Protein 6IRD (pdb70)

Solvent-accessible surface area: 25051 Å² total; per-re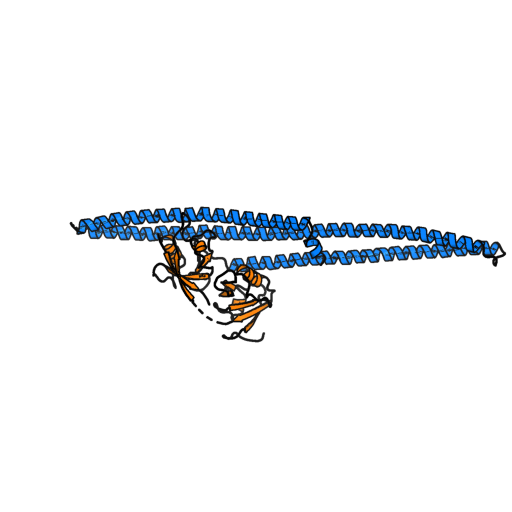sidue (Å²): 151,78,17,91,96,0,20,122,72,92,60,20,78,61,58,70,66,55,7,54,58,77,85,101,75,36,63,66,47,19,54,58,92,35,56,99,25,7,118,91,7,24,64,51,4,50,146,55,11,61,93,36,70,138,76,79,74,74,56,50,59,90,60,60,69,34,59,95,114,62,162,130,82,36,52,53,11,101,115,31,34,59,76,26,42,88,89,33,60,69,45,10,114,62,39,2,55,85,3,17,128,69,4,19,102,27,55,44,76,12,62,58,83,102,36,119,30,40,43,91,15,31,57,53,40,24,128,43,16,74,54,43,1,78,101,30,18,115,131,74,39,102,109,38,118,125,34,21,111,120,42,53,163,105,35,61,69,101,26,57,50,68,41,142,61,57,52,69,74,29,77,86,34,92,113,36,90,78,60,72,74,89,96,118,111,60,156,97,34,78,76,58,4,77,142,116,30,91,71,42,159,122,133,24,62,115,106,26,66,59,59,51,85,110,27,134,40,57,24,123,115,49,37,46,102,3,104,53,70,32,117,97,34,120,105,72,48,106,41,52,106,77,44,53,68,19,70,157,52,82,13,2,10,7,162,122,67,92,38,63,87,52,93,61,15,126,9,71,5,88,5,43,108,52,2,8,0,18,17,14,7,2,1,113,99,23,88,28,98,15,7,2,0,17,8,38,3,145,64,3,6,1,33,90,51,47,60,9,180,48,49,2,54,4,58,16,4,68,78,78,105,11,66,121,19,36,50,74,45,2,74,87,21,23,17,54,10,78,68,66,3,50,8,28,1,93,77,127,89,112,46,92,0,54,7,117,42,54,107,24,32,2,0,0,1,2,0,11,20,52,123,83,51,74,16,3,22,4,45,70,38,31,80,65,9,15,0,56,143,49,46,110,6,20,43,16,2,10,2,12,4,1,67,67,115,87,8,125,134,20,61,45,50,56,0,0,29,67,0,13,31,19,102,36,95,0,96,2,81,0,2,15,42,104

Structure (mmCIF, N/CA/C/O backbone):
data_6IRD
#
_entry.id   6IRD
#
_cell.length_a   69.089
_cell.length_b   69.089
_cell.length_c   200.375
_cell.angle_alpha   90.000
_cell.angle_beta   90.000
_cell.angle_gamma   120.000
#
_symmetry.space_group_name_H-M   'P 31 2 1'
#
loop_
_entity.id
_entity.type
_entity.pdbx_description
1 polymer '1-phosphatidylinositol 4,5-bisphosphate phosphodiesterase'
2 polymer 'InaD-like protein'
3 non-polymer 'GOLD ION'
#
loop_
_atom_site.group_PDB
_atom_site.id
_atom_site.type_symbol
_atom_site.label_atom_id
_atom_site.label_alt_id
_atom_site.label_comp_id
_atom_site.label_asym_id
_atom_site.label_entity_id
_atom_site.label_seq_id
_atom_site.pdbx_PDB_ins_code
_atom_site.Cartn_x
_atom_site.Cartn_y
_atom_site.Cartn_z
_atom_site.occupancy
_atom_site.B_iso_or_equiv
_atom_site.auth_seq_id
_atom_site.auth_comp_id
_atom_site.auth_asym_id
_atom_site.auth_atom_id
_atom_site.pdbx_PDB_model_num
ATOM 1 N N . VAL A 1 8 ? 2.485 -17.279 -36.701 1.00 49.53 6 VAL B N 1
ATOM 2 C CA . VAL A 1 8 ? 1.177 -16.753 -37.090 1.00 64.97 6 VAL B CA 1
ATOM 3 C C . VAL A 1 8 ? 0.329 -17.893 -37.628 1.00 55.90 6 VAL B C 1
ATOM 4 O O . VAL A 1 8 ? -0.899 -17.901 -37.507 1.00 55.16 6 VAL B O 1
ATOM 8 N N . ARG A 1 9 ? 1.017 -18.884 -38.192 1.00 50.63 7 ARG B N 1
ATOM 9 C CA . ARG A 1 9 ? 0.369 -20.147 -38.521 1.00 49.26 7 ARG B CA 1
ATOM 10 C C . ARG A 1 9 ? 0.058 -20.944 -37.264 1.00 48.31 7 ARG B C 1
ATOM 11 O O . ARG A 1 9 ? -1.050 -21.469 -37.111 1.00 51.93 7 ARG B O 1
ATOM 19 N N . ILE A 1 10 ? 1.027 -21.039 -36.351 1.00 42.43 8 ILE B N 1
ATOM 20 C CA . ILE A 1 10 ? 0.807 -21.733 -35.086 1.00 40.83 8 ILE B CA 1
ATOM 21 C C . ILE A 1 10 ? -0.350 -21.122 -34.309 1.00 50.68 8 ILE B C 1
ATOM 22 O O . ILE A 1 10 ? -1.130 -21.839 -33.671 1.00 49.40 8 ILE B O 1
ATOM 27 N N . GLU A 1 11 ? -0.509 -19.795 -34.380 1.00 59.16 9 GLU B N 1
ATOM 28 C CA . GLU A 1 11 ? -1.606 -19.147 -33.665 1.00 47.79 9 GLU B CA 1
ATOM 29 C C . GLU A 1 11 ? -2.966 -19.515 -34.255 1.00 50.45 9 GLU B C 1
ATOM 30 O O . GLU A 1 11 ? -3.945 -19.665 -33.514 1.00 50.82 9 GLU B O 1
ATOM 36 N N . ASP A 1 12 ? -3.057 -19.665 -35.581 1.00 60.38 10 ASP B N 1
ATOM 37 C CA . ASP A 1 12 ? -4.323 -20.102 -36.169 1.00 66.91 10 ASP B CA 1
ATOM 38 C C . ASP A 1 12 ? -4.609 -21.525 -35.709 1.00 55.91 10 ASP B C 1
ATOM 39 O O . ASP A 1 12 ? -5.755 -21.892 -35.419 1.00 47.84 10 ASP B O 1
ATOM 44 N N . LEU A 1 13 ? -3.544 -22.321 -35.619 1.00 56.12 11 LEU B N 1
ATOM 45 C CA . LEU A 1 13 ? -3.594 -23.693 -35.143 1.00 44.01 11 LEU B CA 1
ATOM 46 C C . LEU A 1 13 ? -3.994 -23.759 -33.678 1.00 40.96 11 LEU B C 1
ATOM 47 O O . LEU A 1 13 ? -4.742 -24.660 -33.280 1.00 32.17 11 LEU B O 1
ATOM 52 N N . LYS A 1 14 ? -3.572 -22.772 -32.886 1.00 45.03 12 LYS B N 1
ATOM 53 C CA . LYS A 1 14 ? -3.778 -22.741 -31.443 1.00 34.62 12 LYS B CA 1
ATOM 54 C C . LYS A 1 14 ? -5.124 -22.160 -31.048 1.00 28.49 12 LYS B C 1
ATOM 55 O O . LYS A 1 14 ? -5.371 -21.997 -29.851 1.00 33.58 12 LYS B O 1
ATOM 57 N N . GLN A 1 15 ? -5.977 -21.814 -32.021 1.00 39.43 13 GLN B N 1
ATOM 58 C CA . GLN A 1 15 ? -7.338 -21.337 -31.768 1.00 41.21 13 GLN B CA 1
ATOM 59 C C . GLN A 1 15 ? -8.367 -22.211 -32.472 1.00 28.96 13 GLN B C 1
ATOM 60 O O . GLN A 1 15 ? -9.473 -21.757 -32.767 1.00 18.51 13 GLN B O 1
ATOM 66 N N . MET A 1 16 ? -7.997 -23.447 -32.772 1.00 31.67 14 MET B N 1
ATOM 67 C CA . MET A 1 16 ? -8.871 -24.405 -33.415 1.00 41.21 14 MET B CA 1
ATOM 68 C C . MET A 1 16 ? -9.854 -24.994 -32.412 1.00 36.85 14 MET B C 1
ATOM 69 O O . MET A 1 16 ? -9.615 -24.997 -31.202 1.00 24.59 14 MET B O 1
ATOM 74 N N . ALA A 1 17 ? -10.951 -25.542 -32.936 1.00 62.34 15 ALA B N 1
ATOM 75 C CA . ALA A 1 17 ? -12.015 -26.052 -32.073 1.00 69.21 15 ALA B CA 1
ATOM 76 C C . ALA A 1 17 ? -11.540 -27.190 -31.187 1.00 42.82 15 ALA B C 1
ATOM 77 O O . ALA A 1 17 ? -11.867 -27.230 -29.997 1.00 24.17 15 ALA B O 1
ATOM 79 N N . ALA A 1 18 ? -10.787 -28.137 -31.739 1.00 38.63 16 ALA B N 1
ATOM 80 C CA . ALA A 1 18 ? -10.337 -29.261 -30.920 1.00 28.77 16 ALA B CA 1
ATOM 81 C C . ALA A 1 18 ? -9.306 -28.819 -29.891 1.00 33.35 16 ALA B C 1
ATOM 82 O O . ALA A 1 18 ? -9.287 -29.333 -28.769 1.00 31.06 16 ALA B O 1
ATOM 84 N N . TYR A 1 19 ? -8.419 -27.897 -30.259 1.00 26.95 17 TYR B N 1
ATOM 85 C CA . TYR A 1 19 ? -7.362 -27.504 -29.338 1.00 14.84 17 TYR B CA 1
ATOM 86 C C . TYR A 1 19 ? -7.931 -26.782 -28.134 1.00 25.57 17 TYR B C 1
ATOM 87 O O . TYR A 1 19 ? -7.556 -27.069 -26.993 1.00 41.50 17 TYR B O 1
ATOM 96 N N . LEU A 1 20 ? -8.869 -25.870 -28.361 1.00 24.18 18 LEU B N 1
ATOM 97 C CA . LEU A 1 20 ? -9.383 -25.085 -27.251 1.00 24.89 18 LEU B CA 1
ATOM 98 C C . LEU A 1 20 ? -10.097 -25.977 -26.254 1.00 23.77 18 LEU B C 1
ATOM 99 O O . LEU A 1 20 ? -10.086 -25.698 -25.050 1.00 28.75 18 LEU B O 1
ATOM 104 N N . ALA A 1 21 ? -10.718 -27.054 -26.728 1.00 20.18 19 ALA B N 1
ATOM 105 C CA . ALA A 1 21 ? -11.429 -27.935 -25.809 1.00 24.07 19 ALA B CA 1
ATOM 106 C C . ALA A 1 21 ? -10.451 -28.672 -24.913 1.00 26.49 19 ALA B C 1
ATOM 107 O O . ALA A 1 21 ? -10.678 -28.787 -23.701 1.00 27.97 19 ALA B O 1
ATOM 109 N N . HIS A 1 22 ? -9.314 -29.102 -25.475 1.00 25.77 20 HIS B N 1
ATOM 110 C CA . HIS A 1 22 ? -8.311 -29.784 -24.668 1.00 19.32 20 HIS B CA 1
ATOM 111 C C . HIS A 1 22 ? -7.743 -28.851 -23.622 1.00 19.46 20 HIS B C 1
ATOM 112 O O . HIS A 1 22 ? -7.484 -29.265 -22.487 1.00 22.62 20 HIS B O 1
ATOM 119 N N . LEU A 1 23 ? -7.558 -27.583 -23.975 1.00 13.36 21 LEU B N 1
ATOM 120 C CA . LEU A 1 23 ? -7.114 -26.617 -22.981 1.00 17.67 21 LEU B CA 1
ATOM 121 C C . LEU A 1 23 ? -8.132 -26.533 -21.850 1.00 21.04 21 LEU B C 1
ATOM 122 O O . LEU A 1 23 ? -7.786 -26.596 -20.666 1.00 17.42 21 LEU B O 1
ATOM 127 N N . ALA A 1 24 ? -9.408 -26.453 -22.211 1.00 23.52 22 ALA B N 1
ATOM 128 C CA . ALA A 1 24 ? -10.463 -26.369 -21.217 1.00 10.72 22 ALA B CA 1
ATOM 129 C C . ALA A 1 24 ? -10.549 -27.629 -20.370 1.00 22.43 22 ALA B C 1
ATOM 130 O O . ALA A 1 24 ? -10.821 -27.546 -19.166 1.00 27.95 22 ALA B O 1
ATOM 132 N N . ALA A 1 25 ? -10.335 -28.808 -20.973 1.00 19.20 23 ALA B N 1
ATOM 133 C CA . ALA A 1 25 ? -10.366 -30.038 -20.178 1.00 12.94 23 ALA B CA 1
ATOM 134 C C . ALA A 1 25 ? -9.152 -30.141 -19.277 1.00 14.56 23 ALA B C 1
ATOM 135 O O . ALA A 1 25 ? -9.234 -30.691 -18.178 1.00 11.55 23 ALA B O 1
ATOM 137 N N . GLN A 1 26 ? -8.032 -29.575 -19.706 1.00 19.25 24 GLN B N 1
ATOM 138 C CA . GLN A 1 26 ? -6.866 -29.533 -18.845 1.00 12.44 24 GLN B CA 1
ATOM 139 C C . GLN A 1 26 ? -7.093 -28.625 -17.644 1.00 10.46 24 GLN B C 1
ATOM 140 O O . GLN A 1 26 ? -6.670 -28.952 -16.531 1.00 13.51 24 GLN B O 1
ATOM 146 N N . GLN A 1 27 ? -7.754 -27.482 -17.838 1.00 10.49 25 GLN B N 1
ATOM 147 C CA . GLN A 1 27 ? -7.975 -26.594 -16.703 1.00 7.83 25 GLN B CA 1
ATOM 148 C C . GLN A 1 27 ? -8.947 -27.184 -15.693 1.00 13.06 25 GLN B C 1
ATOM 149 O O . GLN A 1 27 ? -8.812 -26.910 -14.500 1.00 14.50 25 GLN B O 1
ATOM 151 N N . ALA A 1 28 ? -9.901 -28.019 -16.126 1.00 16.41 26 ALA B N 1
ATOM 152 C CA . ALA A 1 28 ? -10.780 -28.687 -15.164 1.00 5.90 26 ALA B CA 1
ATOM 153 C C . ALA A 1 28 ? -10.020 -29.726 -14.363 1.00 10.68 26 ALA B C 1
ATOM 154 O O . ALA A 1 28 ? -10.242 -29.866 -13.154 1.00 20.40 26 ALA B O 1
ATOM 156 N N . GLU A 1 29 ? -9.148 -30.489 -15.029 1.00 11.33 27 GLU B N 1
ATOM 157 C CA . GLU A 1 29 ? -8.219 -31.371 -14.325 1.00 11.12 27 GLU B CA 1
ATOM 158 C C . GLU A 1 29 ? -7.468 -30.605 -13.255 1.00 10.56 27 GLU B C 1
ATOM 159 O O . GLU A 1 29 ? -7.411 -31.013 -12.089 1.00 10.52 27 GLU B O 1
ATOM 165 N N . LEU A 1 30 ? -6.970 -29.429 -13.618 1.00 10.13 28 LEU B N 1
ATOM 166 C CA . LEU A 1 30 ? -6.197 -28.642 -12.675 1.00 11.73 28 LEU B CA 1
ATOM 167 C C . LEU A 1 30 ? -7.035 -28.253 -11.454 1.00 12.47 28 LEU B C 1
ATOM 168 O O . LEU A 1 30 ? -6.540 -28.282 -10.321 1.00 16.21 28 LEU B O 1
ATOM 173 N N . ASN A 1 31 ? -8.325 -27.969 -11.650 1.00 10.64 29 ASN B N 1
ATOM 174 C CA . ASN A 1 31 ? -9.187 -27.637 -10.515 1.00 10.30 29 ASN B CA 1
ATOM 175 C C . ASN A 1 31 ? -9.464 -28.855 -9.648 1.00 11.32 29 ASN B C 1
ATOM 176 O O . ASN A 1 31 ? -9.486 -28.758 -8.411 1.00 6.90 29 ASN B O 1
ATOM 181 N N . SER A 1 32 ? -9.691 -30.007 -10.278 1.00 6.79 30 SER B N 1
ATOM 182 C CA . SER A 1 32 ? -9.929 -31.211 -9.503 1.00 7.23 30 SER B CA 1
ATOM 183 C C . SER A 1 32 ? -8.739 -31.514 -8.599 1.00 12.45 30 SER B C 1
ATOM 184 O O . SER A 1 32 ? -8.912 -31.913 -7.440 1.00 15.55 30 SER B O 1
ATOM 187 N N . LEU A 1 33 ? -7.521 -31.274 -9.091 1.00 8.83 31 LEU B N 1
ATOM 188 C CA . LEU A 1 33 ? -6.339 -31.535 -8.280 1.00 4.27 31 LEU B CA 1
ATOM 189 C C . LEU A 1 33 ? -6.262 -30.582 -7.101 1.00 5.15 31 LEU B C 1
ATOM 190 O O . LEU A 1 33 ? -6.017 -31.003 -5.968 1.00 8.31 31 LEU B O 1
ATOM 195 N N . LYS A 1 34 ? -6.478 -29.289 -7.343 1.00 8.53 32 LYS B N 1
ATOM 196 C CA . LYS A 1 34 ? -6.483 -28.332 -6.238 1.00 7.47 32 LYS B CA 1
ATOM 197 C C . LYS A 1 34 ? -7.535 -28.706 -5.203 1.00 7.12 32 LYS B C 1
ATOM 198 O O . LYS A 1 34 ? -7.292 -28.586 -4.001 1.00 6.05 32 LYS B O 1
ATOM 200 N N . ALA A 1 35 ? -8.699 -29.194 -5.650 1.00 6.80 33 ALA B N 1
ATOM 201 C CA . ALA A 1 35 ? -9.761 -29.558 -4.719 1.00 3.85 33 ALA B CA 1
ATOM 202 C C . ALA A 1 35 ? -9.410 -30.812 -3.939 1.00 6.51 33 ALA B C 1
ATOM 203 O O . ALA A 1 35 ? -9.681 -30.904 -2.735 1.00 5.62 33 ALA B O 1
ATOM 205 N N . ALA A 1 36 ? -8.792 -31.787 -4.602 1.00 9.56 34 ALA B N 1
ATOM 206 C CA . ALA A 1 36 ? -8.346 -32.978 -3.885 1.00 8.19 34 ALA B CA 1
ATOM 207 C C . ALA A 1 36 ? -7.225 -32.643 -2.907 1.00 6.22 34 ALA B C 1
ATOM 208 O O . ALA A 1 36 ? -7.244 -33.092 -1.760 1.00 4.09 34 ALA B O 1
ATOM 210 N N . HIS A 1 37 ? -6.259 -31.827 -3.334 1.00 5.34 35 HIS B N 1
ATOM 211 C CA . HIS A 1 37 ? -5.191 -31.403 -2.440 1.00 4.44 35 HIS B CA 1
ATOM 212 C C . HIS A 1 37 ? -5.732 -30.718 -1.206 1.00 10.13 35 HIS B C 1
ATOM 213 O O . HIS A 1 37 ? -5.255 -30.968 -0.091 1.00 12.67 35 HIS B O 1
ATOM 220 N N . ALA A 1 38 ? -6.707 -29.826 -1.386 1.00 13.09 36 ALA B N 1
ATOM 221 C CA . ALA A 1 38 ? -7.267 -29.102 -0.252 1.00 6.28 36 ALA B CA 1
ATOM 222 C C . ALA A 1 38 ? -7.990 -30.026 0.723 1.00 7.98 36 ALA B C 1
ATOM 223 O O . ALA A 1 38 ? -7.916 -29.817 1.939 1.00 9.23 36 ALA B O 1
ATOM 225 N N . ALA A 1 39 ? -8.681 -31.062 0.225 1.00 6.68 37 ALA B N 1
ATOM 226 C CA . ALA A 1 39 ? -9.353 -31.985 1.141 1.00 4.18 37 ALA B CA 1
ATOM 227 C C . ALA A 1 39 ? -8.350 -32.769 1.960 1.00 11.65 37 ALA B C 1
ATOM 228 O O . ALA A 1 39 ? -8.516 -32.924 3.176 1.00 20.46 37 ALA B O 1
ATOM 230 N N . GLU A 1 40 ? -7.271 -33.218 1.328 1.00 8.10 38 GLU B N 1
ATOM 231 C CA . GLU A 1 40 ? -6.246 -33.928 2.071 1.00 6.74 38 GLU B CA 1
ATOM 232 C C . GLU A 1 40 ? -5.514 -32.985 3.020 1.00 7.84 38 GLU B C 1
ATOM 233 O O . GLU A 1 40 ? -4.998 -33.428 4.045 1.00 5.67 38 GLU B O 1
ATOM 239 N N . HIS A 1 41 ? -5.486 -31.683 2.709 1.00 12.15 39 HIS B N 1
ATOM 240 C CA . HIS A 1 41 ? -4.982 -30.692 3.661 1.00 11.30 39 HIS B CA 1
ATOM 241 C C . HIS A 1 41 ? -5.849 -30.645 4.924 1.00 20.10 39 HIS B C 1
ATOM 242 O O . HIS A 1 41 ? -5.340 -30.756 6.046 1.00 19.79 39 HIS B O 1
ATOM 249 N N . SER A 1 42 ? -7.162 -30.447 4.772 1.00 11.75 40 SER B N 1
ATOM 250 C CA . SER A 1 42 ? -7.972 -30.277 5.972 1.00 9.93 40 SER B CA 1
ATOM 251 C C . SER A 1 42 ? -8.070 -31.571 6.777 1.00 14.62 40 SER B C 1
ATOM 252 O O . SER A 1 42 ? -8.094 -31.535 8.012 1.00 24.85 40 SER B O 1
ATOM 255 N N . THR A 1 43 ? -8.128 -32.727 6.115 1.00 15.40 41 THR B N 1
ATOM 256 C CA . THR A 1 43 ? -8.202 -33.987 6.860 1.00 19.49 41 THR B CA 1
ATOM 257 C C . THR A 1 43 ? -7.069 -34.149 7.865 1.00 24.74 41 THR B C 1
ATOM 258 O O . THR A 1 43 ? -7.277 -34.686 8.962 1.00 22.06 41 THR B O 1
ATOM 262 N N . MET A 1 44 ? -5.872 -33.665 7.520 1.00 22.02 42 MET B N 1
ATOM 263 C CA . MET A 1 44 ? -4.696 -33.831 8.364 1.00 13.49 42 MET B CA 1
ATOM 264 C C . MET A 1 44 ? -4.545 -32.760 9.434 1.00 19.34 42 MET B C 1
ATOM 265 O O . MET A 1 44 ? -4.058 -33.059 10.530 1.00 27.09 42 MET B O 1
ATOM 270 N N . GLN A 1 45 ? -4.967 -31.527 9.164 1.00 18.19 43 GLN B N 1
ATOM 271 C CA . GLN A 1 45 ? -4.891 -30.500 10.197 1.00 17.10 43 GLN B CA 1
ATOM 272 C C . GLN A 1 45 ? -5.798 -30.829 11.362 1.00 26.88 43 GLN B C 1
ATOM 273 O O . GLN A 1 45 ? -5.437 -30.603 12.522 1.00 34.84 43 GLN B O 1
ATOM 279 N N . LYS A 1 46 ? -6.991 -31.347 11.070 1.00 28.79 44 LYS B N 1
ATOM 280 C CA . LYS A 1 46 ? -7.916 -31.688 12.138 1.00 25.31 44 LYS B CA 1
ATOM 281 C C . LYS A 1 46 ? -7.293 -32.734 13.050 1.00 19.03 44 LYS B C 1
ATOM 282 O O . LYS A 1 46 ? -7.250 -32.563 14.269 1.00 27.59 44 LYS B O 1
ATOM 288 N N . LEU A 1 47 ? -6.719 -33.785 12.464 1.00 27.34 45 LEU B N 1
ATOM 289 C CA . LEU A 1 47 ? -6.080 -34.818 13.268 1.00 19.94 45 LEU B CA 1
ATOM 290 C C . LEU A 1 47 ? -4.802 -34.330 13.928 1.00 24.95 45 LEU B C 1
ATOM 291 O O . LEU A 1 47 ? -4.508 -34.729 15.061 1.00 28.56 45 LEU B O 1
ATOM 296 N N . HIS A 1 48 ? -4.046 -33.449 13.272 1.00 22.86 46 HIS B N 1
ATOM 297 C CA . HIS A 1 48 ? -2.867 -32.908 13.934 1.00 16.74 46 HIS B CA 1
ATOM 298 C C . HIS A 1 48 ? -3.257 -32.120 15.167 1.00 21.11 46 HIS B C 1
ATOM 299 O O . HIS A 1 48 ? -2.691 -32.323 16.247 1.00 28.20 46 HIS B O 1
ATOM 306 N N . CYS A 1 49 ? -4.255 -31.243 15.034 1.00 23.22 47 CYS B N 1
ATOM 307 C CA . CYS A 1 49 ? -4.756 -30.510 16.190 1.00 21.39 47 CYS B CA 1
ATOM 308 C C . CYS A 1 49 ? -5.470 -31.445 17.164 1.00 18.88 47 CYS B C 1
ATOM 309 O O . CYS A 1 49 ? -5.266 -31.348 18.380 1.00 18.80 47 CYS B O 1
ATOM 312 N N . THR A 1 50 ? -6.310 -32.356 16.660 1.00 15.10 48 THR B N 1
ATOM 313 C CA . THR A 1 50 ? -7.058 -33.229 17.563 1.00 14.69 48 THR B CA 1
ATOM 314 C C . THR A 1 50 ? -6.117 -33.926 18.524 1.00 17.34 48 THR B C 1
ATOM 315 O O . THR A 1 50 ? -6.363 -33.965 19.731 1.00 16.18 48 THR B O 1
ATOM 319 N N . GLN A 1 51 ? -4.974 -34.380 18.016 1.00 26.33 49 GLN B N 1
ATOM 320 C CA . GLN A 1 51 ? -4.017 -35.098 18.845 1.00 15.41 49 GLN B CA 1
ATOM 321 C C . GLN A 1 51 ? -3.416 -34.192 19.900 1.00 13.21 49 GLN B C 1
ATOM 322 O O . GLN A 1 51 ? -3.347 -34.564 21.075 1.00 16.79 49 GLN B O 1
ATOM 328 N N . VAL A 1 52 ? -2.972 -33.001 19.505 1.00 14.70 50 VAL B N 1
ATOM 329 C CA . VAL A 1 52 ? -2.261 -32.137 20.442 1.00 11.97 50 VAL B CA 1
ATOM 330 C C . VAL A 1 52 ? -3.208 -31.587 21.511 1.00 16.46 50 VAL B C 1
ATOM 331 O O . VAL A 1 52 ? -2.859 -31.525 22.697 1.00 15.27 50 VAL B O 1
ATOM 335 N N . ASP A 1 53 ? -4.428 -31.201 21.123 1.00 16.76 51 ASP B N 1
ATOM 336 C CA . ASP A 1 53 ? -5.389 -30.699 22.102 1.00 16.46 51 ASP B CA 1
ATOM 337 C C . ASP A 1 53 ? -5.874 -31.770 23.074 1.00 18.16 51 ASP B C 1
ATOM 338 O O . ASP A 1 53 ? -6.332 -31.429 24.166 1.00 16.72 51 ASP B O 1
ATOM 343 N N . LYS A 1 54 ? -5.767 -33.051 22.717 1.00 18.20 52 LYS B N 1
ATOM 344 C CA . LYS A 1 54 ? -5.935 -34.117 23.698 1.00 10.79 52 LYS B CA 1
ATOM 345 C C . LYS A 1 54 ? -4.801 -34.076 24.714 1.00 18.86 52 LYS B C 1
ATOM 346 O O . LYS A 1 54 ? -5.032 -33.939 25.922 1.00 21.88 52 LYS B O 1
ATOM 352 N N . ILE A 1 55 ? -3.560 -34.175 24.227 1.00 14.38 53 ILE B N 1
ATOM 353 C CA . ILE A 1 55 ? -2.395 -34.278 25.096 1.00 10.75 53 ILE B CA 1
ATOM 354 C C . ILE A 1 55 ? -2.277 -33.058 25.987 1.00 15.47 53 ILE B C 1
ATOM 355 O O . ILE A 1 55 ? -1.875 -33.169 27.151 1.00 23.21 53 ILE B O 1
ATOM 360 N N . VAL A 1 56 ? -2.662 -31.886 25.492 1.00 18.07 54 VAL B N 1
ATOM 361 C CA . VAL A 1 56 ? -2.578 -30.714 26.354 1.00 18.96 54 VAL B CA 1
ATOM 362 C C . VAL A 1 56 ? -3.695 -30.726 27.381 1.00 23.18 54 VAL B C 1
ATOM 363 O O . VAL A 1 56 ? -3.467 -30.419 28.557 1.00 31.01 54 VAL B O 1
ATOM 367 N N . ALA A 1 57 ? -4.909 -31.114 26.977 1.00 18.36 55 ALA B N 1
ATOM 368 C CA . ALA A 1 57 ? -6.014 -31.089 27.925 1.00 16.58 55 ALA B CA 1
ATOM 369 C C . ALA A 1 57 ? -5.719 -32.004 29.099 1.00 26.58 55 ALA B C 1
ATOM 370 O O . ALA A 1 57 ? -5.995 -31.653 30.252 1.00 30.09 55 ALA B O 1
ATOM 372 N N . GLN A 1 58 ? -5.138 -33.178 28.817 1.00 27.14 56 GLN B N 1
ATOM 373 C CA . GLN A 1 58 ? -4.802 -34.151 29.855 1.00 24.27 56 GLN B CA 1
ATOM 374 C C . GLN A 1 58 ? -3.697 -33.655 30.776 1.00 24.58 56 GLN B C 1
ATOM 375 O O . GLN A 1 58 ? -3.774 -33.849 31.993 1.00 20.30 56 GLN B O 1
ATOM 381 N N . TYR A 1 59 ? -2.649 -33.040 30.212 1.00 27.47 57 TYR B N 1
ATOM 382 C CA . TYR A 1 59 ? -1.548 -32.517 31.026 1.00 26.15 57 TYR B CA 1
ATOM 383 C C . TYR A 1 59 ? -2.034 -31.406 31.946 1.00 27.86 57 TYR B C 1
ATOM 384 O O . TYR A 1 59 ? -1.582 -31.291 33.091 1.00 30.72 57 TYR B O 1
ATOM 393 N N . ASP A 1 60 ? -2.932 -30.558 31.445 1.00 23.17 58 ASP B N 1
ATOM 394 C CA . ASP A 1 60 ? -3.488 -29.476 32.250 1.00 22.89 58 ASP B CA 1
ATOM 395 C C . ASP A 1 60 ? -4.276 -30.045 33.420 1.00 29.47 58 ASP B C 1
ATOM 396 O O . ASP A 1 60 ? -4.216 -29.524 34.543 1.00 30.42 58 ASP B O 1
ATOM 401 N N . LYS A 1 61 ? -5.010 -31.130 33.162 1.00 30.32 59 LYS B N 1
ATOM 402 C CA . LYS A 1 61 ? -5.815 -31.810 34.175 1.00 40.20 59 LYS B CA 1
ATOM 403 C C . LYS A 1 61 ? -4.936 -32.356 35.298 1.00 32.85 59 LYS B C 1
ATOM 404 O O . LYS A 1 61 ? -5.233 -32.177 36.485 1.00 26.61 59 LYS B O 1
ATOM 410 N N . GLU A 1 62 ? -3.831 -33.003 34.937 1.00 28.23 60 GLU B N 1
ATOM 411 C CA . GLU A 1 62 ? -2.927 -33.557 35.937 1.00 30.43 60 GLU B CA 1
ATOM 412 C C . GLU A 1 62 ? -2.258 -32.457 36.758 1.00 32.91 60 GLU B C 1
ATOM 413 O O . GLU A 1 62 ? -2.110 -32.598 37.982 1.00 33.80 60 GLU B O 1
ATOM 419 N N . LYS A 1 63 ? -1.844 -31.357 36.112 1.00 33.75 61 LYS B N 1
ATOM 420 C CA . LYS A 1 63 ? -1.229 -30.257 36.861 1.00 31.93 61 LYS B CA 1
ATOM 421 C C . LYS A 1 63 ? -2.230 -29.618 37.812 1.00 30.47 61 LYS B C 1
ATOM 422 O O . LYS A 1 63 ? -1.907 -29.351 38.974 1.00 31.88 61 LYS B O 1
ATOM 428 N N . SER A 1 64 ? -3.457 -29.391 37.354 1.00 27.74 62 SER B N 1
ATOM 429 C CA . SER A 1 64 ? -4.433 -28.774 38.236 1.00 31.39 62 SER B CA 1
ATOM 430 C C . SER A 1 64 ? -4.692 -29.681 39.433 1.00 32.19 62 SER B C 1
ATOM 431 O O . SER A 1 64 ? -4.763 -29.212 40.577 1.00 30.40 62 SER B O 1
ATOM 434 N N . THR A 1 65 ? -4.785 -30.992 39.195 1.00 21.53 63 THR B N 1
ATOM 435 C CA . THR A 1 65 ? -5.032 -31.902 40.300 1.00 22.30 63 THR B CA 1
ATOM 436 C C . THR A 1 65 ? -3.889 -31.837 41.306 1.00 31.67 63 THR B C 1
ATOM 437 O O . THR A 1 65 ? -4.127 -31.739 42.516 1.00 33.18 63 THR B O 1
ATOM 441 N N . HIS A 1 66 ? -2.644 -31.799 40.831 1.00 26.77 64 HIS B N 1
ATOM 442 C CA . HIS A 1 66 ? -1.540 -31.705 41.779 1.00 26.18 64 HIS B CA 1
ATOM 443 C C . HIS A 1 66 ? -1.487 -30.322 42.415 1.00 30.66 64 HIS B C 1
ATOM 444 O O . HIS A 1 66 ? -1.218 -30.200 43.615 1.00 29.83 64 HIS B O 1
ATOM 451 N N . GLU A 1 67 ? -1.776 -29.272 41.638 1.00 32.15 65 GLU B N 1
ATOM 452 C CA . GLU A 1 67 ? -1.721 -27.915 42.179 1.00 29.99 65 GLU B CA 1
ATOM 453 C C . GLU A 1 67 ? -2.725 -27.745 43.309 1.00 36.12 65 GLU B C 1
ATOM 454 O O . GLU A 1 67 ? -2.400 -27.178 44.361 1.00 31.36 65 GLU B O 1
ATOM 456 N N . LYS A 1 68 ? -3.940 -28.263 43.122 1.00 34.59 66 LYS B N 1
ATOM 457 C CA . LYS A 1 68 ? -4.953 -28.189 44.168 1.00 31.64 66 LYS B CA 1
ATOM 458 C C . LYS A 1 68 ? -4.513 -28.961 45.410 1.00 40.89 66 LYS B C 1
ATOM 459 O O . LYS A 1 68 ? -4.802 -28.550 46.540 1.00 36.52 66 LYS B O 1
ATOM 461 N N . ILE A 1 69 ? -3.830 -30.096 45.215 1.00 46.80 67 ILE B N 1
ATOM 462 C CA . ILE A 1 69 ? -3.435 -30.962 46.329 1.00 31.40 67 ILE B CA 1
ATOM 463 C C . ILE A 1 69 ? -2.518 -30.241 47.311 1.00 40.06 67 ILE B C 1
ATOM 464 O O . ILE A 1 69 ? -2.751 -30.272 48.524 1.00 58.46 67 ILE B O 1
ATOM 469 N N . LEU A 1 70 ? -1.462 -29.583 46.822 1.00 40.78 68 LEU B N 1
ATOM 470 C CA . LEU A 1 70 ? -0.617 -28.850 47.768 1.00 42.45 68 LEU B CA 1
ATOM 471 C C . LEU A 1 70 ? -1.297 -27.581 48.261 1.00 48.41 68 LEU B C 1
ATOM 472 O O . LEU A 1 70 ? -1.090 -27.182 49.412 1.00 54.65 68 LEU B O 1
ATOM 477 N N . GLU A 1 71 ? -2.077 -26.914 47.404 1.00 52.73 69 GLU B N 1
ATOM 478 C CA . GLU A 1 71 ? -2.681 -25.645 47.798 1.00 55.04 69 GLU B CA 1
ATOM 479 C C . GLU A 1 71 ? -3.594 -25.829 49.007 1.00 59.55 69 GLU B C 1
ATOM 480 O O . GLU A 1 71 ? -3.565 -25.025 49.946 1.00 59.84 69 GLU B O 1
ATOM 482 N N . LYS A 1 72 ? -4.432 -26.871 48.990 1.00 60.24 70 LYS B N 1
ATOM 483 C CA . LYS A 1 72 ? -5.286 -27.142 50.145 1.00 57.34 70 LYS B CA 1
ATOM 484 C C . LYS A 1 72 ? -4.481 -27.588 51.367 1.00 61.06 70 LYS B C 1
ATOM 485 O O . LYS A 1 72 ? -4.729 -27.114 52.483 1.00 70.01 70 LYS B O 1
ATOM 487 N N . ALA A 1 73 ? -3.513 -28.494 51.181 1.00 57.73 71 ALA B N 1
ATOM 488 C CA . ALA A 1 73 ? -2.730 -28.990 52.316 1.00 64.75 71 ALA B CA 1
ATOM 489 C C . ALA A 1 73 ? -1.916 -27.883 52.967 1.00 65.32 71 ALA B C 1
ATOM 490 O O . ALA A 1 73 ? -1.708 -27.913 54.186 1.00 77.96 71 ALA B O 1
ATOM 492 N N . MET A 1 74 ? -1.417 -26.929 52.171 1.00 55.07 72 MET B N 1
ATOM 493 C CA . MET A 1 74 ? -0.668 -25.809 52.732 1.00 59.25 72 MET B CA 1
ATOM 494 C C . MET A 1 74 ? -1.554 -24.991 53.662 1.00 80.71 72 MET B C 1
ATOM 495 O O . MET A 1 74 ? -1.096 -24.507 54.704 1.00 97.25 72 MET B O 1
ATOM 497 N N . LYS A 1 75 ? -2.827 -24.814 53.293 1.00 79.32 73 LYS B N 1
ATOM 498 C CA . LYS A 1 75 ? -3.762 -24.131 54.182 1.00 63.70 73 LYS B CA 1
ATOM 499 C C . LYS A 1 75 ? -3.907 -24.912 55.482 1.00 66.45 73 LYS B C 1
ATOM 500 O O . LYS A 1 75 ? -3.938 -24.326 56.570 1.00 77.41 73 LYS B O 1
ATOM 502 N N . LYS A 1 76 ? -3.982 -26.237 55.387 1.00 70.59 74 LYS B N 1
ATOM 503 C CA . LYS A 1 76 ? -4.050 -27.103 56.555 1.00 67.25 74 LYS B CA 1
ATOM 504 C C . LYS A 1 76 ? -2.650 -27.340 57.130 1.00 75.39 74 LYS B C 1
ATOM 505 O O . LYS A 1 76 ? -1.939 -26.398 57.498 1.00 59.54 74 LYS B O 1
ATOM 507 N N . CYS A 1 82 ? 2.037 -29.291 53.403 1.00 80.16 80 CYS B N 1
ATOM 508 C CA . CYS A 1 82 ? 3.310 -28.974 54.044 1.00 75.12 80 CYS B CA 1
ATOM 509 C C . CYS A 1 82 ? 4.072 -30.232 54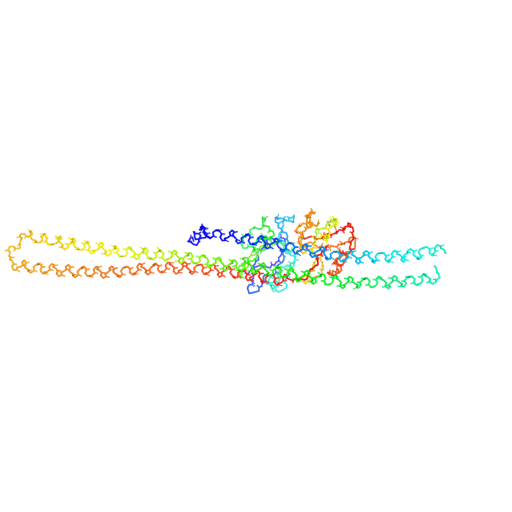.398 1.00 73.56 80 CYS B C 1
ATOM 510 O O . CYS A 1 82 ? 3.678 -31.340 54.015 1.00 56.27 80 CYS B O 1
ATOM 513 N N . LEU A 1 83 ? 5.207 -30.031 55.062 1.00 73.26 81 LEU B N 1
ATOM 514 C CA . LEU A 1 83 ? 6.115 -31.106 55.469 1.00 76.45 81 LEU B CA 1
ATOM 515 C C . LEU A 1 83 ? 6.571 -31.778 54.172 1.00 73.96 81 LEU B C 1
ATOM 516 O O . LEU A 1 83 ? 6.993 -31.064 53.248 1.00 57.40 81 LEU B O 1
ATOM 521 N N . GLU A 1 84 ? 6.482 -33.101 54.034 1.00 68.68 82 GLU B N 1
ATOM 522 C CA . GLU A 1 84 ? 6.979 -33.743 52.821 1.00 55.58 82 GLU B CA 1
ATOM 523 C C . GLU A 1 84 ? 6.064 -33.594 51.612 1.00 53.70 82 GLU B C 1
ATOM 524 O O . GLU A 1 84 ? 6.564 -33.627 50.481 1.00 56.94 82 GLU B O 1
ATOM 530 N N . ILE A 1 85 ? 4.749 -33.432 51.803 1.00 52.92 83 ILE B N 1
ATOM 531 C CA . ILE A 1 85 ? 3.850 -33.290 50.653 1.00 52.14 83 ILE B CA 1
ATOM 532 C C . ILE A 1 85 ? 4.289 -32.146 49.742 1.00 60.29 83 ILE B C 1
ATOM 533 O O . ILE A 1 85 ? 4.219 -32.255 48.511 1.00 48.03 83 ILE B O 1
ATOM 538 N N . LYS A 1 86 ? 4.790 -31.054 50.323 1.00 66.03 84 LYS B N 1
ATOM 539 C CA . LYS A 1 86 ? 5.365 -29.993 49.505 1.00 40.41 84 LYS B CA 1
ATOM 540 C C . LYS A 1 86 ? 6.534 -30.517 48.687 1.00 40.39 84 LYS B C 1
ATOM 541 O O . LYS A 1 86 ? 6.616 -30.277 47.479 1.00 68.90 84 LYS B O 1
ATOM 543 N N . LYS A 1 87 ? 7.450 -31.242 49.323 1.00 47.78 85 LYS B N 1
ATOM 544 C CA . LYS A 1 87 ? 8.594 -31.760 48.582 1.00 55.33 85 LYS B CA 1
ATOM 545 C C . LYS A 1 87 ? 8.156 -32.798 47.554 1.00 54.01 85 LYS B C 1
ATOM 546 O O . LYS A 1 87 ? 8.587 -32.757 46.397 1.00 41.96 85 LYS B O 1
ATOM 548 N N . GLU A 1 88 ? 7.282 -33.726 47.956 1.00 51.41 86 GLU B N 1
ATOM 549 C CA . GLU A 1 88 ? 6.876 -34.802 47.057 1.00 39.94 86 GLU B CA 1
ATOM 550 C C . GLU A 1 88 ? 6.054 -34.295 45.874 1.00 46.51 86 GLU B C 1
ATOM 551 O O . GLU A 1 88 ? 6.306 -34.692 44.727 1.00 32.02 86 GLU B O 1
ATOM 553 N N . THR A 1 89 ? 5.082 -33.406 46.125 1.00 49.28 87 THR B N 1
ATOM 554 C CA . THR A 1 89 ? 4.209 -32.938 45.044 1.00 45.67 87 THR B CA 1
ATOM 555 C C . THR A 1 89 ? 4.991 -32.167 43.979 1.00 51.08 87 THR B C 1
ATOM 556 O O . THR A 1 89 ? 4.752 -32.344 42.777 1.00 53.75 87 THR B O 1
ATOM 560 N N . GLU A 1 90 ? 5.972 -31.355 44.389 1.00 44.24 88 GLU B N 1
ATOM 561 C CA . GLU A 1 90 ? 6.749 -30.614 43.398 1.00 52.86 88 GLU B CA 1
ATOM 562 C C . GLU A 1 90 ? 7.677 -31.522 42.606 1.00 46.26 88 GLU B C 1
ATOM 563 O O . GLU A 1 90 ? 8.076 -31.154 41.498 1.00 43.02 88 GLU B O 1
ATOM 569 N N . ILE A 1 91 ? 8.052 -32.680 43.152 1.00 41.88 89 ILE B N 1
ATOM 570 C CA . ILE A 1 91 ? 8.792 -33.644 42.345 1.00 43.98 89 ILE B CA 1
ATOM 571 C C . ILE A 1 91 ? 7.867 -34.180 41.259 1.00 40.11 89 ILE B C 1
ATOM 572 O O . ILE A 1 91 ? 8.265 -34.349 40.102 1.00 37.21 89 ILE B O 1
ATOM 577 N N . LYS A 1 92 ? 6.604 -34.423 41.611 1.00 42.10 90 LYS B N 1
ATOM 578 C CA . LYS A 1 92 ? 5.641 -34.922 40.636 1.00 38.86 90 LYS B CA 1
ATOM 579 C C . LYS A 1 92 ? 5.412 -33.918 39.513 1.00 38.80 90 LYS B C 1
ATOM 580 O O . LYS A 1 92 ? 5.247 -34.314 38.354 1.00 45.21 90 LYS B O 1
ATOM 582 N N . ILE A 1 93 ? 5.413 -32.615 39.822 1.00 43.18 91 ILE B N 1
ATOM 583 C CA . ILE A 1 93 ? 5.255 -31.614 38.764 1.00 37.22 91 ILE B CA 1
ATOM 584 C C . ILE A 1 93 ? 6.486 -31.569 37.865 1.00 32.83 91 ILE B C 1
ATOM 585 O O . ILE A 1 93 ? 6.365 -31.578 36.635 1.00 37.09 91 ILE B O 1
ATOM 590 N N . GLN A 1 94 ? 7.685 -31.545 38.446 1.00 34.34 92 GLN B N 1
ATOM 591 C CA . GLN A 1 94 ? 8.860 -31.509 37.583 1.00 37.89 92 GLN B CA 1
ATOM 592 C C . GLN A 1 94 ? 8.898 -32.771 36.736 1.00 37.77 92 GLN B C 1
ATOM 593 O O . GLN A 1 94 ? 9.179 -32.713 35.534 1.00 39.23 92 GLN B O 1
ATOM 595 N N . THR A 1 95 ? 8.608 -33.922 37.349 1.00 39.24 93 THR B N 1
ATOM 596 C CA . THR A 1 95 ? 8.453 -35.165 36.597 1.00 38.78 93 THR B CA 1
ATOM 597 C C . THR A 1 95 ? 7.469 -34.980 35.454 1.00 37.21 93 THR B C 1
ATOM 598 O O . THR A 1 95 ? 7.750 -35.346 34.309 1.00 40.72 93 THR B O 1
ATOM 602 N N . LEU A 1 96 ? 6.305 -34.395 35.753 1.00 38.36 94 LEU B N 1
ATOM 603 C CA . LEU A 1 96 ? 5.208 -34.356 34.793 1.00 28.24 94 LEU B CA 1
ATOM 604 C C . LEU A 1 96 ? 5.413 -33.329 33.679 1.00 32.98 94 LEU B C 1
ATOM 605 O O . LEU A 1 96 ? 5.141 -33.641 32.512 1.00 27.79 94 LEU B O 1
ATOM 610 N N . THR A 1 97 ? 5.922 -32.126 33.979 1.00 30.98 95 THR B N 1
ATOM 611 C CA . THR A 1 97 ? 6.154 -31.186 32.883 1.00 29.93 95 THR B CA 1
ATOM 612 C C . THR A 1 97 ? 7.352 -31.621 32.053 1.00 36.32 95 THR B C 1
ATOM 613 O O . THR A 1 97 ? 7.333 -31.504 30.821 1.00 39.22 95 THR B O 1
ATOM 617 N N . THR A 1 98 ? 8.408 -32.116 32.705 1.00 26.96 96 THR B N 1
ATOM 618 C CA . THR A 1 98 ? 9.569 -32.553 31.941 1.00 39.91 96 THR B CA 1
ATOM 619 C C . THR A 1 98 ? 9.175 -33.630 30.936 1.00 38.03 96 THR B C 1
ATOM 620 O O . THR A 1 98 ? 9.640 -33.619 29.787 1.00 42.38 96 THR B O 1
ATOM 624 N N . ASP A 1 99 ? 8.260 -34.524 31.322 1.00 27.71 97 ASP B N 1
ATOM 625 C CA . ASP A 1 99 ? 7.777 -35.526 30.377 1.00 33.22 97 ASP B CA 1
ATOM 626 C C . ASP A 1 99 ? 6.901 -34.907 29.288 1.00 35.81 97 ASP B C 1
ATOM 627 O O . ASP A 1 99 ? 7.045 -35.236 28.103 1.00 31.88 97 ASP B O 1
ATOM 632 N N . HIS A 1 100 ? 6.007 -33.989 29.664 1.00 31.50 98 HIS B N 1
ATOM 633 C CA . HIS A 1 100 ? 5.148 -33.341 28.679 1.00 22.32 98 HIS B CA 1
ATOM 634 C C . HIS A 1 100 ? 5.977 -32.595 27.650 1.00 29.54 98 HIS B C 1
ATOM 635 O O . HIS A 1 100 ? 5.767 -32.747 26.440 1.00 31.28 98 HIS B O 1
ATOM 642 N N . LYS A 1 101 ? 6.970 -31.829 28.117 1.00 25.19 99 LYS B N 1
ATOM 643 C CA . LYS A 1 101 ? 7.848 -31.107 27.205 1.00 20.97 99 LYS B CA 1
ATOM 644 C C . LYS A 1 101 ? 8.486 -32.036 26.183 1.00 24.11 99 LYS B C 1
ATOM 645 O O . LYS A 1 101 ? 8.794 -31.613 25.064 1.00 18.23 99 LYS B O 1
ATOM 647 N N . SER A 1 102 ? 8.666 -33.309 26.530 1.00 32.11 100 SER B N 1
ATOM 648 C CA . SER A 1 102 ? 9.251 -34.254 25.592 1.00 27.42 100 SER B CA 1
ATOM 649 C C . SER A 1 102 ? 8.245 -35.133 24.871 1.00 20.88 100 SER B C 1
ATOM 650 O O . SER A 1 102 ? 8.618 -35.765 23.880 1.00 25.14 100 SER B O 1
ATOM 653 N N . LYS A 1 103 ? 6.995 -35.215 25.327 1.00 20.73 101 LYS B N 1
ATOM 654 C CA . LYS A 1 103 ? 5.989 -35.863 24.487 1.00 24.03 101 LYS B CA 1
ATOM 655 C C . LYS A 1 103 ? 5.688 -34.994 23.274 1.00 29.41 101 LYS B C 1
ATOM 656 O O . LYS A 1 103 ? 5.694 -35.472 22.133 1.00 17.77 101 LYS B O 1
ATOM 658 N N . VAL A 1 104 ? 5.437 -33.701 23.506 1.00 32.30 102 VAL B N 1
ATOM 659 C CA . VAL A 1 104 ? 5.126 -32.791 22.410 1.00 24.31 102 VAL B CA 1
ATOM 660 C C . VAL A 1 104 ? 6.326 -32.583 21.490 1.00 18.83 102 VAL B C 1
ATOM 661 O O . VAL A 1 104 ? 6.177 -32.610 20.265 1.00 27.43 102 VAL B O 1
ATOM 665 N N . LYS A 1 105 ? 7.525 -32.387 22.051 1.00 18.44 103 LYS B N 1
ATOM 666 C CA . LYS A 1 105 ? 8.737 -32.285 21.236 1.00 18.42 103 LYS B CA 1
ATOM 667 C C . LYS A 1 105 ? 8.799 -33.424 20.226 1.00 24.01 103 LYS B C 1
ATOM 668 O O . LYS A 1 105 ? 9.215 -33.225 19.077 1.00 21.01 103 LYS B O 1
ATOM 674 N N . GLU A 1 106 ? 8.424 -34.637 20.652 1.00 23.46 104 GLU B N 1
ATOM 675 C CA . GLU A 1 106 ? 8.355 -35.766 19.727 1.00 23.60 104 GLU B CA 1
ATOM 676 C C . GLU A 1 106 ? 7.219 -35.588 18.719 1.00 23.96 104 GLU B C 1
ATOM 677 O O . GLU A 1 106 ? 7.410 -35.798 17.514 1.00 21.39 104 GLU B O 1
ATOM 679 N N . ILE A 1 107 ? 6.028 -35.198 19.195 1.00 25.53 105 ILE B N 1
ATOM 680 C CA . ILE A 1 107 ? 4.872 -35.033 18.312 1.00 16.30 105 ILE B CA 1
ATOM 681 C C . ILE A 1 107 ? 5.092 -33.889 17.332 1.00 16.24 105 ILE B C 1
ATOM 682 O O . ILE A 1 107 ? 4.972 -34.066 16.115 1.00 16.93 105 ILE B O 1
ATOM 687 N N . VAL A 1 108 ? 5.398 -32.696 17.842 1.00 22.86 106 VAL B N 1
ATOM 688 C CA . VAL A 1 108 ? 5.669 -31.553 16.972 1.00 18.78 106 VAL B CA 1
ATOM 689 C C . VAL A 1 108 ? 6.697 -31.901 15.910 1.00 13.99 106 VAL B C 1
ATOM 690 O O . VAL A 1 108 ? 6.622 -31.409 14.780 1.00 15.70 106 VAL B O 1
ATOM 694 N N . ALA A 1 109 ? 7.671 -32.753 16.246 1.00 23.81 107 ALA B N 1
ATOM 695 C CA . ALA A 1 109 ? 8.669 -33.181 15.265 1.00 24.09 107 ALA B CA 1
ATOM 696 C C . ALA A 1 109 ? 8.063 -34.097 14.208 1.00 20.10 107 ALA B C 1
ATOM 697 O O . ALA A 1 109 ? 8.362 -33.963 13.013 1.00 16.07 107 ALA B O 1
ATOM 699 N N . GLN A 1 110 ? 7.202 -35.023 14.614 1.00 14.32 108 GLN B N 1
ATOM 700 C CA . GLN A 1 110 ? 6.591 -35.892 13.624 1.00 18.02 108 GLN B CA 1
ATOM 701 C C . GLN A 1 110 ? 5.458 -35.212 12.860 1.00 30.41 108 GLN B C 1
ATOM 702 O O . GLN A 1 110 ? 5.185 -35.584 11.711 1.00 32.79 108 GLN B O 1
ATOM 708 N N . HIS A 1 111 ? 4.869 -34.152 13.420 1.00 27.32 109 HIS B N 1
ATOM 709 C CA . HIS A 1 111 ? 3.876 -33.386 12.676 1.00 23.63 109 HIS B CA 1
ATOM 710 C C . HIS A 1 111 ? 4.522 -32.536 11.586 1.00 24.41 109 HIS B C 1
ATOM 711 O O . HIS A 1 111 ? 3.903 -32.281 10.548 1.00 19.74 109 HIS B O 1
ATOM 718 N N . THR A 1 112 ? 5.774 -32.130 11.773 1.00 18.48 110 THR B N 1
ATOM 719 C CA . THR A 1 112 ? 6.499 -31.548 10.654 1.00 21.28 110 THR B CA 1
ATOM 720 C C . THR A 1 112 ? 6.715 -32.587 9.567 1.00 18.28 110 THR B C 1
ATOM 721 O O . THR A 1 112 ? 6.558 -32.299 8.377 1.00 22.31 110 THR B O 1
ATOM 725 N N . LYS A 1 113 ? 7.095 -33.798 9.961 1.00 21.76 111 LYS B N 1
ATOM 726 C CA . LYS A 1 113 ? 7.332 -34.858 8.992 1.00 17.70 111 LYS B CA 1
ATOM 727 C C . LYS A 1 113 ? 6.098 -35.089 8.141 1.00 24.25 111 LYS B C 1
ATOM 728 O O . LYS A 1 113 ? 6.152 -35.010 6.910 1.00 32.29 111 LYS B O 1
ATOM 734 N N . GLU A 1 114 ? 4.950 -35.277 8.790 1.00 24.75 112 GLU B N 1
ATOM 735 C CA . GLU A 1 114 ? 3.741 -35.621 8.057 1.00 19.47 112 GLU B CA 1
ATOM 736 C C . GLU A 1 114 ? 3.371 -34.519 7.077 1.00 10.82 112 GLU B C 1
ATOM 737 O O . GLU A 1 114 ? 3.011 -34.788 5.933 1.00 9.76 112 GLU B O 1
ATOM 743 N N . TRP A 1 115 ? 3.489 -33.270 7.502 1.00 18.01 113 TRP B N 1
ATOM 744 C CA . TRP A 1 115 ? 3.163 -32.148 6.635 1.00 11.85 113 TRP B CA 1
ATOM 745 C C . TRP A 1 115 ? 4.133 -32.067 5.471 1.00 13.83 113 TRP B C 1
ATOM 746 O O . TRP A 1 115 ? 3.725 -32.084 4.305 1.00 18.06 113 TRP B O 1
ATOM 757 N N . SER A 1 116 ? 5.429 -32.046 5.766 1.00 11.56 114 SER B N 1
ATOM 758 C CA . SER A 1 116 ? 6.407 -31.827 4.712 1.00 11.82 114 SER B CA 1
ATOM 759 C C . SER A 1 116 ? 6.373 -32.943 3.671 1.00 17.16 114 SER B C 1
ATOM 760 O O . SER A 1 116 ? 6.440 -32.674 2.464 1.00 17.59 114 SER B O 1
ATOM 763 N N . GLU A 1 117 ? 6.240 -34.197 4.109 1.00 16.20 115 GLU B N 1
ATOM 764 C CA . GLU A 1 117 ? 6.064 -35.292 3.156 1.00 17.19 115 GLU B CA 1
ATOM 765 C C . GLU A 1 117 ? 4.857 -35.058 2.250 1.00 26.07 115 GLU B C 1
ATOM 766 O O . GLU A 1 117 ? 4.912 -35.350 1.046 1.00 24.05 115 GLU B O 1
ATOM 772 N N . MET A 1 118 ? 3.758 -34.527 2.806 1.00 20.30 116 MET B N 1
ATOM 773 C CA . MET A 1 118 ? 2.568 -34.273 1.996 1.00 11.72 116 MET B CA 1
ATOM 774 C C . MET A 1 118 ? 2.750 -33.091 1.049 1.00 12.90 116 MET B C 1
ATOM 775 O O . MET A 1 118 ? 2.536 -33.223 -0.159 1.00 12.41 116 MET B O 1
ATOM 780 N N . ILE A 1 119 ? 3.193 -31.941 1.565 1.00 10.52 117 ILE B N 1
ATOM 781 C CA . ILE A 1 119 ? 3.321 -30.750 0.723 1.00 11.35 117 ILE B CA 1
ATOM 782 C C . ILE A 1 119 ? 4.254 -31.002 -0.451 1.00 13.19 117 ILE B C 1
ATOM 783 O O . ILE A 1 119 ? 4.015 -30.514 -1.563 1.00 13.50 117 ILE B O 1
ATOM 788 N N . ASN A 1 120 ? 5.336 -31.749 -0.227 1.00 13.25 118 ASN B N 1
ATOM 789 C CA . ASN A 1 120 ? 6.253 -32.039 -1.324 1.00 16.55 118 ASN B CA 1
ATOM 790 C C . ASN A 1 120 ? 5.676 -33.071 -2.289 1.00 14.12 118 ASN B C 1
ATOM 791 O O . ASN A 1 120 ? 5.840 -32.946 -3.509 1.00 8.95 118 ASN B O 1
ATOM 796 N N . THR A 1 121 ? 4.965 -34.077 -1.769 1.00 10.87 119 THR B N 1
ATOM 797 C CA . THR A 1 121 ? 4.260 -35.006 -2.647 1.00 7.51 119 THR B CA 1
ATOM 798 C C . THR A 1 121 ? 3.195 -34.282 -3.451 1.00 10.34 119 THR B C 1
ATOM 799 O O . THR A 1 121 ? 3.075 -34.470 -4.667 1.00 10.30 119 THR B O 1
ATOM 803 N N . HIS A 1 122 ? 2.414 -33.439 -2.782 1.00 13.23 120 HIS B N 1
ATOM 804 C CA . HIS A 1 122 ? 1.448 -32.608 -3.479 1.00 6.78 120 HIS B CA 1
ATOM 805 C C . HIS A 1 122 ? 2.141 -31.728 -4.497 1.00 5.61 120 HIS B C 1
ATOM 806 O O . HIS A 1 122 ? 1.698 -31.619 -5.641 1.00 6.23 120 HIS B O 1
ATOM 813 N N . SER A 1 123 ? 3.247 -31.108 -4.106 1.00 3.54 121 SER B N 1
ATOM 814 C CA . SER A 1 123 ? 3.942 -30.245 -5.046 1.00 3.44 121 SER B CA 1
ATOM 815 C C . SER A 1 123 ? 4.496 -31.029 -6.217 1.00 5.00 121 SER B C 1
ATOM 816 O O . SER A 1 123 ? 4.615 -30.492 -7.319 1.00 5.25 121 SER B O 1
ATOM 819 N N . ALA A 1 124 ? 4.843 -32.293 -6.004 1.00 6.38 122 ALA B N 1
ATOM 820 C CA . ALA A 1 124 ? 5.346 -33.099 -7.103 1.00 2.95 122 ALA B CA 1
ATOM 821 C C . ALA A 1 124 ? 4.239 -33.471 -8.064 1.00 4.29 122 ALA B C 1
ATOM 822 O O . ALA A 1 124 ? 4.411 -33.362 -9.282 1.00 9.05 122 ALA B O 1
ATOM 824 N N . GLU A 1 125 ? 3.091 -33.896 -7.537 1.00 4.25 123 GLU B N 1
ATOM 825 C CA . GLU A 1 125 ? 1.945 -34.227 -8.379 1.00 3.83 123 GLU B CA 1
ATOM 826 C C . GLU A 1 125 ? 1.597 -33.074 -9.306 1.00 5.27 123 GLU B C 1
ATOM 827 O O . GLU A 1 125 ? 1.359 -33.272 -10.501 1.00 5.05 123 GLU B O 1
ATOM 833 N N . GLU A 1 126 ? 1.611 -31.853 -8.769 1.00 5.12 124 GLU B N 1
ATOM 834 C CA . GLU A 1 126 ? 1.264 -30.667 -9.537 1.00 3.46 124 GLU B CA 1
ATOM 835 C C . GLU A 1 126 ? 2.294 -30.396 -10.615 1.00 4.17 124 GLU B C 1
ATOM 836 O O . GLU A 1 126 ? 1.955 -29.975 -11.721 1.00 3.94 124 GLU B O 1
ATOM 842 N N . GLN A 1 127 ? 3.559 -30.656 -10.325 1.00 9.92 125 GLN B N 1
ATOM 843 C CA . GLN A 1 127 ? 4.570 -30.515 -11.362 1.00 7.22 125 GLN B CA 1
ATOM 844 C C . GLN A 1 127 ? 4.341 -31.531 -12.469 1.00 12.74 125 GLN B C 1
ATOM 845 O O . GLN A 1 127 ? 4.375 -31.171 -13.652 1.00 14.94 125 GLN B O 1
ATOM 851 N N . GLU A 1 128 ? 4.048 -32.795 -12.119 1.00 8.26 126 GLU B N 1
ATOM 852 C CA . GLU A 1 128 ? 3.917 -33.792 -13.183 1.00 11.65 126 GLU B CA 1
ATOM 853 C C . GLU A 1 128 ? 2.699 -33.532 -14.064 1.00 8.74 126 GLU B C 1
ATOM 854 O O . GLU A 1 128 ? 2.784 -33.653 -15.290 1.00 8.85 126 GLU B O 1
ATOM 860 N N . ILE A 1 129 ? 1.583 -33.092 -13.493 1.00 7.71 127 ILE B N 1
ATOM 861 C CA . ILE A 1 129 ? 0.446 -32.802 -14.355 1.00 4.43 127 ILE B CA 1
ATOM 862 C C . ILE A 1 129 ? 0.766 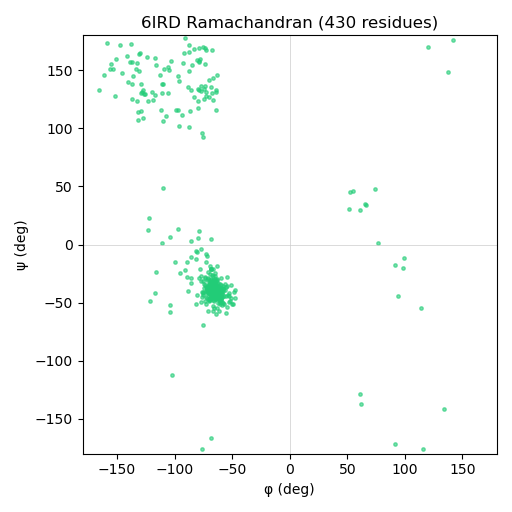-31.638 -15.284 1.00 7.14 127 ILE B C 1
ATOM 863 O O . ILE A 1 129 ? 0.384 -31.652 -16.460 1.00 10.02 127 ILE B O 1
ATOM 868 N N . ARG A 1 130 ? 1.518 -30.639 -14.802 1.00 6.05 128 ARG B N 1
ATOM 869 C CA . ARG A 1 130 ? 1.863 -29.533 -15.686 1.00 5.43 128 ARG B CA 1
ATOM 870 C C . ARG A 1 130 ? 2.767 -30.014 -16.811 1.00 8.50 128 ARG B C 1
ATOM 871 O O . ARG A 1 130 ? 2.672 -29.507 -17.929 1.00 10.99 128 ARG B O 1
ATOM 873 N N . ASP A 1 131 ? 3.631 -31.002 -16.549 1.00 9.42 129 ASP B N 1
ATOM 874 C CA . ASP A 1 131 ? 4.445 -31.584 -17.619 1.00 8.74 129 ASP B CA 1
ATOM 875 C C . ASP A 1 131 ? 3.625 -32.444 -18.569 1.00 5.23 129 ASP B C 1
ATOM 876 O O . ASP A 1 131 ? 3.805 -32.372 -19.784 1.00 9.63 129 ASP B O 1
ATOM 881 N N . LEU A 1 132 ? 2.709 -33.246 -18.043 1.00 6.65 130 LEU B N 1
ATOM 882 C CA . LEU A 1 132 ? 1.869 -34.078 -18.902 1.00 8.74 130 LEU B CA 1
ATOM 883 C C . LEU A 1 132 ? 0.977 -33.228 -19.806 1.00 13.63 130 LEU B C 1
ATOM 884 O O . LEU A 1 132 ? 0.730 -33.582 -20.968 1.00 11.00 130 LEU B O 1
ATOM 889 N N . HIS A 1 133 ? 0.487 -32.097 -19.296 1.00 10.18 131 HIS B N 1
ATOM 890 C CA . HIS A 1 133 ? -0.299 -31.220 -20.150 1.00 10.38 131 HIS B CA 1
ATOM 891 C C . HIS A 1 133 ? 0.537 -30.683 -21.296 1.00 11.11 131 HIS B C 1
ATOM 892 O O . HIS A 1 133 ? 0.050 -30.579 -22.424 1.00 12.04 131 HIS B O 1
ATOM 899 N N . LEU A 1 134 ? 1.816 -30.388 -21.035 1.00 12.88 132 LEU B N 1
ATOM 900 C CA . LEU A 1 134 ? 2.704 -29.880 -22.079 1.00 12.90 132 LEU B CA 1
ATOM 901 C C . LEU A 1 134 ? 3.012 -30.936 -23.144 1.00 17.95 132 LEU B C 1
ATOM 902 O O . LEU A 1 134 ? 3.079 -30.616 -24.338 1.00 21.75 132 LEU B O 1
ATOM 907 N N . SER A 1 135 ? 3.206 -32.199 -22.753 1.00 12.16 133 SER B N 1
ATOM 908 C CA . SER A 1 135 ? 3.339 -33.224 -23.783 1.00 11.58 133 SER B CA 1
ATOM 909 C C . SER A 1 135 ? 2.021 -33.426 -24.531 1.00 16.30 133 SER B C 1
ATOM 910 O O . SER A 1 135 ? 2.023 -33.691 -25.735 1.00 15.66 133 SER B O 1
ATOM 913 N N . GLN A 1 136 ? 0.883 -33.261 -23.858 1.00 19.12 134 GLN B N 1
ATOM 914 C CA . GLN A 1 136 ? -0.387 -33.392 -24.576 1.00 21.06 134 GLN B CA 1
ATOM 915 C C . GLN A 1 136 ? -0.658 -32.240 -25.532 1.00 14.72 134 GLN B C 1
ATOM 916 O O . GLN A 1 136 ? -1.378 -32.433 -26.514 1.00 12.14 134 GLN B O 1
ATOM 922 N N . GLN A 1 137 ? -0.137 -31.035 -25.249 1.00 13.37 135 GLN B N 1
ATOM 923 C CA . GLN A 1 137 ? -0.353 -29.903 -26.145 1.00 11.00 135 GLN B CA 1
ATOM 924 C C . GLN A 1 137 ? 0.517 -29.991 -27.394 1.00 19.25 135 GLN B C 1
ATOM 925 O O . GLN A 1 137 ? 0.033 -29.739 -28.501 1.00 18.76 135 GLN B O 1
ATOM 931 N N . CYS A 1 138 ? 1.804 -30.319 -27.240 1.00 22.60 136 CYS B N 1
ATOM 932 C CA . CYS A 1 138 ? 2.675 -30.470 -28.404 1.00 19.58 136 CYS B CA 1
ATOM 933 C C . CYS A 1 138 ? 2.142 -31.541 -29.353 1.00 12.75 136 CYS B C 1
ATOM 934 O O . CYS A 1 138 ? 2.019 -31.307 -30.563 1.00 10.62 136 CYS B O 1
ATOM 937 N N . GLU A 1 139 ? 1.814 -32.719 -28.812 1.00 6.32 137 GLU B N 1
ATOM 938 C CA . GLU A 1 139 ? 1.323 -33.832 -29.618 1.00 9.81 137 GLU B CA 1
ATOM 939 C C . GLU A 1 139 ? 0.045 -33.485 -30.364 1.00 16.86 137 GLU B C 1
ATOM 940 O O . GLU A 1 139 ? -0.141 -33.903 -31.508 1.00 20.12 137 GLU B O 1
ATOM 946 N N . LEU A 1 140 ? -0.855 -32.729 -29.739 1.00 20.76 138 LEU B N 1
ATOM 947 C CA . LEU A 1 140 ? -2.074 -32.338 -30.435 1.00 7.95 138 LEU B CA 1
ATOM 948 C C . LEU A 1 140 ? -1.769 -31.326 -31.529 1.00 8.20 138 LEU B C 1
ATOM 949 O O . LEU A 1 140 ? -2.063 -31.564 -32.706 1.00 19.35 138 LEU B O 1
ATOM 954 N N . LEU A 1 141 ? -1.147 -30.200 -31.165 1.00 5.39 139 LEU B N 1
ATOM 955 C CA . LEU A 1 141 ? -0.784 -29.191 -32.152 1.00 7.70 139 LEU B CA 1
ATOM 956 C C . LEU A 1 141 ? -0.090 -29.823 -33.356 1.00 23.65 139 LEU B C 1
ATOM 957 O O . LEU A 1 141 ? -0.432 -29.537 -34.513 1.00 18.27 139 LEU B O 1
ATOM 962 N N . ARG A 1 142 ? 0.875 -30.712 -33.100 1.00 16.54 140 ARG B N 1
ATOM 963 C CA . ARG A 1 142 ? 1.629 -31.304 -34.196 1.00 8.96 140 ARG B CA 1
ATOM 964 C C . ARG A 1 142 ? 0.747 -32.182 -35.077 1.00 11.86 140 ARG B C 1
ATOM 965 O O . ARG A 1 142 ? 0.730 -32.016 -36.305 1.00 12.30 140 ARG B O 1
ATOM 973 N N . LYS A 1 143 ? -0.039 -33.084 -34.471 1.00 9.30 141 LYS B N 1
ATOM 974 C CA . LYS A 1 143 ? -0.910 -33.953 -35.267 1.00 6.61 141 LYS B CA 1
ATOM 975 C C . LYS A 1 143 ? -1.891 -33.133 -36.101 1.00 18.63 141 LYS B C 1
ATOM 976 O O . LYS A 1 143 ? -2.171 -33.474 -37.256 1.00 11.78 141 LYS B O 1
ATOM 978 N N . LEU A 1 144 ? -2.417 -32.038 -35.536 1.00 16.76 142 LEU B N 1
ATOM 979 C CA . LEU A 1 144 ? -3.253 -31.147 -36.330 1.00 9.06 142 LEU B CA 1
ATOM 980 C C . LEU A 1 144 ? -2.479 -30.576 -37.505 1.00 10.62 142 LEU B C 1
ATOM 981 O O . LEU A 1 144 ? -2.980 -30.539 -38.629 1.00 9.86 142 LEU B O 1
ATOM 986 N N . LEU A 1 145 ? -1.241 -30.142 -37.270 1.00 22.03 143 LEU B N 1
ATOM 987 C CA . LEU A 1 145 ? -0.453 -29.560 -38.350 1.00 11.68 143 LEU B CA 1
ATOM 988 C C . LEU A 1 145 ? -0.148 -30.597 -39.422 1.00 9.49 143 LEU B C 1
ATOM 989 O O . LEU A 1 145 ? -0.270 -30.315 -40.617 1.00 10.85 143 LEU B O 1
ATOM 994 N N . ILE A 1 146 ? 0.219 -31.810 -39.027 1.00 7.21 144 ILE B N 1
ATOM 995 C CA . ILE A 1 146 ? 0.454 -32.841 -40.034 1.00 8.10 144 ILE B CA 1
ATOM 996 C C . ILE A 1 146 ? -0.810 -33.108 -40.847 1.00 9.21 144 ILE B C 1
ATOM 997 O O . ILE A 1 146 ? -0.767 -33.199 -42.078 1.00 11.99 144 ILE B O 1
ATOM 1002 N N . ASN A 1 147 ? -1.957 -33.193 -40.184 1.00 12.03 145 ASN B N 1
ATOM 1003 C CA . ASN A 1 147 ? -3.196 -33.382 -40.923 1.00 12.72 145 ASN B CA 1
ATOM 1004 C C . ASN A 1 147 ? -3.428 -32.233 -41.901 1.00 9.74 145 ASN B C 1
ATOM 1005 O O . ASN A 1 147 ? -3.814 -32.464 -43.052 1.00 15.38 145 ASN B O 1
ATOM 1010 N N . ALA A 1 148 ? -3.151 -30.991 -41.484 1.00 7.03 146 ALA B N 1
ATOM 1011 C CA . ALA A 1 148 ? -3.235 -29.866 -42.421 1.00 10.38 146 ALA B CA 1
ATOM 1012 C C . ALA A 1 148 ? -2.216 -30.014 -43.554 1.00 16.18 146 ALA B C 1
ATOM 1013 O O . ALA A 1 148 ? -2.516 -29.712 -44.717 1.00 12.41 146 ALA B O 1
ATOM 1015 N N . HIS A 1 149 ? -0.989 -30.427 -43.219 1.00 16.02 147 HIS B N 1
ATOM 1016 C CA . HIS A 1 149 ? 0.040 -30.658 -44.229 1.00 11.42 147 HIS B CA 1
ATOM 1017 C C . HIS A 1 149 ? -0.376 -31.727 -45.236 1.00 13.61 147 HIS B C 1
ATOM 1018 O O . HIS A 1 149 ? -0.048 -31.621 -46.420 1.00 17.24 147 HIS B O 1
ATOM 1025 N N . GLU A 1 150 ? -1.110 -32.755 -44.795 1.00 8.02 148 GLU B N 1
ATOM 1026 C CA . GLU A 1 150 ? -1.553 -33.801 -45.721 1.00 11.63 148 GLU B CA 1
ATOM 1027 C C . GLU A 1 150 ? -2.655 -33.329 -46.669 1.00 16.13 148 GLU B C 1
ATOM 1028 O O . GLU A 1 150 ? -2.667 -33.707 -47.843 1.00 15.81 148 GLU B O 1
ATOM 1034 N N . GLN A 1 151 ? -3.599 -32.521 -46.186 1.00 22.55 149 GLN B N 1
ATOM 1035 C CA . GLN A 1 151 ? -4.635 -31.989 -47.063 1.00 25.52 149 GLN B CA 1
ATOM 1036 C C . GLN A 1 151 ? -4.161 -30.783 -47.857 1.00 28.60 149 GLN B C 1
ATOM 1037 O O . GLN A 1 151 ? -4.890 -30.291 -48.725 1.00 40.78 149 GLN B O 1
ATOM 1043 N N . GLN A 1 152 ? -2.957 -30.305 -47.582 1.00 21.15 150 GLN B N 1
ATOM 1044 C CA . GLN A 1 152 ? -2.315 -29.244 -48.336 1.00 14.87 150 GLN B CA 1
ATOM 1045 C C . GLN A 1 152 ? -1.544 -29.833 -49.491 1.00 19.27 150 GLN B C 1
ATOM 1046 O O . GLN A 1 152 ? -1.540 -29.282 -50.596 1.00 20.06 150 GLN B O 1
ATOM 1052 N N . THR A 1 153 ? -0.887 -30.960 -49.220 1.00 20.59 151 THR B N 1
ATOM 1053 C CA . THR A 1 153 ? -0.092 -31.642 -50.225 1.00 14.36 151 THR B CA 1
ATOM 1054 C C . THR A 1 153 ? -0.968 -32.275 -51.290 1.00 19.32 151 THR B C 1
ATOM 1055 O O . THR A 1 153 ? -0.736 -32.086 -52.490 1.00 20.74 151 THR B O 1
ATOM 1059 N N . GLN A 1 154 ? -2.012 -32.987 -50.886 1.00 27.40 152 GLN B N 1
ATOM 1060 C CA . GLN A 1 154 ? -2.737 -33.687 -51.928 1.00 26.84 152 GLN B CA 1
ATOM 1061 C C . GLN A 1 154 ? -3.783 -32.825 -52.599 1.00 24.49 152 GLN B C 1
ATOM 1062 O O . GLN A 1 154 ? -4.260 -33.192 -53.676 1.00 25.63 152 GLN B O 1
ATOM 1068 N N . GLN A 1 155 ? -4.085 -31.652 -52.052 1.00 19.67 153 GLN B N 1
ATOM 1069 C CA . GLN A 1 155 ? -4.760 -30.668 -52.878 1.00 17.64 153 GLN B CA 1
ATOM 1070 C C . GLN A 1 155 ? -3.836 -30.182 -53.990 1.00 21.58 153 GLN B C 1
ATOM 1071 O O . GLN A 1 155 ? -4.284 -29.922 -55.109 1.00 32.82 153 GLN B O 1
ATOM 1077 N N . LEU A 1 156 ? -2.541 -30.045 -53.708 1.00 22.95 154 LEU B N 1
ATOM 1078 C CA . LEU A 1 156 ? -1.609 -29.647 -54.760 1.00 20.30 154 LEU B CA 1
ATOM 1079 C C . LEU A 1 156 ? -1.420 -30.753 -55.796 1.00 23.09 154 LEU B C 1
ATOM 1080 O O . LEU A 1 156 ? -1.388 -30.475 -57.000 1.00 19.36 154 LEU B O 1
ATOM 1085 N N . LYS A 1 157 ? -1.303 -32.011 -55.346 1.00 23.78 155 LYS B N 1
ATOM 1086 C CA . LYS A 1 157 ? -1.361 -33.165 -56.251 1.00 13.60 155 LYS B CA 1
ATOM 1087 C C . LYS A 1 157 ? -2.539 -33.059 -57.202 1.00 17.04 155 LYS B C 1
ATOM 1088 O O . LYS A 1 157 ? -2.428 -33.397 -58.385 1.00 21.79 155 LYS B O 1
ATOM 1094 N N . LEU A 1 158 ? -3.676 -32.583 -56.690 1.00 21.68 156 LEU B N 1
ATOM 1095 C CA . LEU A 1 158 ? -4.868 -32.377 -57.503 1.00 15.76 156 LEU B CA 1
ATOM 1096 C C . LEU A 1 158 ? -4.622 -31.380 -58.630 1.00 14.17 156 LEU B C 1
ATOM 1097 O O . LEU A 1 158 ? -4.892 -31.673 -59.798 1.00 11.29 156 LEU B O 1
ATOM 1102 N N . SER A 1 159 ? -4.080 -30.203 -58.301 1.00 20.00 157 SER B N 1
ATOM 1103 C CA . SER A 1 159 ? -3.841 -29.183 -59.323 1.00 20.20 157 SER B CA 1
ATOM 1104 C C . SER A 1 159 ? -2.877 -29.684 -60.377 1.00 19.52 157 SER B C 1
ATOM 1105 O O . SER A 1 159 ? -3.057 -29.432 -61.571 1.00 27.16 157 SER B O 1
ATOM 1108 N N . HIS A 1 160 ? -1.861 -30.420 -59.951 1.00 20.92 158 HIS B N 1
ATOM 1109 C CA . HIS A 1 160 ? -0.872 -30.942 -60.882 1.00 22.13 158 HIS B CA 1
ATOM 1110 C C . HIS A 1 160 ? -1.500 -31.893 -61.895 1.00 23.27 158 HIS B C 1
ATOM 1111 O O . HIS A 1 160 ? -1.101 -31.901 -63.064 1.00 20.01 158 HIS B O 1
ATOM 1118 N N . ASP A 1 161 ? -2.463 -32.720 -61.469 1.00 24.32 159 ASP B N 1
ATOM 1119 C CA . ASP A 1 161 ? -3.157 -33.579 -62.429 1.00 23.83 159 ASP B CA 1
ATOM 1120 C C . ASP A 1 161 ? -3.986 -32.749 -63.412 1.00 31.41 159 ASP B C 1
ATOM 1121 O O . ASP A 1 161 ? -3.954 -32.995 -64.625 1.00 32.98 159 ASP B O 1
ATOM 1126 N N . ARG A 1 162 ? -4.732 -31.755 -62.913 1.00 26.13 160 ARG B N 1
ATOM 1127 C CA . ARG A 1 162 ? -5.508 -30.900 -63.814 1.00 22.01 160 ARG B CA 1
ATOM 1128 C C . ARG A 1 162 ? -4.585 -30.034 -64.663 1.00 25.29 160 ARG B C 1
ATOM 1129 O O . ARG A 1 162 ? -4.876 -29.786 -65.839 1.00 30.12 160 ARG B O 1
ATOM 1137 N N . GLU A 1 163 ? -3.453 -29.601 -64.108 1.00 24.87 161 GLU B N 1
ATOM 1138 C CA . GLU A 1 163 ? -2.517 -28.806 -64.900 1.00 28.39 161 GLU B CA 1
ATOM 1139 C C . GLU A 1 163 ? -2.077 -29.602 -66.131 1.00 28.35 161 GLU B C 1
ATOM 1140 O O . GLU A 1 163 ? -1.926 -29.044 -67.219 1.00 25.46 161 GLU B O 1
ATOM 1146 N N . SER A 1 164 ? -1.805 -30.895 -65.966 1.00 23.70 162 SER B N 1
ATOM 1147 C CA . SER A 1 164 ? -1.466 -31.718 -67.120 1.00 22.52 162 SER B CA 1
ATOM 1148 C C . SER A 1 164 ? -2.669 -31.859 -68.041 1.00 28.02 162 SER B C 1
ATOM 1149 O O . SER A 1 164 ? -2.522 -31.899 -69.268 1.00 36.55 162 SER B O 1
ATOM 1152 N N . LYS A 1 165 ? -3.869 -31.957 -67.468 1.00 31.74 163 LYS B N 1
ATOM 1153 C CA . LYS A 1 165 ? -5.056 -32.133 -68.298 1.00 24.24 163 LYS B CA 1
ATOM 1154 C C . LYS A 1 165 ? -5.227 -30.953 -69.240 1.00 26.02 163 LYS B C 1
ATOM 1155 O O . LYS A 1 165 ? -5.421 -31.131 -70.447 1.00 24.23 163 LYS B O 1
ATOM 1161 N N . GLU A 1 166 ? -5.075 -29.736 -68.714 1.00 24.13 164 GLU B N 1
ATOM 1162 C CA . GLU A 1 166 ? -5.250 -28.547 -69.536 1.00 22.19 164 GLU B CA 1
ATOM 1163 C C . GLU A 1 166 ? -4.219 -28.496 -70.647 1.00 19.54 164 GLU B C 1
ATOM 1164 O O . GLU A 1 166 ? -4.542 -28.154 -71.788 1.00 30.27 164 GLU B O 1
ATOM 1170 N N . MET A 1 167 ? -2.975 -28.853 -70.333 1.00 24.85 165 MET B N 1
ATOM 1171 C CA . MET A 1 167 ? -1.909 -28.844 -71.329 1.00 22.30 165 MET B CA 1
ATOM 1172 C C . MET A 1 167 ? -2.174 -29.833 -72.456 1.00 27.38 165 MET B C 1
ATOM 1173 O O . MET A 1 167 ? -2.058 -29.482 -73.635 1.00 32.41 165 MET B O 1
ATOM 1178 N N . ARG A 1 168 ? -2.576 -31.062 -72.127 1.00 18.51 166 ARG B N 1
ATOM 1179 C CA . ARG A 1 168 ? -2.832 -32.019 -73.198 1.00 27.19 166 ARG B CA 1
ATOM 1180 C C . ARG A 1 168 ? -3.931 -31.500 -74.124 1.00 39.59 166 ARG B C 1
ATOM 1181 O O . ARG A 1 168 ? -3.756 -31.463 -75.352 1.00 20.17 166 ARG B O 1
ATOM 1183 N N . ALA A 1 169 ? -5.038 -31.016 -73.541 1.00 33.11 167 ALA B N 1
ATOM 1184 C CA . ALA A 1 169 ? -6.129 -30.447 -74.324 1.00 18.13 167 ALA B CA 1
ATOM 1185 C C . ALA A 1 169 ? -5.729 -29.127 -74.978 1.00 25.52 167 ALA B C 1
ATOM 1186 O O . ALA A 1 169 ? -6.242 -28.796 -76.049 1.00 25.70 167 ALA B O 1
ATOM 1188 N N . HIS A 1 170 ? -4.855 -28.338 -74.344 1.00 17.16 168 HIS B N 1
ATOM 1189 C CA . HIS A 1 170 ? -4.327 -27.160 -75.030 1.00 25.55 168 HIS B CA 1
ATOM 1190 C C . HIS A 1 170 ? -3.437 -27.555 -76.205 1.00 30.04 168 HIS B C 1
ATOM 1191 O O . HIS A 1 170 ? -3.514 -26.953 -77.281 1.00 36.22 168 HIS B O 1
ATOM 1198 N N . GLN A 1 171 ? -2.580 -28.557 -76.018 1.00 33.21 169 GLN B N 1
ATOM 1199 C CA . GLN A 1 171 ? -1.719 -29.014 -77.108 1.00 39.78 169 GLN B CA 1
ATOM 1200 C C . GLN A 1 171 ? -2.515 -29.616 -78.267 1.00 44.80 169 GLN B C 1
ATOM 1201 O O . GLN A 1 171 ? -2.167 -29.418 -79.439 1.00 37.90 169 GLN B O 1
ATOM 1207 N N . ALA A 1 172 ? -3.598 -30.338 -77.962 1.00 33.18 170 ALA B N 1
ATOM 1208 C CA . ALA A 1 172 ? -4.466 -30.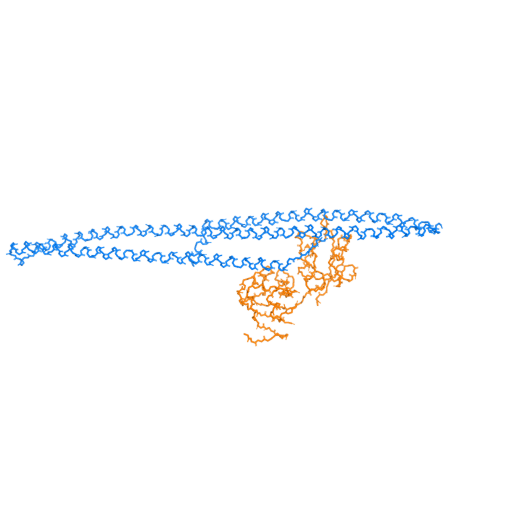836 -79.020 1.00 19.09 170 ALA B CA 1
ATOM 1209 C C . ALA A 1 172 ? -5.052 -29.692 -79.830 1.00 28.82 170 ALA B C 1
ATOM 1210 O O . ALA A 1 172 ? -5.175 -29.788 -81.057 1.00 31.80 170 ALA B O 1
ATOM 1212 N N . LYS A 1 173 ? -5.411 -28.593 -79.161 1.00 30.97 171 LYS B N 1
ATOM 1213 C CA . LYS A 1 173 ? -5.991 -27.456 -79.867 1.00 22.60 171 LYS B CA 1
ATOM 1214 C C . LYS A 1 173 ? -5.011 -26.883 -80.879 1.00 25.34 171 LYS B C 1
ATOM 1215 O O . LYS A 1 173 ? -5.356 -26.715 -82.051 1.00 31.30 171 LYS B O 1
ATOM 1217 N N . ILE A 1 174 ? -3.771 -26.610 -80.460 1.00 28.88 172 ILE B N 1
ATOM 1218 C CA . ILE A 1 174 ? -2.792 -26.045 -81.391 1.00 37.40 172 ILE B CA 1
ATOM 1219 C C . ILE A 1 174 ? -2.549 -26.983 -82.570 1.00 46.17 172 ILE B C 1
ATOM 1220 O O . ILE A 1 174 ? -2.566 -26.556 -83.732 1.00 38.38 172 ILE B O 1
ATOM 1225 N N . SER A 1 175 ? -2.331 -28.274 -82.297 1.00 49.20 173 SER B N 1
ATOM 1226 C CA . SER A 1 175 ? -1.991 -29.199 -83.376 1.00 50.75 173 SER B CA 1
ATOM 1227 C C . SER A 1 175 ? -3.118 -29.251 -84.404 1.00 46.64 173 SER B C 1
ATOM 1228 O O . SER A 1 175 ? -2.886 -29.096 -85.610 1.00 43.47 173 SER B O 1
ATOM 1231 N N . MET A 1 176 ? -4.355 -29.431 -83.938 1.00 39.88 174 MET B N 1
ATOM 1232 C CA . MET A 1 176 ? -5.491 -29.382 -84.851 1.00 35.08 174 MET B CA 1
ATOM 1233 C C . MET A 1 176 ? -5.621 -28.005 -85.484 1.00 30.37 174 MET B C 1
ATOM 1234 O O . MET A 1 176 ? -6.025 -27.889 -86.644 1.00 35.81 174 MET B O 1
ATOM 1239 N N . GLU A 1 177 ? -5.269 -26.957 -84.739 1.00 41.02 175 GLU B N 1
ATOM 1240 C CA . GLU A 1 177 ? -5.332 -25.594 -85.256 1.00 34.44 175 GLU B CA 1
ATOM 1241 C C . GLU A 1 177 ? -4.295 -25.381 -86.353 1.00 45.28 175 GLU B C 1
ATOM 1242 O O . GLU A 1 177 ? -4.578 -24.739 -87.371 1.00 47.91 175 GLU B O 1
ATOM 1244 N N . ASN A 1 178 ? -3.080 -25.891 -86.158 1.00 45.69 176 ASN B N 1
ATOM 1245 C CA . ASN A 1 178 ? -2.027 -25.703 -87.145 1.00 44.47 176 ASN B CA 1
ATOM 1246 C C . ASN A 1 178 ? -2.169 -26.619 -88.349 1.00 44.05 176 ASN B C 1
ATOM 1247 O O . ASN A 1 178 ? -1.379 -26.485 -89.290 1.00 36.11 176 ASN B O 1
ATOM 1252 N N . SER A 1 179 ? -3.156 -27.521 -88.359 1.00 38.54 177 SER B N 1
ATOM 1253 C CA . SER A 1 179 ? -3.444 -28.328 -89.542 1.00 46.15 177 SER B CA 1
ATOM 1254 C C . SER A 1 179 ? -4.540 -27.789 -90.461 1.00 53.98 177 SER B C 1
ATOM 1255 O O . SER A 1 179 ? -4.543 -28.131 -91.651 1.00 51.33 177 SER B O 1
ATOM 1258 N N . LYS A 1 180 ? -5.476 -26.974 -89.972 1.00 56.99 178 LYS B N 1
ATOM 1259 C CA . LYS A 1 180 ? -6.414 -26.380 -90.920 1.00 46.32 178 LYS B CA 1
ATOM 1260 C C . LYS A 1 180 ? -5.766 -25.251 -91.707 1.00 55.12 178 LYS B C 1
ATOM 1261 O O . LYS A 1 180 ? -5.936 -25.171 -92.927 1.00 62.12 178 LYS B O 1
ATOM 1263 N N . ALA A 1 181 ? -5.008 -24.382 -91.035 1.00 57.28 179 ALA B N 1
ATOM 1264 C CA . ALA A 1 181 ? -4.393 -23.253 -91.723 1.00 55.48 179 ALA B CA 1
ATOM 1265 C C . ALA A 1 181 ? -3.298 -23.686 -92.686 1.00 50.39 179 ALA B C 1
ATOM 1266 O O . ALA A 1 181 ? -2.922 -22.910 -93.570 1.00 60.71 179 ALA B O 1
ATOM 1268 N N . ILE A 1 182 ? -2.738 -24.878 -92.511 1.00 47.22 180 ILE B N 1
ATOM 1269 C CA . ILE A 1 182 ? -1.770 -25.344 -93.492 1.00 45.67 180 ILE B CA 1
ATOM 1270 C C . ILE A 1 182 ? -2.468 -25.848 -94.763 1.00 58.87 180 ILE B C 1
ATOM 1271 O O . ILE A 1 182 ? -1.922 -25.720 -95.869 1.00 52.75 180 ILE B O 1
ATOM 1276 N N . SER A 1 183 ? -3.685 -26.395 -94.640 1.00 59.39 181 SER B N 1
ATOM 1277 C CA . SER A 1 183 ? -4.439 -26.797 -95.826 1.00 61.98 181 SER B CA 1
ATOM 1278 C C . SER A 1 183 ? -4.825 -25.590 -96.668 1.00 48.97 181 SER B C 1
ATOM 1279 O O . SER A 1 183 ? -4.676 -25.606 -97.895 1.00 48.38 181 SER B O 1
ATOM 1282 N N . GLN A 1 184 ? -5.268 -24.517 -96.010 1.00 53.01 182 GLN B N 1
ATOM 1283 C CA . GLN A 1 184 ? -5.702 -23.292 -96.663 1.00 49.70 182 GLN B CA 1
ATOM 1284 C C . GLN A 1 184 ? -4.553 -22.473 -97.243 1.00 65.47 182 GLN B C 1
ATOM 1285 O O . GLN A 1 184 ? -4.822 -21.498 -97.953 1.00 68.32 182 GLN B O 1
ATOM 1287 N N . ASP A 1 185 ? -3.294 -22.829 -96.970 1.00 65.86 183 ASP B N 1
ATOM 1288 C CA . ASP A 1 185 ? -2.179 -22.094 -97.560 1.00 63.44 183 ASP B CA 1
ATOM 1289 C C . ASP A 1 185 ? -2.213 -22.265 -99.077 1.00 82.20 183 ASP B C 1
ATOM 1290 O O . ASP A 1 185 ? -2.046 -23.375 -99.597 1.00 77.23 183 ASP B O 1
ATOM 1292 N N . LYS A 1 186 ? -2.429 -21.154 -99.782 1.00 81.03 184 LYS B N 1
ATOM 1293 C CA . LYS A 1 186 ? -2.514 -21.187 -101.235 1.00 65.76 184 LYS B CA 1
ATOM 1294 C C . LYS A 1 186 ? -1.140 -21.254 -101.881 1.00 56.17 184 LYS B C 1
ATOM 1295 O O . LYS A 1 186 ? -0.997 -21.844 -102.956 1.00 61.13 184 LYS B O 1
ATOM 1297 N N . SER A 1 187 ? -0.118 -20.703 -101.222 1.00 63.48 185 SER B N 1
ATOM 1298 C CA . SER A 1 187 ? 1.211 -20.607 -101.822 1.00 72.72 185 SER B CA 1
ATOM 1299 C C . SER A 1 187 ? 1.840 -21.958 -102.120 1.00 71.16 185 SER B C 1
ATOM 1300 O O . SER A 1 187 ? 2.792 -22.022 -102.905 1.00 80.56 185 SER B O 1
ATOM 1303 N N . ILE A 1 188 ? 1.355 -23.035 -101.509 1.00 67.66 186 ILE B N 1
ATOM 1304 C CA . ILE A 1 188 ? 1.983 -24.336 -101.718 1.00 65.51 186 ILE B CA 1
ATOM 1305 C C . ILE A 1 188 ? 1.873 -24.796 -103.177 1.00 76.56 186 ILE B C 1
ATOM 1306 O O . ILE A 1 188 ? 2.890 -24.983 -103.860 1.00 76.41 186 ILE B O 1
ATOM 1311 N N . LYS A 1 189 ? 0.646 -24.948 -103.685 1.00 61.61 187 LYS B N 1
ATOM 1312 C CA . LYS A 1 189 ? 0.388 -25.302 -105.091 1.00 65.77 187 LYS B CA 1
ATOM 1313 C C . LYS A 1 189 ? 1.171 -26.536 -105.558 1.00 63.14 187 LYS B C 1
ATOM 1314 O O . LYS A 1 189 ? 1.517 -26.650 -106.734 1.00 60.70 187 LYS B O 1
ATOM 1316 N N . ASN A 1 190 ? 1.452 -27.476 -104.652 1.00 58.72 188 ASN B N 1
ATOM 1317 C CA . ASN A 1 190 ? 2.222 -28.676 -104.980 1.00 43.49 188 ASN B CA 1
ATOM 1318 C C . ASN A 1 190 ? 2.087 -29.701 -103.867 1.00 54.21 188 ASN B C 1
ATOM 1319 O O . ASN A 1 190 ? 2.255 -29.372 -102.689 1.00 57.11 188 ASN B O 1
ATOM 1324 N N . LYS A 1 191 ? 1.819 -30.952 -104.229 1.00 51.52 189 LYS B N 1
ATOM 1325 C CA . LYS A 1 191 ? 1.633 -31.978 -103.214 1.00 39.41 189 LYS B CA 1
ATOM 1326 C C . LYS A 1 191 ? 2.951 -32.418 -102.588 1.00 44.20 189 LYS B C 1
ATOM 1327 O O . LYS A 1 191 ? 3.029 -32.540 -101.365 1.00 47.02 189 LYS B O 1
ATOM 1329 N N . ALA A 1 192 ? 4.012 -32.584 -103.386 1.00 45.50 190 ALA B N 1
ATOM 1330 C CA . ALA A 1 192 ? 5.269 -33.110 -102.848 1.00 37.12 190 ALA B CA 1
ATOM 1331 C C . ALA A 1 192 ? 5.844 -32.227 -101.743 1.00 50.51 190 ALA B C 1
ATOM 1332 O O . ALA A 1 192 ? 6.430 -32.740 -100.780 1.00 38.63 190 ALA B O 1
ATOM 1334 N N . GLU A 1 193 ? 5.767 -30.901 -101.885 1.00 54.82 191 GLU B N 1
ATOM 1335 C CA . GLU A 1 193 ? 6.190 -30.066 -100.764 1.00 45.05 191 GLU B CA 1
ATOM 1336 C C . GLU A 1 193 ? 5.155 -30.132 -99.636 1.00 44.73 191 GLU B C 1
ATOM 1337 O O . GLU A 1 193 ? 5.516 -30.161 -98.453 1.00 45.51 191 GLU B O 1
ATOM 1343 N N . ARG A 1 194 ? 3.863 -30.197 -99.989 1.00 34.57 192 ARG B N 1
ATOM 1344 C CA . ARG A 1 194 ? 2.816 -30.260 -98.970 1.00 35.26 192 ARG B CA 1
ATOM 1345 C C . ARG A 1 194 ? 2.957 -31.525 -98.134 1.00 38.46 192 ARG B C 1
ATOM 1346 O O . ARG A 1 194 ? 2.715 -31.508 -96.921 1.00 33.01 192 ARG B O 1
ATOM 1354 N N . GLU A 1 195 ? 3.333 -32.639 -98.760 1.00 40.70 193 GLU B N 1
ATOM 1355 C CA . GLU A 1 195 ? 3.523 -33.858 -97.988 1.00 42.35 193 GLU B CA 1
ATOM 1356 C C . GLU A 1 195 ? 4.614 -33.597 -96.956 1.00 33.55 193 GLU B C 1
ATOM 1357 O O . GLU A 1 195 ? 4.481 -33.941 -95.774 1.00 33.56 193 GLU B O 1
ATOM 1363 N N . ARG A 1 196 ? 5.702 -32.960 -97.411 1.00 28.72 194 ARG B N 1
ATOM 1364 C CA . ARG A 1 196 ? 6.859 -32.627 -96.585 1.00 33.95 194 ARG B CA 1
ATOM 1365 C C . ARG A 1 196 ? 6.544 -31.617 -95.488 1.00 32.99 194 ARG B C 1
ATOM 1366 O O . ARG A 1 196 ? 7.042 -31.745 -94.363 1.00 23.83 194 ARG B O 1
ATOM 1374 N N . ARG A 1 197 ? 5.743 -30.595 -95.796 1.00 27.34 195 ARG B N 1
ATOM 1375 C CA . ARG A 1 197 ? 5.454 -29.575 -94.794 1.00 24.59 195 ARG B CA 1
ATOM 1376 C C . ARG A 1 197 ? 4.678 -30.181 -93.635 1.00 32.39 195 ARG B C 1
ATOM 1377 O O . ARG A 1 197 ? 4.952 -29.888 -92.462 1.00 27.19 195 ARG B O 1
ATOM 1385 N N . VAL A 1 198 ? 3.734 -31.068 -93.948 1.00 34.95 196 VAL B N 1
ATOM 1386 C CA . VAL A 1 198 ? 2.964 -31.744 -92.910 1.00 22.39 196 VAL B CA 1
ATOM 1387 C C . VAL A 1 198 ? 3.881 -32.601 -92.055 1.00 19.78 196 VAL B C 1
ATOM 1388 O O . VAL A 1 198 ? 3.761 -32.623 -90.826 1.00 21.39 196 VAL B O 1
ATOM 1392 N N . ARG A 1 199 ? 4.818 -33.311 -92.682 1.00 17.05 197 ARG B N 1
ATOM 1393 C CA . ARG A 1 199 ? 5.769 -34.080 -91.891 1.00 17.72 197 ARG B CA 1
ATOM 1394 C C . ARG A 1 199 ? 6.598 -33.131 -91.043 1.00 22.91 197 ARG B C 1
ATOM 1395 O O . ARG A 1 199 ? 6.876 -33.405 -89.872 1.00 29.98 197 ARG B O 1
ATOM 1403 N N . GLU A 1 200 ? 6.993 -32.001 -91.628 1.00 19.82 198 GLU B N 1
ATOM 1404 C CA . GLU A 1 200 ? 7.796 -31.015 -90.915 1.00 35.44 198 GLU B CA 1
ATOM 1405 C C . GLU A 1 200 ? 7.018 -30.405 -89.750 1.00 34.68 198 GLU B C 1
ATOM 1406 O O . GLU A 1 200 ? 7.579 -30.177 -88.668 1.00 18.76 198 GLU B O 1
ATOM 1412 N N . LEU A 1 201 ? 5.733 -30.104 -89.963 1.00 26.16 199 LEU B N 1
ATOM 1413 C CA . LEU A 1 201 ? 4.916 -29.541 -88.892 1.00 17.23 199 LEU B CA 1
ATOM 1414 C C . LEU A 1 201 ? 4.691 -30.541 -87.770 1.00 26.91 199 LEU B C 1
ATOM 1415 O O . LEU A 1 201 ? 4.826 -30.204 -86.587 1.00 27.18 199 LEU B O 1
ATOM 1420 N N . ASN A 1 202 ? 4.390 -31.788 -88.125 1.00 22.04 200 ASN B N 1
ATOM 1421 C CA . ASN A 1 202 ? 4.093 -32.786 -87.114 1.00 10.66 200 ASN B CA 1
ATOM 1422 C C . ASN A 1 202 ? 5.289 -33.004 -86.212 1.00 12.62 200 ASN B C 1
ATOM 1423 O O . ASN A 1 202 ? 5.154 -33.045 -84.987 1.00 18.82 200 ASN B O 1
ATOM 1428 N N . SER A 1 203 ? 6.476 -33.113 -86.803 1.00 10.78 201 SER B N 1
ATOM 1429 C CA . SER A 1 203 ? 7.680 -33.355 -86.021 1.00 14.13 201 SER B CA 1
ATOM 1430 C C . SER A 1 203 ? 8.020 -32.179 -85.116 1.00 20.77 201 SER B C 1
ATOM 1431 O O . SER A 1 203 ? 8.438 -32.379 -83.974 1.00 26.25 201 SER B O 1
ATOM 1434 N N . SER A 1 204 ? 7.866 -30.949 -85.603 1.00 22.71 202 SER B N 1
ATOM 1435 C CA . SER A 1 204 ? 8.203 -29.797 -84.775 1.00 20.62 202 SER B CA 1
ATOM 1436 C C . SER A 1 204 ? 7.259 -29.667 -83.589 1.00 27.25 202 SER B C 1
ATOM 1437 O O . SER A 1 204 ? 7.702 -29.441 -82.456 1.00 28.82 202 SER B O 1
ATOM 1440 N N . ASN A 1 205 ? 5.955 -29.812 -83.826 1.00 19.26 203 ASN B N 1
ATOM 1441 C CA . ASN A 1 20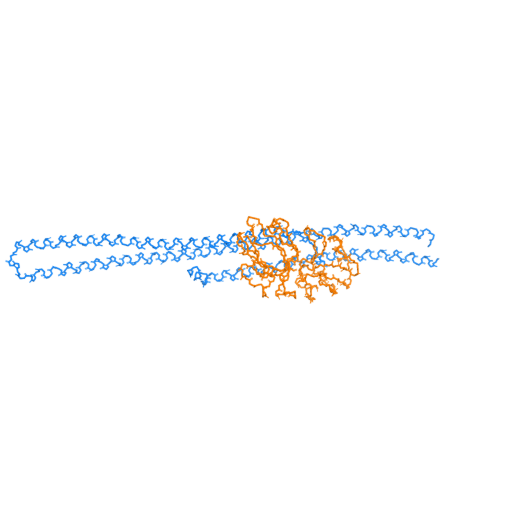5 ? 5.002 -29.738 -82.728 1.00 15.35 203 ASN B CA 1
ATOM 1442 C C . ASN A 1 205 ? 5.243 -30.868 -81.731 1.00 22.83 203 ASN B C 1
ATOM 1443 O O . ASN A 1 205 ? 5.174 -30.661 -80.513 1.00 25.00 203 ASN B O 1
ATOM 1448 N N . THR A 1 206 ? 5.538 -32.068 -82.230 1.00 16.89 204 THR B N 1
ATOM 1449 C CA . THR A 1 206 ? 5.771 -33.204 -81.344 1.00 15.03 204 THR B CA 1
ATOM 1450 C C . THR A 1 206 ? 6.951 -32.926 -80.429 1.00 16.35 204 THR B C 1
ATOM 1451 O O . THR A 1 206 ? 6.933 -33.286 -79.246 1.00 13.54 204 THR B O 1
ATOM 1455 N N . LYS A 1 207 ? 8.015 -32.341 -80.983 1.00 13.16 205 LYS B N 1
ATOM 1456 C CA . LYS A 1 207 ? 9.178 -31.997 -80.181 1.00 10.90 205 LYS B CA 1
ATOM 1457 C C . LYS A 1 207 ? 8.828 -30.934 -79.146 1.00 15.98 205 LYS B C 1
ATOM 1458 O O . LYS A 1 207 ? 9.226 -31.043 -77.983 1.00 15.10 205 LYS B O 1
ATOM 1464 N N . LYS A 1 208 ? 8.049 -29.914 -79.550 1.00 13.73 206 LYS B N 1
ATOM 1465 C CA . LYS A 1 208 ? 7.707 -28.790 -78.677 1.00 10.34 206 LYS B CA 1
ATOM 1466 C C . LYS A 1 208 ? 6.856 -29.239 -77.506 1.00 13.50 206 LYS B C 1
ATOM 1467 O O . LYS A 1 208 ? 7.084 -28.833 -76.360 1.00 14.22 206 LYS B O 1
ATOM 1473 N N . PHE A 1 209 ? 5.864 -30.072 -77.781 1.00 15.29 207 PHE B N 1
ATOM 1474 C CA . PHE A 1 209 ? 4.986 -30.554 -76.728 1.00 16.81 207 PHE B CA 1
ATOM 1475 C C . PHE A 1 209 ? 5.751 -31.415 -75.732 1.00 16.32 207 PHE B C 1
ATOM 1476 O O . PHE A 1 209 ? 5.554 -31.307 -74.516 1.00 10.32 207 PHE B O 1
ATOM 1484 N N . LEU A 1 210 ? 6.640 -32.267 -76.226 1.00 11.42 208 LEU B N 1
ATOM 1485 C CA . LEU A 1 210 ? 7.415 -33.086 -75.313 1.00 9.08 208 LEU B CA 1
ATOM 1486 C C . LEU A 1 210 ? 8.339 -32.234 -74.450 1.00 10.85 208 LEU B C 1
ATOM 1487 O O . LEU A 1 210 ? 8.586 -32.558 -73.288 1.00 12.82 208 LEU B O 1
ATOM 1492 N N . GLU A 1 211 ? 8.902 -31.165 -75.007 1.00 19.09 209 GLU B N 1
ATOM 1493 C CA . GLU A 1 211 ? 9.733 -30.272 -74.197 1.00 10.86 209 GLU B CA 1
ATOM 1494 C C . GLU A 1 211 ? 8.908 -29.457 -73.201 1.00 12.79 209 GLU B C 1
ATOM 1495 O O . GLU A 1 211 ? 9.366 -29.219 -72.077 1.00 11.63 209 GLU B O 1
ATOM 1501 N N . GLU A 1 212 ? 7.716 -28.981 -73.592 1.00 12.39 210 GLU B N 1
ATOM 1502 C CA . GLU A 1 212 ? 6.875 -28.267 -72.622 1.00 15.16 210 GLU B CA 1
ATOM 1503 C C . GLU A 1 212 ? 6.347 -29.235 -71.561 1.00 15.89 210 GLU B C 1
ATOM 1504 O O . GLU A 1 212 ? 6.121 -28.846 -70.407 1.00 10.96 210 GLU B O 1
ATOM 1510 N N . ARG A 1 213 ? 6.125 -30.492 -71.949 1.00 17.32 211 ARG B N 1
ATOM 1511 C CA . ARG A 1 213 ? 5.730 -31.535 -71.005 1.00 9.67 211 ARG B CA 1
ATOM 1512 C C . ARG A 1 213 ? 6.851 -31.795 -70.014 1.00 6.89 211 ARG B C 1
ATOM 1513 O O . ARG A 1 213 ? 6.607 -31.949 -68.817 1.00 12.32 211 ARG B O 1
ATOM 1521 N N . LYS A 1 214 ? 8.085 -31.851 -70.497 1.00 6.80 212 LYS B N 1
ATOM 1522 C CA . LYS A 1 214 ? 9.237 -32.032 -69.620 1.00 12.66 212 LYS B CA 1
ATOM 1523 C C . LYS A 1 214 ? 9.427 -30.829 -68.704 1.00 10.65 212 LYS B C 1
ATOM 1524 O O . LYS A 1 214 ? 9.719 -30.988 -67.515 1.00 9.11 212 LYS B O 1
ATOM 1530 N N . ARG A 1 215 ? 9.240 -29.621 -69.227 1.00 8.94 213 ARG B N 1
ATOM 1531 C CA . ARG A 1 215 ? 9.373 -28.445 -68.376 1.00 17.29 213 ARG B CA 1
ATOM 1532 C C . ARG A 1 215 ? 8.259 -28.356 -67.333 1.00 30.40 213 ARG B C 1
ATOM 1533 O O . ARG A 1 215 ? 8.499 -27.868 -66.220 1.00 27.21 213 ARG B O 1
ATOM 1541 N N . LEU A 1 216 ? 7.063 -28.861 -67.638 1.00 19.59 214 LEU B N 1
ATOM 1542 C CA . LEU A 1 216 ? 6.006 -28.868 -66.635 1.00 7.67 214 LEU B CA 1
ATOM 1543 C C . LEU A 1 216 ? 6.322 -29.847 -65.521 1.00 9.48 214 LEU B C 1
ATOM 1544 O O . LEU A 1 216 ? 6.137 -29.538 -64.345 1.00 16.03 214 LEU B O 1
ATOM 1549 N N . ALA A 1 217 ? 6.758 -31.057 -65.867 1.00 13.63 215 ALA B N 1
ATOM 1550 C CA . ALA A 1 217 ? 7.140 -32.014 -64.832 1.00 12.01 215 ALA B CA 1
ATOM 1551 C C . ALA A 1 217 ? 8.202 -31.419 -63.918 1.00 17.24 215 ALA B C 1
ATOM 1552 O O . ALA A 1 217 ? 8.112 -31.531 -62.690 1.00 20.26 215 ALA B O 1
ATOM 1554 N N . MET A 1 218 ? 9.209 -30.767 -64.502 1.00 14.87 216 MET B N 1
ATOM 1555 C CA . MET A 1 218 ? 10.244 -30.138 -63.690 1.00 15.32 216 MET B CA 1
ATOM 1556 C C . MET A 1 218 ? 9.678 -29.016 -62.838 1.00 11.96 216 MET B C 1
ATOM 1557 O O . MET A 1 218 ? 9.998 -28.908 -61.653 1.00 11.36 216 MET B O 1
ATOM 1562 N N . LYS A 1 219 ? 8.864 -28.146 -63.442 1.00 19.43 217 LYS B N 1
ATOM 1563 C CA . LYS A 1 219 ? 8.239 -27.055 -62.699 1.00 9.32 217 LYS B CA 1
ATOM 1564 C C . LYS A 1 219 ? 7.386 -27.583 -61.564 1.00 13.50 217 LYS B C 1
ATOM 1565 O O . LYS A 1 219 ? 7.411 -27.037 -60.451 1.00 13.14 217 LYS B O 1
ATOM 1571 N N . GLN A 1 220 ? 6.618 -28.646 -61.832 1.00 10.58 218 GLN B N 1
ATOM 1572 C CA . GLN A 1 220 ? 5.703 -29.176 -60.827 1.00 15.24 218 GLN B CA 1
ATOM 1573 C C . GLN A 1 220 ? 6.424 -29.693 -59.581 1.00 15.09 218 GLN B C 1
ATOM 1574 O O . GLN A 1 220 ? 5.975 -29.436 -58.459 1.00 14.13 218 GLN B O 1
ATOM 1580 N N . SER A 1 221 ? 7.502 -30.475 -59.745 1.00 11.25 219 SER B N 1
ATOM 1581 C CA . SER A 1 221 ? 8.239 -30.907 -58.556 1.00 11.94 219 SER B CA 1
ATOM 1582 C C . SER A 1 221 ? 8.885 -29.726 -57.840 1.00 18.71 219 SER B C 1
ATOM 1583 O O . SER A 1 221 ? 8.867 -29.660 -56.603 1.00 24.98 219 SER B O 1
ATOM 1586 N N . LYS A 1 222 ? 9.459 -28.782 -58.588 1.00 9.11 220 LYS B N 1
ATOM 1587 C CA . LYS A 1 222 ? 10.016 -27.602 -57.940 1.00 10.22 220 LYS B CA 1
ATOM 1588 C C . LYS A 1 222 ? 9.007 -26.985 -56.976 1.00 11.74 220 LYS B C 1
ATOM 1589 O O . LYS A 1 222 ? 9.318 -26.764 -55.803 1.00 13.03 220 LYS B O 1
ATOM 1591 N N . GLU A 1 223 ? 7.776 -26.732 -57.444 1.00 13.84 221 GLU B N 1
ATOM 1592 C CA . GLU A 1 223 ? 6.770 -26.124 -56.574 1.00 13.20 221 GLU B CA 1
ATOM 1593 C C . GLU A 1 223 ? 6.372 -27.052 -55.428 1.00 13.07 221 GLU B C 1
ATOM 1594 O O . GLU A 1 223 ? 5.975 -26.566 -54.362 1.00 20.97 221 GLU B O 1
ATOM 1600 N N . MET A 1 224 ? 6.399 -28.372 -55.624 1.00 12.05 222 MET B N 1
ATOM 1601 C CA . MET A 1 224 ? 6.167 -29.247 -54.474 1.00 14.27 222 MET B CA 1
ATOM 1602 C C . MET A 1 224 ? 7.367 -29.266 -53.542 1.00 12.73 222 MET B C 1
ATOM 1603 O O . MET A 1 224 ? 7.216 -29.463 -52.334 1.00 12.95 222 MET B O 1
ATOM 1608 N N . ASP A 1 225 ? 8.561 -29.047 -54.068 1.00 12.06 223 ASP B N 1
ATOM 1609 C CA . ASP A 1 225 ? 9.702 -28.952 -53.177 1.00 14.75 223 ASP B CA 1
ATOM 1610 C C . ASP A 1 225 ? 9.544 -27.730 -52.297 1.00 12.41 223 ASP B C 1
ATOM 1611 O O . ASP A 1 225 ? 9.910 -27.749 -51.120 1.00 12.92 223 ASP B O 1
ATOM 1616 N N . GLN A 1 226 ? 9.000 -26.655 -52.857 1.00 12.96 224 GLN B N 1
ATOM 1617 C CA . GLN A 1 226 ? 8.725 -25.477 -52.049 1.00 18.76 224 GLN B CA 1
ATOM 1618 C C . GLN A 1 226 ? 7.669 -25.763 -50.990 1.00 19.22 224 GLN B C 1
ATOM 1619 O O . GLN A 1 226 ? 7.716 -25.181 -49.902 1.00 16.66 224 GLN B O 1
ATOM 1625 N N . LEU A 1 227 ? 6.697 -26.631 -51.282 1.00 20.31 225 LEU B N 1
ATOM 1626 C CA . LEU A 1 227 ? 5.731 -26.980 -50.244 1.00 10.24 225 LEU B CA 1
ATOM 1627 C C . LEU A 1 227 ? 6.422 -27.708 -49.103 1.00 13.79 225 LEU B C 1
ATOM 1628 O O . LEU A 1 227 ? 6.096 -27.499 -47.930 1.00 17.14 225 LEU B O 1
ATOM 1633 N N . LYS A 1 228 ? 7.374 -28.581 -49.431 1.00 9.57 226 LYS B N 1
ATOM 1634 C CA . LYS A 1 228 ? 8.115 -29.293 -48.400 1.00 4.98 226 LYS B CA 1
ATOM 1635 C C . LYS A 1 228 ? 8.916 -28.311 -47.565 1.00 6.57 226 LYS B C 1
ATOM 1636 O O . LYS A 1 228 ? 8.983 -28.433 -46.336 1.00 7.33 226 LYS B O 1
ATOM 1642 N N . LYS A 1 229 ? 9.478 -27.289 -48.215 1.00 8.20 227 LYS B N 1
ATOM 1643 C CA . LYS A 1 229 ? 10.255 -26.277 -47.502 1.00 11.22 227 LYS B CA 1
ATOM 1644 C C . LYS A 1 229 ? 9.387 -25.529 -46.493 1.00 9.18 227 LYS B C 1
ATOM 1645 O O . LYS A 1 229 ? 9.786 -25.340 -45.339 1.00 6.27 227 LYS B O 1
ATOM 1647 N N . VAL A 1 230 ? 8.183 -25.119 -46.895 1.00 12.40 228 VAL B N 1
ATOM 1648 C CA . VAL A 1 230 ? 7.303 -24.407 -45.968 1.00 14.41 228 VAL B CA 1
ATOM 1649 C C . VAL A 1 230 ? 6.847 -25.335 -44.844 1.00 14.70 228 VAL B C 1
ATOM 1650 O O . VAL A 1 230 ? 6.870 -24.969 -43.662 1.00 17.20 228 VAL B O 1
ATOM 1654 N N . GLN A 1 231 ? 6.472 -26.565 -45.185 1.00 10.65 229 GLN B N 1
ATOM 1655 C CA . GLN A 1 231 ? 5.986 -27.497 -44.173 1.00 14.60 229 GLN B CA 1
ATOM 1656 C C . GLN A 1 231 ? 7.066 -27.859 -43.158 1.00 13.63 229 GLN B C 1
ATOM 1657 O O . GLN A 1 231 ? 6.782 -27.958 -41.954 1.00 7.64 229 GLN B O 1
ATOM 1663 N N . LEU A 1 232 ? 8.302 -28.079 -43.620 1.00 7.10 230 LEU B N 1
ATOM 1664 C CA . LEU A 1 232 ? 9.357 -28.488 -42.704 1.00 4.83 230 LEU B CA 1
ATOM 1665 C C . LEU A 1 232 ? 9.568 -27.455 -41.604 1.00 10.60 230 LEU B C 1
ATOM 1666 O O . LEU A 1 232 ? 9.518 -27.775 -40.413 1.00 12.42 230 LEU B O 1
ATOM 1671 N N . GLU A 1 233 ? 9.754 -26.198 -41.976 1.00 12.11 231 GLU B N 1
ATOM 1672 C CA . GLU A 1 233 ? 10.075 -25.226 -40.949 1.00 12.57 231 GLU B CA 1
ATOM 1673 C C . GLU A 1 233 ? 8.859 -24.722 -40.174 1.00 22.10 231 GLU B C 1
ATOM 1674 O O . GLU A 1 233 ? 9.038 -24.046 -39.157 1.00 26.82 231 GLU B O 1
ATOM 1680 N N . HIS A 1 234 ? 7.635 -25.078 -40.562 1.00 20.55 232 HIS B N 1
ATOM 1681 C CA . HIS A 1 234 ? 6.541 -24.915 -39.608 1.00 16.54 232 HIS B CA 1
ATOM 1682 C C . HIS A 1 234 ? 6.683 -25.934 -38.484 1.00 20.87 232 HIS B C 1
ATOM 1683 O O . HIS A 1 234 ? 6.641 -25.577 -37.305 1.00 24.96 232 HIS B O 1
ATOM 1690 N N . LEU A 1 235 ? 6.915 -27.207 -38.835 1.00 17.80 233 LEU B N 1
ATOM 1691 C CA . LEU A 1 235 ? 7.155 -28.234 -37.822 1.00 18.31 233 LEU B CA 1
ATOM 1692 C C . LEU A 1 235 ? 8.403 -27.952 -36.990 1.00 22.53 233 LEU B C 1
ATOM 1693 O O . LEU A 1 235 ? 8.462 -28.329 -35.811 1.00 18.20 233 LEU B O 1
ATOM 1698 N N . GLU A 1 236 ? 9.429 -27.345 -37.593 1.00 20.76 234 GLU B N 1
ATOM 1699 C CA . GLU A 1 236 ? 10.606 -26.973 -36.818 1.00 20.13 234 GLU B CA 1
ATOM 1700 C C . GLU A 1 236 ? 10.263 -25.883 -35.807 1.00 25.87 234 GLU B C 1
ATOM 1701 O O . GLU A 1 236 ? 10.745 -25.912 -34.669 1.00 22.08 234 GLU B O 1
ATOM 1703 N N . PHE A 1 237 ? 9.421 -24.918 -36.200 1.00 18.60 235 PHE B N 1
ATOM 1704 C CA . PHE A 1 237 ? 9.030 -23.864 -35.268 1.00 14.86 235 PHE B CA 1
ATOM 1705 C C . PHE A 1 237 ? 8.195 -24.383 -34.113 1.00 20.83 235 PHE B C 1
ATOM 1706 O O . PHE A 1 237 ? 8.308 -23.885 -32.988 1.00 25.65 235 PHE B O 1
ATOM 1714 N N . LEU A 1 238 ? 7.378 -25.398 -34.360 1.00 18.19 236 LEU B N 1
ATOM 1715 C CA . LEU A 1 238 ? 6.602 -25.989 -33.286 1.00 11.77 236 LEU B CA 1
ATOM 1716 C C . LEU A 1 238 ? 7.502 -26.795 -32.363 1.00 18.40 236 LEU B C 1
ATOM 1717 O O . LEU A 1 238 ? 7.324 -26.776 -31.141 1.00 23.78 236 LEU B O 1
ATOM 1722 N N . GLU A 1 239 ? 8.511 -27.463 -32.924 1.00 17.69 237 GLU B N 1
ATOM 1723 C CA . GLU A 1 239 ? 9.438 -28.225 -32.095 1.00 22.89 237 GLU B CA 1
ATOM 1724 C C . GLU A 1 239 ? 10.290 -27.301 -31.230 1.00 22.75 237 GLU B C 1
ATOM 1725 O O . GLU A 1 239 ? 10.591 -27.634 -30.079 1.00 20.88 237 GLU B O 1
ATOM 1731 N N . LYS A 1 240 ? 10.680 -26.128 -31.753 1.00 15.64 238 LYS B N 1
ATOM 1732 C CA . LYS A 1 240 ? 11.399 -25.170 -30.919 1.00 16.18 238 LYS B CA 1
ATOM 1733 C C . LYS A 1 240 ? 10.490 -24.595 -29.843 1.00 25.78 238 LYS B C 1
ATOM 1734 O O . LYS A 1 240 ? 10.945 -24.282 -28.730 1.00 12.37 238 LYS B O 1
ATOM 1736 N N . GLN A 1 241 ? 9.202 -24.459 -30.157 1.00 25.75 239 GLN B N 1
ATOM 1737 C CA . GLN A 1 241 ? 8.263 -23.948 -29.173 1.00 17.16 239 GLN B CA 1
ATOM 1738 C C . GLN A 1 241 ? 8.145 -24.919 -28.005 1.00 12.84 239 GLN B C 1
ATOM 1739 O O . GLN A 1 241 ? 8.198 -24.521 -26.841 1.00 12.03 239 GLN B O 1
ATOM 1745 N N . ASN A 1 242 ? 8.015 -26.211 -28.303 1.00 25.64 240 ASN B N 1
ATOM 1746 C CA . ASN A 1 242 ? 7.968 -27.220 -27.246 1.00 19.55 240 ASN B CA 1
ATOM 1747 C C . ASN A 1 242 ? 9.292 -27.329 -26.506 1.00 18.02 240 ASN B C 1
ATOM 1748 O O . ASN A 1 242 ? 9.309 -27.657 -25.316 1.00 20.69 240 ASN B O 1
ATOM 1753 N N . GLU A 1 243 ? 10.411 -27.066 -27.181 1.00 24.97 241 GLU B N 1
ATOM 1754 C CA . GLU A 1 243 ? 11.691 -27.123 -26.486 1.00 25.85 241 GLU B CA 1
ATOM 1755 C C . GLU A 1 243 ? 11.803 -26.000 -25.467 1.00 16.62 241 GLU B C 1
ATOM 1756 O O . GLU A 1 243 ? 12.215 -26.228 -24.327 1.00 17.52 241 GLU B O 1
ATOM 1762 N N . GLN A 1 244 ? 11.409 -24.785 -25.860 1.00 22.36 242 GLN B N 1
ATOM 1763 C CA . GLN A 1 244 ? 11.457 -23.651 -24.944 1.00 18.82 242 GLN B CA 1
ATOM 1764 C C . GLN A 1 244 ? 10.522 -23.844 -23.757 1.00 20.50 242 GLN B C 1
ATOM 1765 O O . GLN A 1 244 ? 10.857 -23.472 -22.626 1.00 23.60 242 GLN B O 1
ATOM 1771 N N . ALA A 1 245 ? 9.366 -24.462 -23.980 1.00 19.80 243 ALA B N 1
ATOM 1772 C CA . ALA A 1 245 ? 8.460 -24.705 -22.866 1.00 13.32 243 ALA B CA 1
ATOM 1773 C C . ALA A 1 245 ? 9.031 -25.736 -21.901 1.00 19.46 243 ALA B C 1
ATOM 1774 O O . ALA A 1 245 ? 8.939 -25.561 -20.680 1.00 16.72 243 ALA B O 1
ATOM 1776 N N . LYS A 1 246 ? 9.645 -26.805 -22.422 1.00 16.89 244 LYS B N 1
ATOM 1777 C CA . LYS A 1 246 ? 10.320 -27.756 -21.541 1.00 19.42 244 LYS B CA 1
ATOM 1778 C C . LYS A 1 246 ? 11.455 -27.096 -20.769 1.00 22.74 244 LYS B C 1
ATOM 1779 O O . LYS A 1 246 ? 11.661 -27.386 -19.580 1.00 15.39 244 LYS B O 1
ATOM 1785 N N . GLU A 1 247 ? 12.194 -26.191 -21.422 1.00 17.79 245 GLU B N 1
ATOM 1786 C CA . GLU A 1 247 ? 13.385 -25.636 -20.789 1.00 19.63 245 GLU B CA 1
ATOM 1787 C C . GLU A 1 247 ? 13.015 -24.774 -19.592 1.00 27.63 245 GLU B C 1
ATOM 1788 O O . GLU A 1 247 ? 13.681 -24.830 -18.551 1.00 23.49 245 GLU B O 1
ATOM 1794 N N . MET A 1 248 ? 11.944 -23.982 -19.714 1.00 30.99 246 MET B N 1
ATOM 1795 C CA . MET A 1 248 ? 11.498 -23.161 -18.593 1.00 22.77 246 MET B CA 1
ATOM 1796 C C . MET A 1 248 ? 10.785 -23.979 -17.523 1.00 16.03 246 MET B C 1
ATOM 1797 O O . MET A 1 248 ? 10.887 -23.647 -16.339 1.00 16.06 246 MET B O 1
ATOM 1802 N N . GLN A 1 249 ? 10.085 -25.056 -17.892 1.00 14.97 247 GLN B N 1
ATOM 1803 C CA . GLN A 1 249 ? 9.520 -25.907 -16.849 1.00 16.30 247 GLN B CA 1
ATOM 1804 C C . GLN A 1 249 ? 10.620 -26.597 -16.057 1.00 26.15 247 GLN B C 1
ATOM 1805 O O . GLN A 1 249 ? 10.431 -26.922 -14.879 1.00 25.59 247 GLN B O 1
ATOM 1811 N N . GLN A 1 250 ? 11.780 -26.815 -16.668 1.00 26.43 248 GLN B N 1
ATOM 1812 C CA . GLN A 1 250 ? 12.890 -27.336 -15.884 1.00 28.01 248 GLN B CA 1
ATOM 1813 C C . GLN A 1 250 ? 13.382 -26.301 -14.885 1.00 22.74 248 GLN B C 1
ATOM 1814 O O . GLN A 1 250 ? 13.701 -26.639 -13.742 1.00 28.92 248 GLN B O 1
ATOM 1820 N N . MET A 1 251 ? 13.394 -25.028 -15.271 1.00 18.08 249 MET B N 1
ATOM 1821 C CA . MET A 1 251 ? 13.797 -24.012 -14.315 1.00 17.68 249 MET B CA 1
ATOM 1822 C C . MET A 1 251 ? 12.780 -23.751 -13.214 1.00 27.60 249 MET B C 1
ATOM 1823 O O . MET A 1 251 ? 13.109 -23.021 -12.278 1.00 43.61 249 MET B O 1
ATOM 1828 N N . VAL A 1 252 ? 11.558 -24.270 -13.286 1.00 22.55 250 VAL B N 1
ATOM 1829 C CA . VAL A 1 252 ? 10.753 -24.198 -12.072 1.00 28.45 250 VAL B CA 1
ATOM 1830 C C . VAL A 1 252 ? 10.967 -25.433 -11.189 1.00 25.18 250 VAL B C 1
ATOM 1831 O O . VAL A 1 252 ? 10.890 -25.329 -9.962 1.00 20.18 250 VAL B O 1
ATOM 1835 N N . LYS A 1 253 ? 11.315 -26.587 -11.772 1.00 24.83 251 LYS B N 1
ATOM 1836 C CA . LYS A 1 253 ? 11.811 -27.686 -10.948 1.00 21.60 251 LYS B CA 1
ATOM 1837 C C . LYS A 1 253 ? 13.111 -27.314 -10.264 1.00 24.79 251 LYS B C 1
ATOM 1838 O O . LYS A 1 253 ? 13.406 -27.822 -9.182 1.00 24.54 251 LYS B O 1
ATOM 1844 N N . LEU A 1 254 ? 13.915 -26.461 -10.894 1.00 24.80 252 LEU B N 1
ATOM 1845 C CA . LEU A 1 254 ? 15.184 -26.080 -10.298 1.00 19.25 252 LEU B CA 1
ATOM 1846 C C . LEU A 1 254 ? 14.964 -25.131 -9.127 1.00 27.09 252 LEU B C 1
ATOM 1847 O O . LEU A 1 254 ? 15.476 -25.357 -8.022 1.00 37.06 252 LEU B O 1
ATOM 1852 N N . GLU A 1 255 ? 14.146 -24.097 -9.328 1.00 24.18 253 GLU B N 1
ATOM 1853 C CA . GLU A 1 255 ? 13.879 -23.157 -8.241 1.00 29.35 253 GLU B CA 1
ATOM 1854 C C . GLU A 1 255 ? 13.091 -23.800 -7.115 1.00 18.53 253 GLU B C 1
ATOM 1855 O O . GLU A 1 255 ? 13.185 -23.364 -5.968 1.00 16.81 253 GLU B O 1
ATOM 1861 N N . ALA A 1 256 ? 12.320 -24.838 -7.415 1.00 24.39 254 ALA B N 1
ATOM 1862 C CA . ALA A 1 256 ? 11.550 -25.486 -6.369 1.00 19.83 254 ALA B CA 1
ATOM 1863 C C . ALA A 1 256 ? 12.446 -26.267 -5.425 1.00 24.96 254 ALA B C 1
ATOM 1864 O O . ALA A 1 256 ? 12.180 -26.319 -4.218 1.00 27.05 254 ALA B O 1
ATOM 1866 N N . GLU A 1 257 ? 13.519 -26.874 -5.949 1.00 27.77 255 GLU B N 1
ATOM 1867 C CA . GLU A 1 257 ? 14.399 -27.669 -5.095 1.00 28.62 255 GLU B CA 1
ATOM 1868 C C . GLU A 1 257 ? 15.134 -26.802 -4.080 1.00 27.35 255 GLU B C 1
ATOM 1869 O O . GLU A 1 257 ? 15.311 -27.208 -2.928 1.00 33.84 255 GLU B O 1
ATOM 1871 N N . MET A 1 258 ? 15.517 -25.586 -4.470 1.00 25.49 256 MET B N 1
ATOM 1872 C CA . MET A 1 258 ? 16.104 -24.648 -3.517 1.00 25.74 256 MET B CA 1
ATOM 1873 C C . MET A 1 258 ? 15.100 -24.199 -2.462 1.00 28.50 256 MET B C 1
ATOM 1874 O O . MET A 1 258 ? 15.442 -24.082 -1.280 1.00 38.17 256 MET B O 1
ATOM 1879 N N . ASP A 1 259 ? 13.861 -23.934 -2.869 1.00 35.43 257 ASP B N 1
ATOM 1880 C CA . ASP A 1 259 ? 12.846 -23.434 -1.950 1.00 36.59 257 ASP B CA 1
ATOM 1881 C C . ASP A 1 259 ? 12.397 -24.480 -0.927 1.00 38.12 257 ASP B C 1
ATOM 1882 O O . ASP A 1 259 ? 11.813 -24.109 0.097 1.00 41.68 257 ASP B O 1
ATOM 1887 N N . ARG A 1 260 ? 12.645 -25.767 -1.185 1.00 27.02 258 ARG B N 1
ATOM 1888 C CA . ARG A 1 260 ? 12.143 -26.846 -0.340 1.00 23.43 258 ARG B CA 1
ATOM 1889 C C . ARG A 1 260 ? 12.789 -26.847 1.044 1.00 29.15 258 ARG B C 1
ATOM 1890 O O . ARG A 1 260 ? 14.016 -26.759 1.163 1.00 39.45 258 ARG B O 1
ATOM 1898 N N . ARG A 1 261 ? 11.956 -26.923 2.086 1.00 29.25 259 ARG B N 1
ATOM 1899 C CA . ARG A 1 261 ? 12.411 -26.992 3.472 1.00 18.86 259 ARG B CA 1
ATOM 1900 C C . ARG A 1 261 ? 11.282 -27.582 4.321 1.00 20.37 259 ARG B C 1
ATOM 1901 O O . ARG A 1 261 ? 10.182 -27.837 3.810 1.00 21.38 259 ARG B O 1
ATOM 1909 N N . PRO A 1 262 ? 11.532 -27.854 5.609 1.00 25.89 260 PRO B N 1
ATOM 1910 C CA . PRO A 1 262 ? 10.457 -28.345 6.491 1.00 13.42 260 PRO B CA 1
ATOM 1911 C C . PRO A 1 262 ? 9.457 -27.254 6.867 1.00 10.69 260 PRO B C 1
ATOM 1912 O O . PRO A 1 262 ? 9.762 -26.063 6.879 1.00 16.19 260 PRO B O 1
ATOM 1916 N N . ALA A 1 263 ? 8.241 -27.674 7.198 1.00 12.51 261 ALA B N 1
ATOM 1917 C CA . ALA A 1 263 ? 7.224 -26.710 7.599 1.00 19.64 261 ALA B CA 1
ATOM 1918 C C . ALA A 1 263 ? 6.197 -27.359 8.516 1.00 25.92 261 ALA B C 1
ATOM 1919 O O . ALA A 1 263 ? 5.918 -28.555 8.411 1.00 21.11 261 ALA B O 1
ATOM 1921 N N . THR A 1 264 ? 5.617 -26.540 9.396 1.00 18.21 262 THR B N 1
ATOM 1922 C CA . THR A 1 264 ? 4.657 -26.977 10.407 1.00 20.63 262 THR B CA 1
ATOM 1923 C C . THR A 1 264 ? 3.430 -26.091 10.330 1.00 20.36 262 THR B C 1
ATOM 1924 O O . THR A 1 264 ? 3.522 -24.884 10.573 1.00 21.54 262 THR B O 1
ATOM 1928 N N . VAL A 1 265 ? 2.299 -26.671 9.966 1.00 16.55 263 VAL B N 1
ATOM 1929 C CA . VAL A 1 265 ? 1.054 -25.926 10.025 1.00 11.45 263 VAL B CA 1
ATOM 1930 C C . VAL A 1 265 ? 0.604 -25.850 11.474 1.00 25.06 263 VAL B C 1
ATOM 1931 O O . VAL A 1 265 ? 0.667 -26.830 12.228 1.00 26.77 263 VAL B O 1
ATOM 1935 N N . VAL A 1 266 ? 0.156 -24.665 11.866 1.00 34.50 264 VAL B N 1
ATOM 1936 C CA . VAL A 1 266 ? -0.223 -24.386 13.235 1.00 19.50 264 VAL B CA 1
ATOM 1937 C C . VAL A 1 266 ? -1.655 -23.829 13.294 1.00 25.65 264 VAL B C 1
ATOM 1938 O O . VAL A 1 266 ? -2.282 -23.740 14.356 1.00 24.80 264 VAL B O 1
ATOM 1943 N N . ALA B 2 6 ? 28.357 -5.097 -18.368 1.00 91.28 271 ALA C N 1
ATOM 1944 C CA . ALA B 2 6 ? 28.958 -4.919 -17.050 1.00 84.26 271 ALA C CA 1
ATOM 1945 C C . ALA B 2 6 ? 29.254 -3.446 -16.825 1.00 94.25 271 ALA C C 1
ATOM 1946 O O . ALA B 2 6 ? 30.265 -2.940 -17.308 1.00 58.39 271 ALA C O 1
ATOM 1948 N N . THR B 2 7 ? 28.397 -2.750 -16.077 1.00 95.77 272 THR C N 1
ATOM 1949 C CA . THR B 2 7 ? 28.596 -1.315 -15.921 1.00 79.18 272 THR C CA 1
ATOM 1950 C C . THR B 2 7 ? 28.765 -0.830 -14.483 1.00 99.61 272 THR C C 1
ATOM 1951 O O . THR B 2 7 ? 29.713 -0.078 -14.227 1.00 109.81 272 THR C O 1
ATOM 1955 N N . CYS B 2 8 ? 27.918 -1.208 -13.522 1.00 100.90 273 CYS C N 1
ATOM 1956 C CA . CYS B 2 8 ? 28.021 -0.571 -12.212 1.00 102.83 273 CYS C CA 1
ATOM 1957 C C . CYS B 2 8 ? 27.855 -1.512 -11.024 1.00 91.02 273 CYS C C 1
ATOM 1958 O O . CYS B 2 8 ? 27.265 -2.592 -11.147 1.00 64.16 273 CYS C O 1
ATOM 1961 N N . PRO B 2 9 ? 28.392 -1.124 -9.855 1.00 106.80 274 PRO C N 1
ATOM 1962 C CA . PRO B 2 9 ? 28.194 -1.861 -8.605 1.00 83.14 274 PRO C CA 1
ATOM 1963 C C . PRO B 2 9 ? 26.923 -1.360 -7.930 1.00 70.35 274 PRO C C 1
ATOM 1964 O O . PRO B 2 9 ? 26.333 -0.360 -8.334 1.00 82.47 274 PRO C O 1
ATOM 1968 N N . ILE B 2 10 ? 26.527 -2.059 -6.876 1.00 58.15 275 ILE C N 1
ATOM 1969 C CA . ILE B 2 10 ? 25.272 -1.753 -6.192 1.00 60.14 275 ILE C CA 1
ATOM 1970 C C . ILE B 2 10 ? 25.461 -0.615 -5.184 1.00 67.84 275 ILE C C 1
ATOM 1971 O O . ILE B 2 10 ? 26.391 -0.622 -4.367 1.00 77.58 275 ILE C O 1
ATOM 1976 N N . VAL B 2 11 ? 24.614 0.410 -5.301 1.00 55.55 276 VAL C N 1
ATOM 1977 C CA . VAL B 2 11 ? 24.602 1.593 -4.433 1.00 51.70 276 VAL C CA 1
ATOM 1978 C C . VAL B 2 11 ? 23.167 1.970 -4.058 1.00 52.84 276 VAL C C 1
ATOM 1979 O O . VAL B 2 11 ? 22.273 1.938 -4.917 1.00 55.50 276 VAL C O 1
ATOM 1983 N N . PRO B 2 12 ? 22.897 2.334 -2.807 1.00 54.71 277 PRO C N 1
ATOM 1984 C CA . PRO B 2 12 ? 21.525 2.636 -2.387 1.00 45.73 277 PRO C CA 1
ATOM 1985 C C . PRO B 2 12 ? 21.047 4.015 -2.807 1.00 49.22 277 PRO C C 1
ATOM 1986 O O . PRO B 2 12 ? 21.828 4.922 -3.096 1.00 57.44 277 PRO C O 1
ATOM 1990 N N . GLY B 2 13 ? 19.720 4.144 -2.858 1.00 56.69 278 GLY C N 1
ATOM 1991 C CA . GLY B 2 13 ? 19.058 5.408 -3.096 1.00 45.03 278 GLY C CA 1
ATOM 1992 C C . GLY B 2 13 ? 18.610 5.650 -4.519 1.00 51.49 278 GLY C C 1
ATOM 1993 O O . GLY B 2 13 ? 17.727 6.490 -4.740 1.00 49.40 278 GLY C O 1
ATOM 1994 N N . GLN B 2 14 ? 19.186 4.946 -5.485 1.00 54.40 279 GLN C N 1
ATOM 1995 C CA . GLN B 2 14 ? 18.863 5.149 -6.888 1.00 53.84 279 GLN C CA 1
ATOM 1996 C C . GLN B 2 14 ? 18.224 3.906 -7.487 1.00 50.35 279 GLN C C 1
ATOM 1997 O O . GLN B 2 14 ? 18.450 2.784 -7.018 1.00 47.00 279 GLN C O 1
ATOM 2003 N N . GLU B 2 15 ? 17.431 4.118 -8.542 1.00 49.24 280 GLU C N 1
ATOM 2004 C CA . GLU B 2 15 ? 16.840 3.004 -9.280 1.00 54.75 280 GLU C CA 1
ATOM 2005 C C . GLU B 2 15 ? 17.970 2.430 -10.118 1.00 52.14 280 GLU C C 1
ATOM 2006 O O . GLU B 2 15 ? 18.215 2.851 -11.251 1.00 55.33 280 GLU C O 1
ATOM 2008 N N . MET B 2 16 ? 18.650 1.430 -9.567 1.00 43.52 281 MET C N 1
ATOM 2009 C CA . MET B 2 16 ? 19.792 0.887 -10.273 1.00 52.15 281 MET C CA 1
ATOM 2010 C C . MET B 2 16 ? 19.358 -0.092 -11.343 1.00 57.99 281 MET C C 1
ATOM 2011 O O . MET B 2 16 ? 18.273 -0.664 -11.285 1.00 66.55 281 MET C O 1
ATOM 2016 N N . ILE B 2 17 ? 20.243 -0.310 -12.314 1.00 43.96 282 ILE C N 1
ATOM 2017 C CA . ILE B 2 17 ? 20.004 -1.250 -13.399 1.00 38.23 282 ILE C CA 1
ATOM 2018 C C . ILE B 2 17 ? 21.201 -2.190 -13.468 1.00 47.30 282 ILE C C 1
ATOM 2019 O O . ILE B 2 17 ? 22.297 -1.773 -13.867 1.00 46.11 282 ILE C O 1
ATOM 2024 N N . ILE B 2 18 ? 21.000 -3.452 -13.071 1.00 42.80 283 ILE C N 1
ATOM 2025 C CA . ILE B 2 18 ? 22.050 -4.462 -13.096 1.00 39.51 283 ILE C CA 1
ATOM 2026 C C . ILE B 2 18 ? 21.602 -5.665 -13.925 1.00 42.18 283 ILE C C 1
ATOM 2027 O O . ILE B 2 18 ? 20.413 -5.864 -14.192 1.00 36.48 283 ILE C O 1
ATOM 2032 N N . GLU B 2 19 ? 22.587 -6.467 -14.342 1.00 42.66 284 GLU C N 1
ATOM 2033 C CA . GLU B 2 19 ? 22.371 -7.694 -15.103 1.00 41.09 284 GLU C CA 1
ATOM 2034 C C . GLU B 2 19 ? 23.112 -8.836 -14.417 1.00 31.01 284 GLU C C 1
ATOM 2035 O O . GLU B 2 19 ? 24.300 -8.696 -14.115 1.00 21.98 284 GLU C O 1
ATOM 2037 N N . ILE B 2 20 ? 22.430 -9.973 -14.210 1.00 29.11 285 ILE C N 1
ATOM 2038 C CA . ILE B 2 20 ? 23.013 -11.178 -13.610 1.00 35.12 285 ILE C CA 1
ATOM 2039 C C . ILE B 2 20 ? 23.059 -12.256 -14.677 1.00 28.95 285 ILE C C 1
ATOM 2040 O O . ILE B 2 20 ? 22.202 -12.311 -15.561 1.00 28.00 285 ILE C O 1
ATOM 2045 N N . SER B 2 21 ? 24.089 -13.090 -14.622 1.00 28.57 286 SER C N 1
ATOM 2046 C CA . SER B 2 21 ? 24.181 -14.235 -15.522 1.00 44.92 286 SER C CA 1
ATOM 2047 C C . SER B 2 21 ? 23.651 -15.465 -14.795 1.00 46.39 286 SER C C 1
ATOM 2048 O O . SER B 2 21 ? 24.341 -16.054 -13.957 1.00 45.75 286 SER C O 1
ATOM 2051 N N . LYS B 2 22 ? 22.420 -15.858 -15.118 1.00 37.09 287 LYS C N 1
ATOM 2052 C CA . LYS B 2 22 ? 21.844 -17.011 -14.444 1.00 35.36 287 LYS C CA 1
ATOM 2053 C C . LYS B 2 22 ? 22.663 -18.248 -14.769 1.00 38.29 287 LYS C C 1
ATOM 2054 O O . LYS B 2 22 ? 23.039 -19.020 -13.880 1.00 31.28 287 LYS C O 1
ATOM 2056 N N . GLY B 2 23 ? 23.002 -18.402 -16.046 1.00 39.25 288 GLY C N 1
ATOM 2057 C CA . GLY B 2 23 ? 23.734 -19.546 -16.547 1.00 42.68 288 GLY C CA 1
ATOM 2058 C C . GLY B 2 23 ? 22.962 -20.829 -16.333 1.00 51.30 288 GLY C C 1
ATOM 2059 O O . GLY B 2 23 ? 21.738 -20.879 -16.494 1.00 35.44 288 GLY C O 1
ATOM 2060 N N . ARG B 2 24 ? 23.672 -21.871 -15.892 1.00 50.52 289 ARG C N 1
ATOM 2061 C CA . ARG B 2 24 ? 23.052 -23.179 -15.727 1.00 43.22 289 ARG C CA 1
ATOM 2062 C C . ARG B 2 24 ? 22.448 -23.378 -14.346 1.00 56.05 289 ARG C C 1
ATOM 2063 O O . ARG B 2 24 ? 21.643 -24.298 -14.163 1.00 63.11 289 ARG C O 1
ATOM 2065 N N . SER B 2 25 ? 22.802 -22.533 -13.386 1.00 50.30 290 SER C N 1
ATOM 2066 C CA . SER B 2 25 ? 22.287 -22.587 -12.031 1.00 50.26 290 SER C CA 1
ATOM 2067 C C . SER B 2 25 ? 20.993 -21.777 -11.942 1.00 53.24 290 SER C C 1
ATOM 2068 O O . SER B 2 25 ? 20.657 -20.989 -12.830 1.00 44.99 290 SER C O 1
ATOM 2071 N N . GLY B 2 26 ? 20.249 -21.974 -10.863 1.00 34.55 291 GLY C N 1
ATOM 2072 C CA . GLY B 2 26 ? 19.046 -21.198 -10.708 1.00 39.96 291 GLY C CA 1
ATOM 2073 C C . GLY B 2 26 ? 19.343 -19.791 -10.216 1.00 45.61 291 GLY C C 1
ATOM 2074 O O . GLY B 2 26 ? 20.401 -19.527 -9.651 1.00 53.30 291 GLY C O 1
ATOM 2075 N N . LEU B 2 27 ? 18.408 -18.868 -10.483 1.00 37.32 292 LEU C N 1
ATOM 2076 C CA . LEU B 2 27 ? 18.555 -17.495 -10.000 1.00 32.32 292 LEU C CA 1
ATOM 2077 C C . LEU B 2 27 ? 18.530 -17.440 -8.470 1.00 43.23 292 LEU C C 1
ATOM 2078 O O . LEU B 2 27 ? 19.236 -16.628 -7.857 1.00 41.49 292 LEU C O 1
ATOM 2083 N N . GLY B 2 28 ? 17.705 -18.278 -7.845 1.00 29.25 293 GLY C N 1
ATOM 2084 C CA . GLY B 2 28 ? 17.628 -18.430 -6.395 1.00 27.07 293 GLY C CA 1
ATOM 2085 C C . GLY B 2 28 ? 17.149 -17.275 -5.537 1.00 29.62 293 GLY C C 1
ATOM 2086 O O . GLY B 2 28 ? 17.629 -17.111 -4.410 1.00 38.39 293 GLY C O 1
ATOM 2087 N N . LEU B 2 29 ? 16.198 -16.485 -6.024 1.00 37.25 294 LEU C N 1
ATOM 2088 C CA . LEU B 2 29 ? 15.592 -15.424 -5.232 1.00 23.62 294 LEU C CA 1
ATOM 2089 C C . LEU B 2 29 ? 14.329 -15.921 -4.534 1.00 25.77 294 LEU C C 1
ATOM 2090 O O . LEU B 2 29 ? 13.685 -16.878 -4.970 1.00 31.72 294 LEU C O 1
ATOM 2095 N N . SER B 2 30 ? 13.972 -15.248 -3.440 1.00 28.32 295 SER C N 1
ATOM 2096 C CA . SER B 2 30 ? 12.690 -15.462 -2.776 1.00 22.32 295 SER C CA 1
ATOM 2097 C C . SER B 2 30 ? 11.970 -14.120 -2.612 1.00 20.96 295 SER C C 1
ATOM 2098 O O . SER B 2 30 ? 12.559 -13.142 -2.139 1.00 19.98 295 SER C O 1
ATOM 2101 N N . ILE B 2 31 ? 10.709 -14.069 -3.027 1.00 12.83 296 ILE C N 1
ATOM 2102 C CA . ILE B 2 31 ? 9.956 -12.824 -3.162 1.00 14.58 296 ILE C CA 1
ATOM 2103 C C . ILE B 2 31 ? 8.872 -12.710 -2.091 1.00 18.61 296 ILE C C 1
ATOM 2104 O O . ILE B 2 31 ? 8.369 -13.720 -1.582 1.00 22.63 296 ILE C O 1
ATOM 2109 N N . VAL B 2 32 ? 8.533 -11.468 -1.718 1.00 11.14 297 VAL C N 1
ATOM 2110 C CA . VAL B 2 32 ? 7.308 -11.198 -0.971 1.00 15.02 297 VAL C CA 1
ATOM 2111 C C . VAL B 2 32 ? 6.627 -10.018 -1.648 1.00 15.66 297 VAL C C 1
ATOM 2112 O O . VAL B 2 32 ? 7.266 -9.216 -2.329 1.00 13.09 297 VAL C O 1
ATOM 2116 N N . GLY B 2 33 ? 5.305 -9.928 -1.453 1.00 24.66 298 GLY C N 1
ATOM 2117 C CA . GLY B 2 33 ? 4.507 -8.801 -1.915 1.00 9.51 298 GLY C CA 1
ATOM 2118 C C . GLY B 2 33 ? 3.911 -8.992 -3.301 1.00 13.75 298 GLY C C 1
ATOM 2119 O O . GLY B 2 33 ? 3.975 -10.063 -3.912 1.00 19.81 298 GLY C O 1
ATOM 2120 N N . GLY B 2 34 ? 3.320 -7.907 -3.805 1.00 10.75 299 GLY C N 1
ATOM 2121 C CA . GLY B 2 34 ? 2.594 -7.925 -5.063 1.00 12.19 299 GLY C CA 1
ATOM 2122 C C . GLY B 2 34 ? 1.343 -7.065 -5.026 1.00 9.81 299 GLY C C 1
ATOM 2123 O O . GLY B 2 34 ? 0.992 -6.543 -3.967 1.00 11.86 299 GLY C O 1
ATOM 2124 N N . LYS B 2 35 ? 0.639 -6.944 -6.158 1.00 10.33 300 LYS C N 1
ATOM 2125 C CA . LYS B 2 35 ? -0.620 -6.200 -6.176 1.00 10.48 300 LYS C CA 1
ATOM 2126 C C . LYS B 2 35 ? -1.708 -6.896 -5.391 1.00 10.53 300 LYS C C 1
ATOM 2127 O O . LYS B 2 35 ? -2.575 -6.218 -4.835 1.00 20.81 300 LYS C O 1
ATOM 2133 N N . ASP B 2 36 ? -1.720 -8.231 -5.377 1.00 9.07 301 ASP C N 1
ATOM 2134 C CA . ASP B 2 36 ? -2.689 -8.960 -4.558 1.00 12.13 301 ASP C CA 1
ATOM 2135 C C . ASP B 2 36 ? -2.478 -8.736 -3.051 1.00 14.56 301 ASP C C 1
ATOM 2136 O O . ASP B 2 36 ? -3.440 -8.763 -2.273 1.00 19.51 301 ASP C O 1
ATOM 2141 N N . THR B 2 37 ? -1.290 -8.445 -2.639 1.00 16.45 302 THR C N 1
ATOM 2142 C CA . THR B 2 37 ? -1.034 -8.240 -1.229 1.00 12.72 302 THR C CA 1
ATOM 2143 C C . THR B 2 37 ? -1.169 -6.779 -0.852 1.00 11.35 302 THR C C 1
ATOM 2144 O O . THR B 2 37 ? -1.216 -5.897 -1.713 1.00 9.69 302 THR C O 1
ATOM 2148 N N . PRO B 2 38 ? -1.273 -6.501 0.449 1.00 17.33 303 PRO C N 1
ATOM 2149 C CA . PRO B 2 38 ? -1.246 -5.113 0.907 1.00 17.30 303 PRO C CA 1
ATOM 2150 C C . PRO B 2 38 ? 0.128 -4.461 0.821 1.00 24.32 303 PRO C C 1
ATOM 2151 O O . PRO B 2 38 ? 0.213 -3.233 0.963 1.00 23.75 303 PRO C O 1
ATOM 2155 N N . LEU B 2 39 ? 1.206 -5.236 0.651 1.00 18.81 304 LEU C N 1
ATOM 2156 C CA . LEU B 2 39 ? 2.536 -4.635 0.612 1.00 13.11 304 LEU C CA 1
ATOM 2157 C C . LEU B 2 39 ? 2.702 -3.705 -0.588 1.00 18.78 304 LEU C C 1
ATOM 2158 O O . LEU B 2 39 ? 3.206 -2.585 -0.444 1.00 37.02 304 LEU C O 1
ATOM 2163 N N . ASN B 2 40 ? 2.256 -4.125 -1.770 1.00 18.14 305 ASN C N 1
ATOM 2164 C CA . ASN B 2 40 ? 2.334 -3.299 -2.981 1.00 28.91 305 ASN C CA 1
ATOM 2165 C C . ASN B 2 40 ? 3.794 -3.060 -3.421 1.00 22.72 305 ASN C C 1
ATOM 2166 O O . ASN B 2 40 ? 4.165 -2.016 -3.950 1.00 33.17 305 ASN C O 1
ATOM 2171 N N . ALA B 2 41 ? 4.656 -4.041 -3.205 1.00 19.54 306 ALA C N 1
ATOM 2172 C CA . ALA B 2 41 ? 6.009 -3.995 -3.745 1.00 15.71 306 ALA C CA 1
ATOM 2173 C C . ALA B 2 41 ? 6.523 -5.427 -3.845 1.00 13.26 306 ALA C C 1
ATOM 2174 O O . ALA B 2 41 ? 6.114 -6.298 -3.081 1.00 11.69 306 ALA C O 1
ATOM 2176 N N . ILE B 2 42 ? 7.401 -5.673 -4.801 1.00 23.62 307 ILE C N 1
ATOM 2177 C CA . ILE B 2 42 ? 8.072 -6.962 -4.917 1.00 18.02 307 ILE C CA 1
ATOM 2178 C C . ILE B 2 42 ? 9.432 -6.800 -4.243 1.00 16.46 307 ILE C C 1
ATOM 2179 O O . ILE B 2 42 ? 10.278 -6.035 -4.724 1.00 29.23 307 ILE C O 1
ATOM 2184 N N . VAL B 2 43 ? 9.661 -7.525 -3.148 1.00 11.76 308 VAL C N 1
ATOM 2185 C CA . VAL B 2 43 ? 10.839 -7.333 -2.299 1.00 15.13 308 VAL C CA 1
ATOM 2186 C C . VAL B 2 43 ? 11.550 -8.660 -2.100 1.00 17.58 308 VAL C C 1
ATOM 2187 O O . VAL B 2 43 ? 10.923 -9.653 -1.707 1.00 10.77 308 VAL C O 1
ATOM 2191 N N . ILE B 2 44 ? 12.877 -8.645 -2.267 1.00 16.56 309 ILE C N 1
ATOM 2192 C CA . ILE B 2 44 ? 13.659 -9.852 -2.053 1.00 11.69 309 ILE C CA 1
ATOM 2193 C C . ILE B 2 44 ? 13.723 -10.092 -0.558 1.00 13.96 309 ILE C C 1
ATOM 2194 O O . ILE B 2 44 ? 13.894 -9.151 0.229 1.00 12.39 309 ILE C O 1
ATOM 2199 N N . HIS B 2 45 ? 13.542 -11.339 -0.162 1.00 15.19 310 HIS C N 1
ATOM 2200 C CA . HIS B 2 45 ? 13.386 -11.697 1.240 1.00 17.89 310 HIS C CA 1
ATOM 2201 C C . HIS B 2 45 ? 14.505 -12.600 1.724 1.00 25.90 310 HIS C C 1
ATOM 2202 O O . HIS B 2 45 ? 15.019 -12.404 2.827 1.00 28.76 310 HIS C O 1
ATOM 2209 N N . GLU B 2 46 ? 14.913 -13.582 0.929 1.00 18.95 311 GLU C N 1
ATOM 2210 C CA . GLU B 2 46 ? 16.202 -14.204 1.177 1.00 27.00 311 GLU C CA 1
ATOM 2211 C C . GLU B 2 46 ? 16.803 -14.597 -0.161 1.00 24.48 311 GLU C C 1
ATOM 2212 O O . GLU B 2 46 ? 16.077 -14.876 -1.118 1.00 30.03 311 GLU C O 1
ATOM 2218 N N . VAL B 2 47 ? 18.130 -14.537 -0.243 1.00 22.61 312 VAL C N 1
ATOM 2219 C CA . VAL B 2 47 ? 18.858 -14.963 -1.431 1.00 23.27 312 VAL C CA 1
ATOM 2220 C C . VAL B 2 47 ? 19.375 -16.370 -1.175 1.00 30.18 312 VAL C C 1
ATOM 2221 O O . VAL B 2 47 ? 20.237 -16.574 -0.313 1.00 21.23 312 VAL C O 1
ATOM 2225 N N . TYR B 2 48 ? 18.891 -17.337 -1.953 1.00 34.29 313 TYR C N 1
ATOM 2226 C CA . TYR B 2 48 ? 19.320 -18.718 -1.779 1.00 29.54 313 TYR C CA 1
ATOM 2227 C C . TYR B 2 48 ? 20.765 -18.870 -2.218 1.00 42.63 313 TYR C C 1
ATOM 2228 O O . TYR B 2 48 ? 21.125 -18.516 -3.348 1.00 35.54 313 TYR C O 1
ATOM 2237 N N . GLU B 2 49 ? 21.585 -19.427 -1.322 1.00 35.36 314 GLU C N 1
ATOM 2238 C CA . GLU B 2 49 ? 23.026 -19.433 -1.539 1.00 37.68 314 GLU C CA 1
ATOM 2239 C C . GLU B 2 49 ? 23.420 -20.230 -2.772 1.00 43.46 314 GLU C C 1
ATOM 2240 O O . GLU B 2 49 ? 24.399 -19.888 -3.441 1.00 49.31 314 GLU C O 1
ATOM 2246 N N . GLU B 2 50 ? 22.650 -21.254 -3.125 1.00 40.98 315 GLU C N 1
ATOM 2247 C CA . GLU B 2 50 ? 22.984 -22.037 -4.306 1.00 40.08 315 GLU C CA 1
ATOM 2248 C C . GLU B 2 50 ? 22.810 -21.254 -5.608 1.00 42.97 315 GLU C C 1
ATOM 2249 O O . GLU B 2 50 ? 23.407 -21.624 -6.622 1.00 43.80 315 GLU C O 1
ATOM 2251 N N . GLY B 2 51 ? 22.018 -20.185 -5.612 1.00 48.79 316 GLY C N 1
ATOM 2252 C CA . GLY B 2 51 ? 21.634 -19.545 -6.854 1.00 39.76 316 GLY C CA 1
ATOM 2253 C C . GLY B 2 51 ? 22.700 -18.676 -7.506 1.00 29.78 316 GLY C C 1
ATOM 2254 O O . GLY B 2 51 ? 23.838 -18.558 -7.055 1.00 38.59 316 GLY C O 1
ATOM 2255 N N . ALA B 2 52 ? 22.289 -18.034 -8.601 1.00 23.31 317 ALA C N 1
ATOM 2256 C CA . ALA B 2 52 ? 23.189 -17.206 -9.392 1.00 33.72 317 ALA C CA 1
ATOM 2257 C C . ALA B 2 52 ? 23.382 -15.827 -8.772 1.00 41.21 317 ALA C C 1
ATOM 2258 O O . ALA B 2 52 ? 24.507 -15.322 -8.716 1.00 50.05 317 ALA C O 1
ATOM 2260 N N . ALA B 2 53 ? 22.304 -15.195 -8.309 1.00 51.07 318 ALA C N 1
ATOM 2261 C CA . ALA B 2 53 ? 22.451 -13.911 -7.634 1.00 35.72 318 ALA C CA 1
ATOM 2262 C C . ALA B 2 53 ? 23.338 -14.039 -6.410 1.00 31.58 318 ALA C C 1
ATOM 2263 O O . ALA B 2 53 ? 23.984 -13.067 -6.007 1.00 28.16 318 ALA C O 1
ATOM 2265 N N . ALA B 2 54 ? 23.355 -15.224 -5.794 1.00 26.61 319 ALA C N 1
ATOM 2266 C CA . ALA B 2 54 ? 24.295 -15.482 -4.714 1.00 30.28 319 ALA C CA 1
ATOM 2267 C C . ALA B 2 54 ? 25.723 -15.499 -5.243 1.00 51.50 319 ALA C C 1
ATOM 2268 O O . ALA B 2 54 ? 26.634 -14.946 -4.611 1.00 50.82 319 ALA C O 1
ATOM 2270 N N . ARG B 2 55 ? 25.937 -16.131 -6.400 1.00 42.67 320 ARG C N 1
ATOM 2271 C CA . ARG B 2 55 ? 27.230 -16.032 -7.066 1.00 28.63 320 ARG C CA 1
ATOM 2272 C C . ARG B 2 55 ? 27.568 -14.579 -7.358 1.00 25.32 320 ARG C C 1
ATOM 2273 O O . ARG B 2 55 ? 28.651 -14.102 -7.010 1.00 42.27 320 ARG C O 1
ATOM 2275 N N . ASP B 2 56 ? 26.629 -13.852 -7.971 1.00 34.15 321 ASP C N 1
ATOM 2276 C CA . ASP B 2 56 ? 26.834 -12.446 -8.313 1.00 25.59 321 ASP C CA 1
ATOM 2277 C C . ASP B 2 56 ? 27.274 -11.618 -7.117 1.00 37.49 321 ASP C C 1
ATOM 2278 O O . ASP B 2 56 ? 28.169 -10.777 -7.236 1.00 45.33 321 ASP C O 1
ATOM 2283 N N . GLY B 2 57 ? 26.632 -11.809 -5.961 1.00 44.11 322 GLY C N 1
ATOM 2284 C CA . GLY B 2 57 ? 27.073 -11.193 -4.727 1.00 35.45 322 GLY C CA 1
ATOM 2285 C C . GLY B 2 57 ? 26.466 -9.836 -4.407 1.00 34.06 322 GLY C C 1
ATOM 2286 O O . GLY B 2 57 ? 26.563 -9.393 -3.256 1.00 40.01 322 GLY C O 1
ATOM 2287 N N . ARG B 2 58 ? 25.874 -9.141 -5.386 1.00 30.93 323 ARG C N 1
ATOM 2288 C CA . ARG B 2 58 ? 25.443 -7.766 -5.146 1.00 42.41 323 ARG C CA 1
ATOM 2289 C C . ARG B 2 58 ? 24.056 -7.622 -4.517 1.00 43.59 323 ARG C C 1
ATOM 2290 O O . ARG B 2 58 ? 23.811 -6.628 -3.824 1.00 51.63 323 ARG C O 1
ATOM 2298 N N . LEU B 2 59 ? 23.136 -8.558 -4.742 1.00 41.68 324 LEU C N 1
ATOM 2299 C CA . LEU B 2 59 ? 21.793 -8.455 -4.172 1.00 42.23 324 LEU C CA 1
ATOM 2300 C C . LEU B 2 59 ? 21.767 -8.895 -2.715 1.00 45.16 324 LEU C C 1
ATOM 2301 O O . LEU B 2 59 ? 22.045 -10.061 -2.413 1.00 36.67 324 LEU C O 1
ATOM 2306 N N . TRP B 2 60 ? 21.423 -7.969 -1.816 1.00 49.41 325 TRP C N 1
ATOM 2307 C CA . TRP B 2 60 ? 21.218 -8.322 -0.420 1.00 53.30 325 TRP C CA 1
ATOM 2308 C C . TRP B 2 60 ? 19.750 -8.667 -0.198 1.00 37.95 325 TRP C C 1
ATOM 2309 O O . TRP B 2 60 ? 18.914 -8.561 -1.099 1.00 28.92 325 TRP C O 1
ATOM 2320 N N . ALA B 2 61 ? 19.424 -9.050 1.033 1.00 44.43 326 ALA C N 1
ATOM 2321 C CA . ALA B 2 61 ? 18.132 -9.645 1.350 1.00 34.87 326 ALA C CA 1
ATOM 2322 C C . ALA B 2 61 ? 16.977 -8.652 1.503 1.00 27.78 326 ALA C C 1
ATOM 2323 O O . ALA B 2 61 ? 15.895 -9.100 1.878 1.00 39.59 326 ALA C O 1
ATOM 2325 N N . GLY B 2 62 ? 17.138 -7.353 1.246 1.00 19.33 327 GLY C N 1
ATOM 2326 C CA . GLY B 2 62 ? 15.998 -6.450 1.342 1.00 8.93 327 GLY C CA 1
ATOM 2327 C C . GLY B 2 62 ? 15.689 -5.652 0.088 1.00 19.42 327 GLY C C 1
ATOM 2328 O O . GLY B 2 62 ? 14.900 -4.702 0.115 1.00 15.23 327 GLY C O 1
ATOM 2329 N N . ASP B 2 63 ? 16.306 -6.043 -1.023 1.00 24.04 328 ASP C N 1
ATOM 2330 C CA . ASP B 2 63 ? 16.273 -5.255 -2.253 1.00 20.35 328 ASP C CA 1
ATOM 2331 C C . ASP B 2 63 ? 14.910 -5.293 -2.958 1.00 21.97 328 ASP C C 1
ATOM 2332 O O . ASP B 2 63 ? 14.320 -6.358 -3.172 1.00 17.81 328 ASP C O 1
ATOM 2337 N N . GLN B 2 64 ? 14.408 -4.116 -3.324 1.00 23.58 329 GLN C N 1
ATOM 2338 C CA . GLN B 2 64 ? 13.133 -3.991 -4.026 1.00 20.00 329 GLN C CA 1
ATOM 2339 C C . GLN B 2 64 ? 13.317 -4.120 -5.532 1.00 20.64 329 GLN C C 1
ATOM 2340 O O . GLN B 2 64 ? 13.930 -3.255 -6.158 1.00 24.99 329 GLN C O 1
ATOM 2346 N N . ILE B 2 65 ? 12.750 -5.179 -6.114 1.00 24.78 330 ILE C N 1
ATOM 2347 C CA . ILE B 2 65 ? 12.740 -5.379 -7.564 1.00 21.77 330 ILE C CA 1
ATOM 2348 C C . ILE B 2 65 ? 11.636 -4.532 -8.178 1.00 25.28 330 ILE C C 1
ATOM 2349 O O . ILE B 2 65 ? 10.504 -4.520 -7.678 1.00 35.30 330 ILE C O 1
ATOM 2354 N N . LEU B 2 66 ? 11.953 -3.821 -9.262 1.00 27.88 331 LEU C N 1
ATOM 2355 C CA . LEU B 2 66 ? 10.955 -3.017 -9.958 1.00 23.19 331 LEU C CA 1
ATOM 2356 C C . LEU B 2 66 ? 10.638 -3.427 -11.400 1.00 27.57 331 LEU C C 1
ATOM 2357 O O . LEU B 2 66 ? 9.536 -3.117 -11.863 1.00 36.08 331 LEU C O 1
ATOM 2362 N N . GLU B 2 67 ? 11.533 -4.118 -12.113 1.00 29.42 332 GLU C N 1
ATOM 2363 C CA . GLU B 2 67 ? 11.196 -4.674 -13.425 1.00 31.97 332 GLU C CA 1
ATOM 2364 C C . GLU B 2 67 ? 12.189 -5.769 -13.808 1.00 35.77 332 GLU C C 1
ATOM 2365 O O . GLU B 2 67 ? 13.373 -5.697 -13.466 1.00 36.75 332 GLU C O 1
ATOM 2367 N N . VAL B 2 68 ? 11.687 -6.783 -14.518 1.00 27.40 333 VAL C N 1
ATOM 2368 C CA . VAL B 2 68 ? 12.498 -7.874 -15.060 1.00 35.99 333 VAL C CA 1
ATOM 2369 C C . VAL B 2 68 ? 12.267 -7.919 -16.567 1.00 54.59 333 VAL C C 1
ATOM 2370 O O . VAL B 2 68 ? 11.124 -8.074 -17.016 1.00 57.86 333 VAL C O 1
ATOM 2374 N N . ASN B 2 69 ? 13.350 -7.817 -17.345 1.00 47.51 334 ASN C N 1
ATOM 2375 C CA . ASN B 2 69 ? 13.276 -7.730 -18.809 1.00 35.04 334 ASN C CA 1
ATOM 2376 C C . ASN B 2 69 ? 12.317 -6.626 -19.254 1.00 43.66 334 ASN C C 1
ATOM 2377 O O . ASN B 2 69 ? 11.490 -6.809 -20.149 1.00 48.01 334 ASN C O 1
ATOM 2382 N N . GLY B 2 70 ? 12.435 -5.464 -18.612 1.00 43.86 335 GLY C N 1
ATOM 2383 C CA . GLY B 2 70 ? 11.585 -4.332 -18.950 1.00 53.38 335 GLY C CA 1
ATOM 2384 C C . GLY B 2 70 ? 10.108 -4.570 -18.745 1.00 65.90 335 GLY C C 1
ATOM 2385 O O . GLY B 2 70 ? 9.286 -3.963 -19.440 1.00 71.96 335 GLY C O 1
ATOM 2386 N N . VAL B 2 71 ? 9.748 -5.420 -17.788 1.00 63.84 336 VAL C N 1
ATOM 2387 C CA . VAL B 2 71 ? 8.362 -5.704 -17.443 1.00 44.16 336 VAL C CA 1
ATOM 2388 C C . VAL B 2 71 ? 8.103 -5.026 -16.111 1.00 42.19 336 VAL C C 1
ATOM 2389 O O . VAL B 2 71 ? 8.640 -5.440 -15.076 1.00 29.26 336 VAL C O 1
ATOM 2393 N N . ASP B 2 72 ? 7.280 -3.983 -16.138 1.00 46.18 337 ASP C N 1
ATOM 2394 C CA . ASP B 2 72 ? 7.012 -3.224 -14.929 1.00 38.68 337 ASP C CA 1
ATOM 2395 C C . ASP B 2 72 ? 6.117 -4.041 -14.006 1.00 47.07 337 ASP C C 1
ATOM 2396 O O . ASP B 2 72 ? 5.048 -4.513 -14.415 1.00 43.73 337 ASP C O 1
ATOM 2401 N N . LEU B 2 73 ? 6.545 -4.181 -12.749 1.00 40.80 338 LEU C N 1
ATOM 2402 C CA . LEU B 2 73 ? 5.870 -5.030 -11.778 1.00 25.14 338 LEU C CA 1
ATOM 2403 C C . LEU B 2 73 ? 4.927 -4.257 -10.878 1.00 19.05 338 LEU C C 1
ATOM 2404 O O . LEU B 2 73 ? 4.441 -4.811 -9.891 1.00 29.69 338 LEU C O 1
ATOM 2409 N N . ARG B 2 74 ? 4.613 -3.010 -11.222 1.00 28.13 339 ARG C N 1
ATOM 2410 C CA . ARG B 2 74 ? 3.770 -2.181 -10.369 1.00 21.99 339 ARG C CA 1
ATOM 2411 C C . ARG B 2 74 ? 2.355 -2.722 -10.246 1.00 16.93 339 ARG C C 1
ATOM 2412 O O . ARG B 2 74 ? 1.664 -2.390 -9.278 1.00 26.33 339 ARG C O 1
ATOM 2414 N N . ASN B 2 75 ? 1.894 -3.494 -11.223 1.00 22.65 340 ASN C N 1
ATOM 2415 C CA . ASN B 2 75 ? 0.609 -4.175 -11.156 1.00 19.58 340 ASN C CA 1
ATOM 2416 C C . ASN B 2 75 ? 0.721 -5.686 -11.031 1.00 18.49 340 ASN C C 1
ATOM 2417 O O . ASN B 2 75 ? -0.306 -6.371 -11.053 1.00 20.80 340 ASN C O 1
ATOM 2422 N N . SER B 2 76 ? 1.925 -6.236 -10.969 1.00 17.32 341 SER C N 1
ATOM 2423 C CA . SER B 2 76 ? 2.065 -7.681 -11.001 1.00 15.68 341 SER C CA 1
ATOM 2424 C C . SER B 2 76 ? 1.707 -8.273 -9.645 1.00 18.44 341 SER C C 1
ATOM 2425 O O . SER B 2 76 ? 2.172 -7.795 -8.605 1.00 20.94 341 SER C O 1
ATOM 2428 N N . SER B 2 77 ? 0.870 -9.307 -9.658 1.00 12.77 342 SER C N 1
ATOM 2429 C CA . SER B 2 77 ? 0.598 -10.069 -8.453 1.00 12.96 342 SER C CA 1
ATOM 2430 C C . SER B 2 77 ? 1.792 -10.937 -8.096 1.00 17.81 342 SER C C 1
ATOM 2431 O O . SER B 2 77 ? 2.712 -11.147 -8.888 1.00 21.59 342 SER C O 1
ATOM 2434 N N . HIS B 2 78 ? 1.750 -11.474 -6.882 1.00 23.44 343 HIS C N 1
ATOM 2435 C CA . HIS B 2 78 ? 2.848 -12.306 -6.411 1.00 20.72 343 HIS C CA 1
ATOM 2436 C C . HIS B 2 78 ? 3.124 -13.438 -7.392 1.00 19.77 343 HIS C C 1
ATOM 2437 O O . HIS B 2 78 ? 4.232 -13.546 -7.922 1.00 35.62 343 HIS C O 1
ATOM 2444 N N . GLU B 2 79 ? 2.099 -14.225 -7.739 1.00 18.11 344 GLU C N 1
ATOM 2445 C CA . GLU B 2 79 ? 2.306 -15.302 -8.708 1.00 22.29 344 GLU C CA 1
ATOM 2446 C C . GLU B 2 79 ? 2.840 -14.760 -10.022 1.00 18.96 344 GLU C C 1
ATOM 2447 O O . GLU B 2 79 ? 3.727 -15.368 -10.633 1.00 18.18 344 GLU C O 1
ATOM 2449 N N . GLU B 2 80 ? 2.323 -13.607 -10.465 1.00 14.85 345 GLU C N 1
ATOM 2450 C CA . GLU B 2 80 ? 2.811 -13.010 -11.707 1.00 19.28 345 GLU C CA 1
ATOM 2451 C C . GLU B 2 80 ? 4.295 -12.692 -11.604 1.00 24.94 345 GLU C C 1
ATOM 2452 O O . GLU B 2 80 ? 5.055 -12.897 -12.560 1.00 31.11 345 GLU C O 1
ATOM 2454 N N . ALA B 2 81 ? 4.728 -12.201 -10.441 1.00 19.69 346 ALA C N 1
ATOM 2455 C CA . ALA B 2 81 ? 6.130 -11.848 -10.257 1.00 17.40 346 ALA C CA 1
ATOM 2456 C C . ALA B 2 81 ? 7.062 -13.060 -10.234 1.00 19.05 346 ALA C C 1
ATOM 2457 O O . ALA B 2 81 ? 8.200 -12.946 -10.693 1.00 20.51 346 ALA C O 1
ATOM 2459 N N . ILE B 2 82 ? 6.622 -14.222 -9.726 1.00 18.81 347 ILE C N 1
ATOM 2460 C CA . ILE B 2 82 ? 7.509 -15.389 -9.746 1.00 11.24 347 ILE C CA 1
ATOM 2461 C C . ILE B 2 82 ? 7.691 -15.927 -11.151 1.00 15.75 347 ILE C C 1
ATOM 2462 O O . ILE B 2 82 ? 8.801 -16.303 -11.534 1.00 35.47 347 ILE C O 1
ATOM 2467 N N . THR B 2 83 ? 6.631 -15.946 -11.958 1.00 23.61 348 THR C N 1
ATOM 2468 C CA . THR B 2 83 ? 6.820 -16.348 -13.346 1.00 20.86 348 THR C CA 1
ATOM 2469 C C . THR B 2 83 ? 7.720 -15.357 -14.059 1.00 18.02 348 THR C C 1
ATOM 2470 O O . THR B 2 83 ? 8.553 -15.749 -14.878 1.00 27.46 348 THR C O 1
ATOM 2474 N N . ALA B 2 84 ? 7.589 -14.071 -13.741 1.00 16.81 349 ALA C N 1
ATOM 2475 C CA . ALA B 2 84 ? 8.500 -13.093 -14.329 1.00 25.38 349 ALA C CA 1
ATOM 2476 C C . ALA B 2 84 ? 9.955 -13.444 -14.036 1.00 24.96 349 ALA C C 1
ATOM 2477 O O . ALA B 2 84 ? 10.829 -13.208 -14.869 1.00 27.24 349 ALA C O 1
ATOM 2479 N N . LEU B 2 85 ? 10.231 -14.026 -12.872 1.00 22.81 350 LEU C N 1
ATOM 2480 C CA . LEU B 2 85 ? 11.577 -14.499 -12.587 1.00 22.21 350 LEU C CA 1
ATOM 2481 C C . LEU B 2 85 ? 11.926 -15.727 -13.418 1.00 33.20 350 LEU C C 1
ATOM 2482 O O . LEU B 2 85 ? 13.083 -15.900 -13.804 1.00 54.88 350 LEU C O 1
ATOM 2487 N N . ARG B 2 86 ? 10.972 -16.637 -13.634 1.00 24.20 351 ARG C N 1
ATOM 2488 C CA . ARG B 2 86 ? 11.270 -17.849 -14.401 1.00 34.85 351 ARG C CA 1
ATOM 2489 C C . ARG B 2 86 ? 11.516 -17.566 -15.890 1.00 44.02 351 ARG C C 1
ATOM 2490 O O . ARG B 2 86 ? 12.412 -18.164 -16.500 1.00 46.57 351 ARG C O 1
ATOM 2492 N N . GLN B 2 87 ? 10.749 -16.657 -16.492 1.00 51.09 352 GLN C N 1
ATOM 2493 C CA . GLN B 2 87 ? 10.875 -16.348 -17.919 1.00 58.92 352 GLN C CA 1
ATOM 2494 C C . GLN B 2 87 ? 12.181 -15.648 -18.298 1.00 62.17 352 GLN C C 1
ATOM 2495 O O . GLN B 2 87 ? 12.322 -15.256 -19.465 1.00 62.61 352 GLN C O 1
ATOM 2497 N N . THR B 2 88 ? 13.118 -15.453 -17.373 1.00 63.36 353 THR C N 1
ATOM 2498 C CA . THR B 2 88 ? 14.398 -14.854 -17.743 1.00 82.48 353 THR C CA 1
ATOM 2499 C C . THR B 2 88 ? 15.222 -15.826 -18.588 1.00 70.04 353 THR C C 1
ATOM 2500 O O . THR B 2 88 ? 15.196 -17.041 -18.350 1.00 50.19 353 THR C O 1
ATOM 2504 N N . PRO B 2 89 ? 15.943 -15.327 -19.599 1.00 58.70 354 PRO C N 1
ATOM 2505 C CA . PRO B 2 89 ? 16.886 -16.194 -20.321 1.00 57.13 354 PRO C CA 1
ATOM 2506 C C . PRO B 2 89 ? 18.070 -16.604 -19.448 1.00 51.42 354 PRO C C 1
ATOM 2507 O O . PRO B 2 89 ? 18.035 -16.432 -18.225 1.00 56.68 354 PRO C O 1
ATOM 2511 N N . GLN B 2 90 ? 19.125 -17.159 -20.055 1.00 44.17 355 GLN C N 1
ATOM 2512 C CA . GLN B 2 90 ? 20.339 -17.440 -19.294 1.00 39.29 355 GLN C CA 1
ATOM 2513 C C . GLN B 2 90 ? 20.956 -16.153 -18.750 1.00 48.43 355 GLN C C 1
ATOM 2514 O O . GLN B 2 90 ? 21.471 -16.133 -17.623 1.00 36.13 355 GLN C O 1
ATOM 2516 N N . LYS B 2 91 ? 20.928 -15.073 -19.535 1.00 38.69 356 LYS C N 1
ATOM 2517 C CA . LYS B 2 91 ? 21.220 -13.763 -18.974 1.00 32.50 356 LYS C CA 1
ATOM 2518 C C . LYS B 2 91 ? 19.951 -13.194 -18.372 1.00 37.58 356 LYS C C 1
ATOM 2519 O O . LYS B 2 91 ? 18.844 -13.548 -18.778 1.00 48.87 356 LYS C O 1
ATOM 2521 N N . VAL B 2 92 ? 20.123 -12.299 -17.401 1.00 53.34 357 VAL C N 1
ATOM 2522 C CA . VAL B 2 92 ? 19.028 -11.704 -16.640 1.00 38.96 357 VAL C CA 1
ATOM 2523 C C . VAL B 2 92 ? 19.190 -10.193 -16.645 1.00 40.26 357 VAL C C 1
ATOM 2524 O O . VAL B 2 92 ? 20.292 -9.681 -16.424 1.00 42.67 357 VAL C O 1
ATOM 2528 N N . ARG B 2 93 ? 18.080 -9.480 -16.812 1.00 40.48 358 ARG C N 1
ATOM 2529 C CA . ARG B 2 93 ? 18.068 -8.021 -16.762 1.00 41.33 358 ARG C CA 1
ATOM 2530 C C . ARG B 2 93 ? 17.162 -7.573 -15.624 1.00 43.11 358 ARG C C 1
ATOM 2531 O O . ARG B 2 93 ? 15.981 -7.938 -15.588 1.00 50.11 358 ARG C O 1
ATOM 2533 N N . LEU B 2 94 ? 17.704 -6.766 -14.711 1.00 35.10 359 LEU C N 1
ATOM 2534 C CA . LEU B 2 94 ? 16.948 -6.335 -13.546 1.00 31.93 359 LEU C CA 1
ATOM 2535 C C . LEU B 2 94 ? 17.170 -4.856 -13.279 1.00 34.10 359 LEU C C 1
ATOM 2536 O O . LEU B 2 94 ? 18.174 -4.269 -13.684 1.00 42.04 359 LEU C O 1
ATOM 2541 N N . VAL B 2 95 ? 16.207 -4.270 -12.575 1.00 29.59 360 VAL C N 1
ATOM 2542 C CA . VAL B 2 95 ? 16.298 -2.921 -12.031 1.00 32.19 360 VAL C CA 1
ATOM 2543 C C . VAL B 2 95 ? 15.848 -2.999 -10.576 1.00 30.62 360 VAL C C 1
ATOM 2544 O O . VAL B 2 95 ? 14.739 -3.460 -10.293 1.00 35.14 360 VAL C O 1
ATOM 2548 N N . VAL B 2 96 ? 16.705 -2.559 -9.650 1.00 42.02 361 VAL C N 1
ATOM 2549 C CA . VAL B 2 96 ? 16.442 -2.711 -8.222 1.00 28.80 361 VAL C CA 1
ATOM 2550 C C . VAL B 2 96 ? 16.630 -1.370 -7.497 1.00 28.13 361 VAL C C 1
ATOM 2551 O O . VAL B 2 96 ? 17.183 -0.416 -8.042 1.00 41.98 361 VAL C O 1
ATOM 2555 N N . TYR B 2 97 ? 16.120 -1.301 -6.258 1.00 17.21 362 TYR C N 1
ATOM 2556 C CA . TYR B 2 97 ? 16.217 -0.149 -5.366 1.00 19.78 362 TYR C CA 1
ATOM 2557 C C . TYR B 2 97 ? 16.643 -0.606 -3.974 1.00 32.45 362 TYR C C 1
ATOM 2558 O O . TYR B 2 97 ? 16.394 -1.751 -3.586 1.00 30.12 362 TYR C O 1
ATOM 2567 N N . ARG B 2 98 ? 17.337 0.273 -3.240 1.00 43.41 363 ARG C N 1
ATOM 2568 C CA . ARG B 2 98 ? 17.763 -0.047 -1.866 1.00 32.86 363 ARG C CA 1
ATOM 2569 C C . ARG B 2 98 ? 17.229 0.873 -0.757 1.00 52.36 363 ARG C C 1
ATOM 2570 O O . ARG B 2 98 ? 17.801 0.942 0.345 1.00 37.73 363 ARG C O 1
ATOM 2578 N N . LEU B 2 109 ? 12.038 -2.994 9.538 1.00 18.84 373 LEU C N 1
ATOM 2579 C CA . LEU B 2 109 ? 10.730 -3.631 9.355 1.00 23.61 373 LEU C CA 1
ATOM 2580 C C . LEU B 2 109 ? 9.558 -2.763 9.776 1.00 30.75 373 LEU C C 1
ATOM 2581 O O . LEU B 2 109 ? 9.662 -1.930 10.684 1.00 30.92 373 LEU C O 1
ATOM 2586 N N . GLU B 2 110 ? 8.435 -2.978 9.096 1.00 28.03 374 GLU C N 1
ATOM 2587 C CA . GLU B 2 110 ? 7.139 -2.543 9.589 1.00 19.46 374 GLU C CA 1
ATOM 2588 C C . GLU B 2 110 ? 6.659 -3.555 10.620 1.00 37.31 374 GLU C C 1
ATOM 2589 O O . GLU B 2 110 ? 6.573 -4.752 10.320 1.00 31.40 374 GLU C O 1
ATOM 2595 N N . ILE B 2 111 ? 6.369 -3.084 11.832 1.00 31.31 375 ILE C N 1
ATOM 2596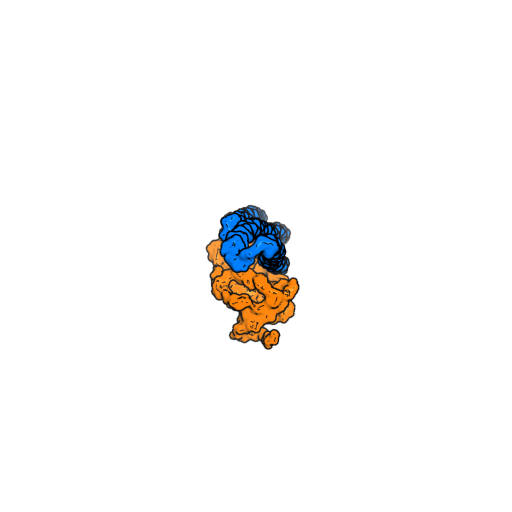 C CA . ILE B 2 111 ? 5.948 -3.933 12.941 1.00 21.96 375 ILE C CA 1
ATOM 2597 C C . ILE B 2 111 ? 4.535 -3.529 13.322 1.00 26.32 375 ILE C C 1
ATOM 2598 O O . ILE B 2 111 ? 4.251 -2.336 13.494 1.00 22.24 375 ILE C O 1
ATOM 2603 N N . PHE B 2 112 ? 3.640 -4.507 13.399 1.00 19.70 376 PHE C N 1
ATOM 2604 C CA . PHE B 2 112 ? 2.264 -4.239 13.785 1.00 21.29 376 PHE C CA 1
ATOM 2605 C C . PHE B 2 112 ? 1.668 -5.512 14.366 1.00 14.93 376 PHE C C 1
ATOM 2606 O O . PHE B 2 112 ? 2.147 -6.617 14.085 1.00 16.68 376 PHE C O 1
ATOM 2614 N N . PRO B 2 113 ? 0.660 -5.390 15.193 1.00 13.94 377 PRO C N 1
ATOM 2615 C CA . PRO B 2 113 ? 0.126 -6.563 15.888 1.00 22.01 377 PRO C CA 1
ATOM 2616 C C . PRO B 2 113 ? -1.087 -7.167 15.202 1.00 14.93 377 PRO C C 1
ATOM 2617 O O . PRO B 2 113 ? -1.893 -6.446 14.605 1.00 18.51 377 PRO C O 1
ATOM 2621 N N . VAL B 2 114 ? -1.210 -8.491 15.260 1.00 15.29 378 VAL C N 1
ATOM 2622 C CA . VAL B 2 114 ? -2.357 -9.209 14.714 1.00 12.20 378 VAL C CA 1
ATOM 2623 C C . VAL B 2 114 ? -2.776 -10.270 15.708 1.00 18.22 378 VAL C C 1
ATOM 2624 O O . VAL B 2 114 ? -1.965 -11.111 16.110 1.00 19.40 378 VAL C O 1
ATOM 2628 N N . ASP B 2 115 ? -4.039 -10.235 16.100 1.00 28.54 379 ASP C N 1
ATOM 2629 C CA . ASP B 2 115 ? -4.596 -11.193 17.041 1.00 23.62 379 ASP C CA 1
ATOM 2630 C C . ASP B 2 115 ? -5.592 -12.085 16.301 1.00 19.34 379 ASP C C 1
ATOM 2631 O O . ASP B 2 115 ? -6.320 -11.620 15.415 1.00 11.35 379 ASP C O 1
ATOM 2636 N N . LEU B 2 116 ? -5.544 -13.382 16.599 1.00 11.37 380 LEU C N 1
ATOM 2637 C CA . LEU B 2 116 ? -6.273 -14.396 15.859 1.00 6.48 380 LEU C CA 1
ATOM 2638 C C . LEU B 2 116 ? -6.916 -15.373 16.831 1.00 13.82 380 LEU C C 1
ATOM 2639 O O . LEU B 2 116 ? -6.332 -15.702 17.867 1.00 15.14 380 LEU C O 1
ATOM 2644 N N . GLN B 2 117 ? -8.106 -15.870 16.465 1.00 21.27 381 GLN C N 1
ATOM 2645 C CA . GLN B 2 117 ? -8.840 -16.882 17.227 1.00 18.04 381 GLN C CA 1
ATOM 2646 C C . GLN B 2 117 ? -8.857 -18.188 16.445 1.00 25.78 381 GLN C C 1
ATOM 2647 O O . GLN B 2 117 ? -9.249 -18.200 15.273 1.00 26.07 381 GLN C O 1
ATOM 2653 N N . LYS B 2 118 ? -8.501 -19.290 17.115 1.00 20.09 382 LYS C N 1
ATOM 2654 C CA . LYS B 2 118 ? -8.299 -20.579 16.447 1.00 23.37 382 LYS C CA 1
ATOM 2655 C C . LYS B 2 118 ? -9.627 -21.223 16.055 1.00 26.11 382 LYS C C 1
ATOM 2656 O O . LYS B 2 118 ? -10.533 -21.339 16.880 1.00 31.79 382 LYS C O 1
ATOM 2662 N N . LYS B 2 119 ? -9.709 -21.716 14.814 1.00 40.52 383 LYS C N 1
ATOM 2663 C CA . LYS B 2 119 ? -10.911 -22.313 14.236 1.00 38.18 383 LYS C CA 1
ATOM 2664 C C . LYS B 2 119 ? -11.137 -23.755 14.704 1.00 77.59 383 LYS C C 1
ATOM 2665 O O . L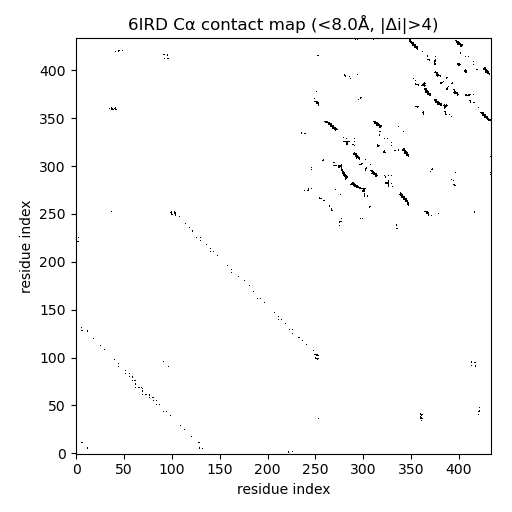YS B 2 119 ? -10.280 -24.395 15.325 1.00 76.47 383 LYS C O 1
ATOM 2667 N N . ALA B 2 120 ? -12.331 -24.261 14.379 1.00 85.60 384 ALA C N 1
ATOM 2668 C CA . ALA B 2 120 ? -12.826 -25.560 14.840 1.00 86.12 384 ALA C CA 1
ATOM 2669 C C . ALA B 2 120 ? -12.155 -26.678 14.051 1.00 72.89 384 ALA C C 1
ATOM 2670 O O . ALA B 2 120 ? -12.582 -27.021 12.945 1.00 52.59 384 ALA C O 1
ATOM 2672 N N . GLY B 2 121 ? -11.091 -27.245 14.618 1.00 70.00 385 GLY C N 1
ATOM 2673 C CA . GLY B 2 121 ? -10.450 -28.406 14.036 1.00 44.87 385 GLY C CA 1
ATOM 2674 C C . GLY B 2 121 ? -9.039 -28.149 13.547 1.00 42.63 385 GLY C C 1
ATOM 2675 O O . GLY B 2 121 ? -8.109 -28.867 13.918 1.00 52.05 385 GLY C O 1
ATOM 2676 N N . ARG B 2 122 ? -8.858 -27.152 12.686 1.00 31.06 386 ARG C N 1
ATOM 2677 C CA . ARG B 2 122 ? -7.531 -26.921 12.126 1.00 27.25 386 ARG C CA 1
ATOM 2678 C C . ARG B 2 122 ? -6.633 -26.255 13.159 1.00 21.05 386 ARG C C 1
ATOM 2679 O O . ARG B 2 122 ? -5.721 -26.883 13.702 1.00 24.14 386 ARG C O 1
ATOM 2681 N N . GLY B 2 123 ? -6.924 -24.995 13.472 1.00 23.05 387 GLY C N 1
ATOM 2682 C CA . GLY B 2 123 ? -6.082 -24.156 14.303 1.00 17.78 387 GLY C CA 1
ATOM 2683 C C . GLY B 2 123 ? -5.909 -22.776 13.692 1.00 23.10 387 GLY C C 1
ATOM 2684 O O . GLY B 2 123 ? -6.862 -22.227 13.131 1.00 21.74 387 GLY C O 1
ATOM 2685 N N . LEU B 2 124 ? -4.704 -22.201 13.790 1.00 13.02 388 LEU C N 1
ATOM 2686 C CA . LEU B 2 124 ? -4.440 -20.894 13.198 1.00 5.78 388 LEU C CA 1
ATOM 2687 C C . LEU B 2 124 ? -4.520 -20.922 11.677 1.00 11.72 388 LEU C C 1
ATOM 2688 O O . LEU B 2 124 ? -4.815 -19.900 11.049 1.00 13.72 388 LEU C O 1
ATOM 2693 N N . GLY B 2 125 ? -4.193 -22.041 11.054 1.00 17.54 389 GLY C N 1
ATOM 2694 C CA . GLY B 2 125 ? -4.318 -22.056 9.615 1.00 20.67 389 GLY C CA 1
ATOM 2695 C C . GLY B 2 125 ? -3.229 -21.255 8.943 1.00 15.53 389 GLY C C 1
ATOM 2696 O O . GLY B 2 125 ? -3.519 -20.432 8.072 1.00 17.54 389 GLY C O 1
ATOM 2697 N N . LEU B 2 126 ? -1.983 -21.478 9.357 1.00 12.57 390 LEU C N 1
ATOM 2698 C CA . LEU B 2 126 ? -0.818 -20.954 8.667 1.00 13.10 390 LEU C CA 1
ATOM 2699 C C . LEU B 2 126 ? 0.354 -21.907 8.886 1.00 17.80 390 LEU C C 1
ATOM 2700 O O . LEU B 2 126 ? 0.342 -22.729 9.804 1.00 12.14 390 LEU C O 1
ATOM 2705 N N . SER B 2 127 ? 1.358 -21.806 8.005 1.00 20.93 391 SER C N 1
ATOM 2706 C CA . SER B 2 127 ? 2.563 -22.623 8.068 1.00 17.45 391 SER C CA 1
ATOM 2707 C C . SER B 2 127 ? 3.769 -21.847 8.572 1.00 22.00 391 SER C C 1
ATOM 2708 O O . SER B 2 127 ? 3.923 -20.647 8.322 1.00 20.72 391 SER C O 1
ATOM 2711 N N . ILE B 2 128 ? 4.683 -22.590 9.181 1.00 17.18 392 ILE C N 1
ATOM 2712 C CA . ILE B 2 128 ? 5.817 -22.032 9.894 1.00 17.49 392 ILE C CA 1
ATOM 2713 C C . ILE B 2 128 ? 7.080 -22.659 9.323 1.00 23.42 392 ILE C C 1
ATOM 2714 O O . ILE B 2 128 ? 7.159 -23.889 9.191 1.00 22.07 392 ILE C O 1
ATOM 2719 N N . VAL B 2 129 ? 8.057 -21.819 8.963 1.00 10.62 393 VAL C N 1
ATOM 2720 C CA . VAL B 2 129 ? 9.365 -22.277 8.499 1.00 17.86 393 VAL C CA 1
ATOM 2721 C C . VAL B 2 129 ? 10.421 -21.267 8.934 1.00 25.53 393 VAL C C 1
ATOM 2722 O O . VAL B 2 129 ? 10.111 -20.181 9.429 1.00 23.55 393 VAL C O 1
ATOM 2726 N N . GLY B 2 130 ? 11.684 -21.634 8.732 1.00 25.72 394 GLY C N 1
ATOM 2727 C CA . GLY B 2 130 ? 12.813 -20.775 9.041 1.00 34.30 394 GLY C CA 1
ATOM 2728 C C . GLY B 2 130 ? 13.590 -20.432 7.783 1.00 44.18 394 GLY C C 1
ATOM 2729 O O . GLY B 2 130 ? 13.445 -21.127 6.773 1.00 32.55 394 GLY C O 1
ATOM 2730 N N . LYS B 2 131 ? 14.398 -19.373 7.806 1.00 45.54 395 LYS C N 1
ATOM 2731 C CA . LYS B 2 131 ? 15.190 -19.019 6.631 1.00 34.11 395 LYS C CA 1
ATOM 2732 C C . LYS B 2 131 ? 16.240 -20.093 6.375 1.00 50.60 395 LYS C C 1
ATOM 2733 O O . LYS B 2 131 ? 16.775 -20.688 7.317 1.00 73.31 395 LYS C O 1
ATOM 2739 N N . ARG B 2 132 ? 16.505 -20.370 5.092 1.00 55.71 396 ARG C N 1
ATOM 2740 C CA . ARG B 2 132 ? 17.504 -21.375 4.730 1.00 57.36 396 ARG C CA 1
ATOM 2741 C C . ARG B 2 132 ? 18.824 -21.096 5.433 1.00 64.48 396 ARG C C 1
ATOM 2742 O O . ARG B 2 132 ? 19.422 -21.986 6.051 1.00 54.60 396 ARG C O 1
ATOM 2750 N N . ASN B 2 133 ? 19.285 -19.849 5.341 1.00 56.09 397 ASN C N 1
ATOM 2751 C CA . ASN B 2 133 ? 20.485 -19.372 6.014 1.00 39.98 397 ASN C CA 1
ATOM 2752 C C . ASN B 2 133 ? 20.132 -18.060 6.696 1.00 45.66 397 ASN C C 1
ATOM 2753 O O . ASN B 2 133 ? 19.935 -17.041 6.029 1.00 32.97 397 ASN C O 1
ATOM 2755 N N . GLY B 2 134 ? 20.027 -18.090 8.008 1.00 50.47 398 GLY C N 1
ATOM 2756 C CA . GLY B 2 134 ? 19.774 -16.894 8.788 1.00 40.24 398 GLY C CA 1
ATOM 2757 C C . GLY B 2 134 ? 18.751 -17.290 9.823 1.00 55.47 398 GLY C C 1
ATOM 2758 O O . GLY B 2 134 ? 17.904 -18.156 9.597 1.00 50.75 398 GLY C O 1
ATOM 2759 N N . SER B 2 135 ? 18.829 -16.649 10.987 1.00 68.35 399 SER C N 1
ATOM 2760 C CA . SER B 2 135 ? 17.861 -16.952 12.022 1.00 73.42 399 SER C CA 1
ATOM 2761 C C . SER B 2 135 ? 16.576 -16.160 11.782 1.00 75.96 399 SER C C 1
ATOM 2762 O O . SER B 2 135 ? 16.515 -15.223 10.975 1.00 49.46 399 SER C O 1
ATOM 2765 N N . GLY B 2 136 ? 15.550 -16.543 12.524 1.00 81.61 400 GLY C N 1
ATOM 2766 C CA . GLY B 2 136 ? 14.215 -16.009 12.377 1.00 65.47 400 GLY C CA 1
ATOM 2767 C C . GLY B 2 136 ? 13.236 -17.116 12.037 1.00 52.83 400 GLY C C 1
ATOM 2768 O O . GLY B 2 136 ? 13.610 -18.248 11.735 1.00 48.60 400 GLY C O 1
ATOM 2769 N N . VAL B 2 137 ? 11.960 -16.760 12.080 1.00 37.45 401 VAL C N 1
ATOM 2770 C CA . VAL B 2 137 ? 10.925 -17.733 11.751 1.00 30.68 401 VAL C CA 1
ATOM 2771 C C . VAL B 2 137 ? 9.701 -17.018 11.189 1.00 42.35 401 VAL C C 1
ATOM 2772 O O . VAL B 2 137 ? 9.161 -16.092 11.809 1.00 32.54 401 VAL C O 1
ATOM 2776 N N . PHE B 2 138 ? 9.254 -17.474 10.015 1.00 41.81 402 PHE C N 1
ATOM 2777 C CA . PHE B 2 138 ? 8.387 -16.699 9.135 1.00 27.80 402 PHE C CA 1
ATOM 2778 C C . PHE B 2 138 ? 7.196 -17.527 8.680 1.00 18.95 402 PHE C C 1
ATOM 2779 O O . PHE B 2 138 ? 7.220 -18.766 8.713 1.00 19.04 402 PHE C O 1
ATOM 2787 N N . ILE B 2 139 ? 6.188 -16.822 8.168 1.00 11.31 403 ILE C N 1
ATOM 2788 C CA . ILE B 2 139 ? 4.994 -17.465 7.629 1.00 14.94 403 ILE C CA 1
ATOM 2789 C C . ILE B 2 139 ? 5.291 -17.989 6.233 1.00 15.79 403 ILE C C 1
ATOM 2790 O O . ILE B 2 139 ? 5.853 -17.277 5.390 1.00 14.45 403 ILE C O 1
ATOM 2795 N N . SER B 2 140 ? 4.903 -19.233 5.980 1.00 13.41 404 SER C N 1
ATOM 2796 C CA . SER B 2 140 ? 5.231 -19.906 4.734 1.00 5.28 404 SER C CA 1
ATOM 2797 C C . SER B 2 140 ? 4.027 -19.968 3.799 1.00 9.28 404 SER C C 1
ATOM 2798 O O . SER B 2 140 ? 4.089 -19.494 2.662 1.00 16.39 404 SER C O 1
ATOM 2801 N N . ASP B 2 141 ? 2.933 -20.573 4.257 1.00 18.89 405 ASP C N 1
ATOM 2802 C CA . ASP B 2 141 ? 1.740 -20.802 3.451 1.00 20.49 405 ASP C CA 1
ATOM 2803 C C . ASP B 2 141 ? 0.510 -20.552 4.325 1.00 18.66 405 ASP C C 1
ATOM 2804 O O . ASP B 2 141 ? 0.508 -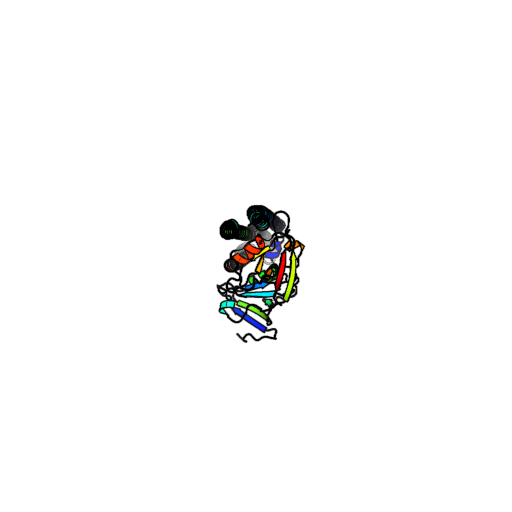20.904 5.505 1.00 17.24 405 ASP C O 1
ATOM 2809 N N . ILE B 2 142 ? -0.513 -19.910 3.754 1.00 21.26 406 ILE C N 1
ATOM 2810 C CA . ILE B 2 142 ? -1.741 -19.512 4.450 1.00 8.90 406 ILE C CA 1
ATOM 2811 C C . ILE B 2 142 ? -2.913 -20.357 3.960 1.00 5.71 406 ILE C C 1
ATOM 2812 O O . ILE B 2 142 ? -3.417 -20.138 2.857 1.00 13.43 406 ILE C O 1
ATOM 2817 N N . VAL B 2 143 ? -3.379 -21.299 4.784 1.00 4.29 407 VAL C N 1
ATOM 2818 C CA . VAL B 2 143 ? -4.424 -22.227 4.354 1.00 9.84 407 VAL C CA 1
ATOM 2819 C C . VAL B 2 143 ? -5.716 -21.474 4.050 1.00 11.89 407 VAL C C 1
ATOM 2820 O O . VAL B 2 143 ? -6.190 -20.676 4.869 1.00 17.82 407 VAL C O 1
ATOM 2824 N N . LYS B 2 144 ? -6.324 -21.788 2.892 1.00 11.45 408 LYS C N 1
ATOM 2825 C CA . LYS B 2 144 ? -7.340 -20.935 2.255 1.00 15.64 408 LYS C CA 1
ATOM 2826 C C . LYS B 2 144 ? -8.520 -20.612 3.178 1.00 13.98 408 LYS C C 1
ATOM 2827 O O . LYS B 2 144 ? -8.828 -19.445 3.435 1.00 19.43 408 LYS C O 1
ATOM 2829 N N . GLY B 2 145 ? -9.212 -21.612 3.665 1.00 12.35 409 GLY C N 1
ATOM 2830 C CA . GLY B 2 145 ? -10.305 -21.228 4.540 1.00 11.20 409 GLY C CA 1
ATOM 2831 C C . GLY B 2 145 ? -9.874 -20.862 5.941 1.00 9.85 409 GLY C C 1
ATOM 2832 O O . GLY B 2 145 ? -10.723 -20.715 6.823 1.00 4.01 409 GLY C O 1
ATOM 2833 N N . GLY B 2 146 ? -8.562 -20.697 6.157 1.00 10.73 410 GLY C N 1
ATOM 2834 C CA . GLY B 2 146 ? -8.004 -20.710 7.485 1.00 9.11 410 GLY C CA 1
ATOM 2835 C C . GLY B 2 146 ? -8.427 -19.542 8.331 1.00 11.91 410 GLY C C 1
ATOM 2836 O O . GLY B 2 146 ? -9.024 -18.570 7.877 1.00 10.27 410 GLY C O 1
ATOM 2837 N N . ALA B 2 147 ? -8.136 -19.680 9.625 1.00 15.95 411 ALA C N 1
ATOM 2838 C CA . ALA B 2 147 ? -8.423 -18.601 10.556 1.00 13.54 411 ALA C CA 1
ATOM 2839 C C . ALA B 2 147 ? -7.584 -17.379 10.229 1.00 16.94 411 ALA C C 1
ATOM 2840 O O . ALA B 2 147 ? -8.061 -16.245 10.308 1.00 26.68 411 ALA C O 1
ATOM 2842 N N . ALA B 2 148 ? -6.327 -17.603 9.856 1.00 24.34 412 ALA C N 1
ATOM 2843 C CA . ALA B 2 148 ? -5.438 -16.525 9.457 1.00 18.03 412 ALA C CA 1
ATOM 2844 C C . ALA B 2 148 ? -5.832 -15.940 8.112 1.00 14.51 412 ALA C C 1
ATOM 2845 O O . ALA B 2 148 ? -5.584 -14.758 7.854 1.00 19.48 412 ALA C O 1
ATOM 2847 N N . ASP B 2 149 ? -6.420 -16.746 7.233 1.00 15.69 413 ASP C N 1
ATOM 2848 C CA . ASP B 2 149 ? -6.825 -16.222 5.933 1.00 13.31 413 ASP C CA 1
ATOM 2849 C C . ASP B 2 149 ? -7.981 -15.244 6.060 1.00 29.77 413 ASP C C 1
ATOM 2850 O O . ASP B 2 149 ? -7.935 -14.138 5.510 1.00 33.59 413 ASP C O 1
ATOM 2855 N N . LEU B 2 150 ? -9.019 -15.616 6.803 1.00 29.91 414 LEU C N 1
ATOM 2856 C CA . LEU B 2 150 ? -10.168 -14.733 6.892 1.00 16.66 414 LEU C CA 1
ATOM 2857 C C . LEU B 2 150 ? -9.835 -13.451 7.622 1.00 15.76 414 LEU C C 1
ATOM 2858 O O . LEU B 2 150 ? -10.532 -12.449 7.443 1.00 40.69 414 LEU C O 1
ATOM 2863 N N . ASP B 2 151 ? -8.781 -13.444 8.428 1.00 10.60 415 ASP C N 1
ATOM 2864 C CA . ASP B 2 151 ? -8.311 -12.172 8.962 1.00 18.78 415 ASP C CA 1
ATOM 2865 C C . ASP B 2 151 ? -7.644 -11.350 7.873 1.00 14.13 415 ASP C C 1
ATOM 2866 O O . ASP B 2 151 ? -7.785 -10.126 7.852 1.00 15.85 415 ASP C O 1
ATOM 2871 N N . GLY B 2 152 ? -6.870 -11.998 6.998 1.00 17.36 416 GLY C N 1
ATOM 2872 C CA . GLY B 2 152 ? -6.404 -11.411 5.753 1.00 8.69 416 GLY C CA 1
ATOM 2873 C C . GLY B 2 152 ? -5.265 -10.423 5.862 1.00 11.02 416 GLY C C 1
ATOM 2874 O O . GLY B 2 152 ? -4.834 -9.888 4.835 1.00 8.71 416 GLY C O 1
ATOM 2875 N N . ARG B 2 153 ? -4.743 -10.167 7.057 1.00 13.22 417 ARG C N 1
ATOM 2876 C CA . ARG B 2 153 ? -3.698 -9.167 7.190 1.00 9.58 417 ARG C CA 1
ATOM 2877 C C . ARG B 2 153 ? -2.291 -9.736 7.051 1.00 13.64 417 ARG C C 1
ATOM 2878 O O . ARG B 2 153 ? -1.365 -8.977 6.737 1.00 8.55 417 ARG C O 1
ATOM 2886 N N . LEU B 2 154 ? -2.113 -11.040 7.281 1.00 12.54 418 LEU C N 1
ATOM 2887 C CA . LEU B 2 154 ? -0.829 -11.710 7.142 1.00 8.58 418 LEU C CA 1
ATOM 2888 C C . LEU B 2 154 ? -0.642 -12.189 5.705 1.00 11.69 418 LEU C C 1
ATOM 2889 O O . LEU B 2 154 ? -1.610 -12.516 5.019 1.00 8.86 418 LEU C O 1
ATOM 2894 N N . ILE B 2 155 ? 0.621 -12.227 5.254 1.00 12.51 419 ILE C N 1
ATOM 2895 C CA . ILE B 2 155 ? 0.992 -12.694 3.917 1.00 8.79 419 ILE C CA 1
ATOM 2896 C C . ILE B 2 155 ? 2.247 -13.549 4.042 1.00 9.28 419 ILE C C 1
ATOM 2897 O O . ILE B 2 155 ? 2.843 -13.658 5.115 1.00 16.20 419 ILE C O 1
ATOM 2902 N N . GLN B 2 156 ? 2.631 -14.190 2.939 1.00 7.61 420 GLN C N 1
ATOM 2903 C CA . GLN B 2 156 ? 3.806 -15.059 2.957 1.00 11.17 420 GLN C CA 1
ATOM 2904 C C . GLN B 2 156 ? 5.072 -14.241 3.129 1.00 17.07 420 GLN C C 1
ATOM 2905 O O . GLN B 2 156 ? 5.228 -13.173 2.524 1.00 18.29 420 GLN C O 1
ATOM 2907 N N . GLY B 2 157 ? 5.960 -14.724 4.001 1.00 18.04 421 GLY C N 1
ATOM 2908 C CA . GLY B 2 157 ? 7.186 -14.024 4.305 1.00 17.46 421 GLY C CA 1
ATOM 2909 C C . GLY B 2 157 ? 7.169 -13.206 5.571 1.00 11.90 421 GLY C C 1
ATOM 2910 O O . GLY B 2 157 ? 8.232 -12.730 5.980 1.00 14.95 421 GLY C O 1
ATOM 2911 N N . ASP B 2 158 ? 5.997 -12.996 6.173 1.00 14.99 422 ASP C N 1
ATOM 2912 C CA . ASP B 2 158 ? 5.888 -12.251 7.425 1.00 16.35 422 ASP C CA 1
ATOM 2913 C C . ASP B 2 158 ? 6.608 -12.944 8.582 1.00 17.24 422 ASP C C 1
ATOM 2914 O O . ASP B 2 158 ? 6.435 -14.149 8.816 1.00 13.60 422 ASP C O 1
ATOM 2919 N N . GLN B 2 159 ? 7.419 -12.168 9.313 1.00 13.88 423 GLN C N 1
ATOM 2920 C CA . GLN B 2 159 ? 8.184 -12.687 10.442 1.00 18.92 423 GLN C CA 1
ATOM 2921 C C . GLN B 2 159 ? 7.328 -12.662 11.690 1.00 14.88 423 GLN C C 1
ATOM 2922 O O . GLN B 2 159 ? 6.712 -11.644 12.007 1.00 18.58 423 GLN C O 1
ATOM 2924 N N . ILE B 2 160 ? 7.336 -13.767 12.425 1.00 16.08 424 ILE C N 1
ATOM 2925 C CA . ILE B 2 160 ? 6.665 -13.838 13.711 1.00 17.04 424 ILE C CA 1
ATOM 2926 C C . ILE B 2 160 ? 7.665 -13.345 14.748 1.00 21.94 424 ILE C C 1
ATOM 2927 O O . ILE B 2 160 ? 8.575 -14.077 15.158 1.00 23.39 424 ILE C O 1
ATOM 2932 N N . LEU B 2 161 ? 7.497 -12.094 15.174 1.00 21.02 425 LEU C N 1
ATOM 2933 C CA . LEU B 2 161 ? 8.442 -11.510 16.116 1.00 19.99 425 LEU C CA 1
ATOM 2934 C C . LEU B 2 161 ? 8.206 -12.020 17.528 1.00 23.96 425 LEU C C 1
ATOM 2935 O O . LEU B 2 161 ? 9.145 -12.468 18.198 1.00 34.44 425 LEU C O 1
ATOM 2940 N N . SER B 2 162 ? 6.961 -11.986 17.990 1.00 22.45 426 SER C N 1
ATOM 2941 C CA . SER B 2 162 ? 6.621 -12.539 19.288 1.00 19.41 426 SER C CA 1
ATOM 2942 C C . SER B 2 162 ? 5.273 -13.237 19.210 1.00 22.52 426 SER C C 1
ATOM 2943 O O . SER B 2 162 ? 4.483 -13.015 18.291 1.00 30.20 426 SER C O 1
ATOM 2946 N N . VAL B 2 163 ? 5.021 -14.087 20.194 1.00 20.40 427 VAL C N 1
ATOM 2947 C CA . VAL B 2 163 ? 3.731 -14.734 20.373 1.00 27.47 427 VAL C CA 1
ATOM 2948 C C . VAL B 2 163 ? 3.354 -14.579 21.848 1.00 35.66 427 VAL C C 1
ATOM 2949 O O . VAL B 2 163 ? 4.032 -15.117 22.735 1.00 35.36 427 VAL C O 1
ATOM 2953 N N . ASN B 2 164 ? 2.288 -13.815 22.105 1.00 35.41 428 ASN C N 1
ATOM 2954 C CA . ASN B 2 164 ? 1.821 -13.493 23.454 1.00 29.13 428 ASN C CA 1
ATOM 2955 C C . ASN B 2 164 ? 2.918 -12.865 24.312 1.00 29.08 428 ASN C C 1
ATOM 2956 O O . ASN B 2 164 ? 3.116 -13.228 25.472 1.00 42.03 428 ASN C O 1
ATOM 2961 N N . GLY B 2 165 ? 3.634 -11.908 23.739 1.00 49.15 429 GLY C N 1
ATOM 2962 C CA . GLY B 2 165 ? 4.699 -11.224 24.460 1.00 50.34 429 GLY C CA 1
ATOM 2963 C C . GLY B 2 165 ? 6.108 -11.765 24.305 1.00 36.12 429 GLY C C 1
ATOM 2964 O O . GLY B 2 165 ? 7.048 -10.987 24.140 1.00 43.33 429 GLY C O 1
ATOM 2965 N N . GLU B 2 166 ? 6.272 -13.087 24.377 1.00 23.45 430 GLU C N 1
ATOM 2966 C CA . GLU B 2 166 ? 7.592 -13.706 24.309 1.00 30.98 430 GLU C CA 1
ATOM 2967 C C . GLU B 2 166 ? 8.239 -13.526 22.931 1.00 47.25 430 GLU C C 1
ATOM 2968 O O . GLU B 2 166 ? 7.671 -13.931 21.911 1.00 46.07 430 GLU C O 1
ATOM 2974 N N . ASP B 2 167 ? 9.448 -12.953 22.914 1.00 40.97 431 ASP C N 1
ATOM 2975 C CA . ASP B 2 167 ? 10.154 -12.627 21.678 1.00 27.11 431 ASP C CA 1
ATOM 2976 C C . ASP B 2 167 ? 10.713 -13.879 21.022 1.00 27.40 431 ASP C C 1
ATOM 2977 O O . ASP B 2 167 ? 11.443 -14.641 21.657 1.00 18.62 431 ASP C O 1
ATOM 2982 N N . MET B 2 168 ? 10.364 -14.088 19.747 1.00 33.65 432 MET C N 1
ATOM 2983 C CA . MET B 2 168 ? 10.779 -15.262 18.986 1.00 31.16 432 MET C CA 1
ATOM 2984 C C . MET B 2 168 ? 11.888 -14.971 17.981 1.00 30.72 432 MET C C 1
ATOM 2985 O O . MET B 2 168 ? 12.247 -15.864 17.206 1.00 41.90 432 MET C O 1
ATOM 2990 N N . ARG B 2 169 ? 12.444 -13.756 17.992 1.00 29.18 433 ARG C N 1
ATOM 2991 C CA . ARG B 2 169 ? 13.406 -13.335 16.974 1.00 29.17 433 ARG C CA 1
ATOM 2992 C C . ARG B 2 169 ? 14.517 -14.364 16.752 1.00 38.38 433 ARG C C 1
ATOM 2993 O O . ARG B 2 169 ? 14.785 -14.770 15.615 1.00 55.35 433 ARG C O 1
ATOM 3001 N N . ASN B 2 170 ? 15.170 -14.813 17.820 1.00 33.30 434 ASN C N 1
ATOM 3002 C CA . ASN B 2 170 ? 16.205 -15.819 17.619 1.00 44.90 434 ASN C CA 1
ATOM 3003 C C . ASN B 2 170 ? 15.758 -17.156 18.182 1.00 44.41 434 ASN C C 1
ATOM 3004 O O . ASN B 2 170 ? 16.513 -17.825 18.893 1.00 48.16 434 ASN C O 1
ATOM 3009 N N . ALA B 2 171 ? 14.545 -17.563 17.830 1.00 45.26 435 ALA C N 1
ATOM 3010 C CA . ALA B 2 171 ? 13.965 -18.832 18.239 1.00 33.14 435 ALA C CA 1
ATOM 3011 C C . ALA B 2 171 ? 14.008 -19.852 17.101 1.00 35.03 435 ALA C C 1
ATOM 3012 O O . ALA B 2 171 ? 14.102 -19.514 15.917 1.00 30.06 435 ALA C O 1
ATOM 3014 N N . SER B 2 172 ? 13.942 -21.118 17.484 1.00 32.40 436 SER C N 1
ATOM 3015 C CA . SER B 2 172 ? 13.966 -22.207 16.531 1.00 28.14 436 SER C CA 1
ATOM 3016 C C . SER B 2 172 ? 12.630 -22.346 15.817 1.00 38.89 436 SER C C 1
ATOM 3017 O O . SER B 2 172 ? 11.624 -21.730 16.175 1.00 36.91 436 SER C O 1
ATOM 3020 N N . GLN B 2 173 ? 12.633 -23.179 14.780 1.00 39.07 437 GLN C N 1
ATOM 3021 C CA . GLN B 2 173 ? 11.382 -23.474 14.103 1.00 39.08 437 GLN C CA 1
ATOM 3022 C C . GLN B 2 173 ? 10.548 -24.415 14.961 1.00 44.13 437 GLN C C 1
ATOM 3023 O O . GLN B 2 173 ? 9.317 -24.320 14.974 1.00 39.43 437 GLN C O 1
ATOM 3029 N N . GLU B 2 174 ? 11.215 -25.316 15.693 1.00 40.49 438 GLU C N 1
ATOM 3030 C CA . GLU B 2 174 ? 10.541 -26.175 16.662 1.00 32.12 438 GLU C CA 1
ATOM 3031 C C . GLU B 2 174 ? 9.950 -25.359 17.806 1.00 31.95 438 GLU C C 1
ATOM 3032 O O . GLU B 2 174 ? 8.860 -25.665 18.301 1.00 33.42 438 GLU C O 1
ATOM 3038 N N . THR B 2 175 ? 10.642 -24.298 18.224 1.00 39.52 439 THR C N 1
ATOM 3039 C CA . THR B 2 175 ? 10.145 -23.465 19.317 1.00 35.96 439 THR C CA 1
ATOM 3040 C C . THR B 2 175 ? 8.804 -22.823 18.962 1.00 29.98 439 THR C C 1
ATOM 3041 O O . THR B 2 175 ? 7.806 -22.999 19.672 1.00 22.68 439 THR C O 1
ATOM 3045 N N . VAL B 2 176 ? 8.765 -22.069 17.861 1.00 27.07 440 VAL C N 1
ATOM 3046 C CA . VAL B 2 176 ? 7.561 -21.326 17.515 1.00 14.65 440 VAL C CA 1
ATOM 3047 C C . VAL B 2 176 ? 6.456 -22.279 17.083 1.00 22.57 440 VAL C C 1
ATOM 3048 O O . VAL B 2 176 ? 5.268 -22.025 17.332 1.00 21.42 440 VAL C O 1
ATOM 3052 N N . ALA B 2 177 ? 6.817 -23.381 16.421 1.00 25.27 441 ALA C N 1
ATOM 3053 C CA . ALA B 2 177 ? 5.830 -24.413 16.128 1.00 18.49 441 ALA C CA 1
ATOM 3054 C C . ALA B 2 177 ? 5.195 -24.944 17.402 1.00 28.43 441 ALA C C 1
ATOM 3055 O O . ALA B 2 177 ? 3.972 -25.114 17.473 1.00 21.46 441 ALA C O 1
ATOM 3057 N N . THR B 2 178 ? 6.008 -25.217 18.423 1.00 34.17 442 THR C N 1
ATOM 3058 C CA . THR B 2 178 ? 5.455 -25.782 19.648 1.00 26.28 442 THR C CA 1
ATOM 3059 C C . THR B 2 178 ? 4.583 -24.771 20.371 1.00 22.50 442 THR C C 1
ATOM 3060 O O . THR B 2 178 ? 3.501 -25.110 20.864 1.00 23.63 442 THR C O 1
ATOM 3064 N N . ILE B 2 179 ? 5.027 -23.520 20.433 1.00 18.30 443 ILE C N 1
ATOM 3065 C CA . ILE B 2 179 ? 4.242 -22.517 21.134 1.00 18.53 443 ILE C CA 1
ATOM 3066 C C . ILE B 2 179 ? 2.918 -22.301 20.427 1.00 17.76 443 ILE C C 1
ATOM 3067 O O . ILE B 2 179 ? 1.855 -22.321 21.053 1.00 18.91 443 ILE C O 1
ATOM 3072 N N . LEU B 2 180 ? 2.957 -22.140 19.103 1.00 25.24 444 LEU C N 1
ATOM 3073 C CA . LEU B 2 180 ? 1.722 -21.852 18.384 1.00 19.35 444 LEU C CA 1
ATOM 3074 C C . LEU B 2 180 ? 0.765 -23.031 18.413 1.00 17.22 444 LEU C C 1
ATOM 3075 O O . LEU B 2 180 ? -0.446 -22.839 18.543 1.00 26.57 444 LEU C O 1
ATOM 3080 N N . LYS B 2 181 ? 1.276 -24.255 18.293 1.00 17.01 445 LYS C N 1
ATOM 3081 C CA . LYS B 2 181 ? 0.369 -25.397 18.264 1.00 16.34 445 LYS C CA 1
ATOM 3082 C C . LYS B 2 181 ? -0.317 -25.590 19.611 1.00 21.28 445 LYS C C 1
ATOM 3083 O O . LYS B 2 181 ? -1.519 -25.880 19.665 1.00 20.66 445 LYS C O 1
ATOM 3089 N N . CYS B 2 182 ? 0.428 -25.444 20.708 1.00 28.95 446 CYS C N 1
ATOM 3090 C CA . CYS B 2 182 ? -0.111 -25.713 22.038 1.00 16.00 446 CYS C CA 1
ATOM 3091 C C . CYS B 2 182 ? -0.926 -24.554 22.622 1.00 16.50 446 CYS C C 1
ATOM 3092 O O . CYS B 2 182 ? -1.692 -24.773 23.564 1.00 24.31 446 CYS C O 1
ATOM 3095 N N . ALA B 2 183 ? -0.867 -23.364 22.029 1.00 29.15 447 ALA C N 1
ATOM 3096 C CA . ALA B 2 183 ? -1.645 -22.229 22.516 1.00 19.54 447 ALA C CA 1
ATOM 3097 C C . ALA B 2 183 ? -3.129 -22.551 22.372 1.00 22.77 447 ALA C C 1
ATOM 3098 O O . ALA B 2 183 ? -3.541 -23.271 21.459 1.00 27.56 447 ALA C O 1
ATOM 3100 N N . GLN B 2 184 ? -3.937 -22.058 23.311 1.00 32.17 448 GLN C N 1
ATOM 3101 C CA . GLN B 2 184 ? -5.341 -22.459 23.376 1.00 35.64 448 GLN C CA 1
ATOM 3102 C C . GLN B 2 184 ? -6.344 -21.433 22.861 1.00 32.26 448 GLN C C 1
ATOM 3103 O O . GLN B 2 184 ? -7.163 -21.766 21.997 1.00 25.88 448 GLN C O 1
ATOM 3109 N N . GLY B 2 185 ? -6.293 -20.193 23.327 1.00 28.70 449 GLY C N 1
ATOM 3110 C CA . GLY B 2 185 ? -7.374 -19.289 22.976 1.00 35.17 449 GLY C CA 1
ATOM 3111 C C . GLY B 2 185 ? -7.056 -18.287 21.892 1.00 36.02 449 GLY C C 1
ATOM 3112 O O . GLY B 2 185 ? -6.965 -18.649 20.711 1.00 25.71 449 GLY C O 1
ATOM 3113 N N . LEU B 2 186 ? -6.999 -17.013 22.270 1.00 23.41 450 LEU C N 1
ATOM 3114 C CA . LEU B 2 186 ? -6.668 -15.957 21.334 1.00 14.77 450 LEU C CA 1
ATOM 3115 C C . LEU B 2 186 ? -5.152 -15.819 21.326 1.00 17.85 450 LEU C C 1
ATOM 3116 O O . LEU B 2 186 ? -4.510 -15.792 22.381 1.00 13.47 450 LEU C O 1
ATOM 3121 N N . VAL B 2 187 ? -4.582 -15.696 20.134 1.00 19.87 451 VAL C N 1
ATOM 3122 C CA . VAL B 2 187 ? -3.137 -15.664 19.975 1.00 18.48 451 VAL C CA 1
ATOM 3123 C C . VAL B 2 187 ? -2.724 -14.280 19.519 1.00 23.29 451 VAL C C 1
ATOM 3124 O O . VAL B 2 187 ? -3.066 -13.851 18.411 1.00 23.39 451 VAL C O 1
ATOM 3128 N N . GLN B 2 188 ? -1.969 -13.591 20.367 1.00 26.60 452 GLN C N 1
ATOM 3129 C CA . GLN B 2 188 ? -1.534 -12.230 20.088 1.00 21.09 452 GLN C CA 1
ATOM 3130 C C . GLN B 2 188 ? -0.161 -12.297 19.430 1.00 25.64 452 GLN C C 1
ATOM 3131 O O . GLN B 2 188 ? 0.823 -12.685 20.066 1.00 32.57 452 GLN C O 1
ATOM 3137 N N . LEU B 2 189 ? -0.092 -11.936 18.159 1.00 20.98 453 LEU C N 1
ATOM 3138 C CA . LEU B 2 189 ? 1.139 -12.020 17.393 1.00 17.93 453 LEU C CA 1
ATOM 3139 C C . LEU B 2 189 ? 1.671 -10.626 17.098 1.00 19.78 453 LEU C C 1
ATOM 3140 O O . LEU B 2 189 ? 0.902 -9.706 16.803 1.00 19.04 453 LEU C O 1
ATOM 3145 N N . GLU B 2 190 ? 2.981 -10.461 17.220 1.00 18.58 454 GLU C N 1
ATOM 3146 C CA . GLU B 2 190 ? 3.672 -9.358 16.573 1.00 21.42 454 GLU C CA 1
ATOM 3147 C C . GLU B 2 190 ? 4.242 -9.848 15.248 1.00 24.92 454 GLU C C 1
ATOM 3148 O O . GLU B 2 190 ? 4.705 -10.990 15.146 1.00 24.52 454 GLU C O 1
ATOM 3154 N N . ILE B 2 191 ? 4.167 -8.998 14.226 1.00 17.75 455 ILE C N 1
ATOM 3155 C CA . ILE B 2 191 ? 4.593 -9.360 12.880 1.00 17.64 455 ILE C CA 1
ATOM 3156 C C . ILE B 2 191 ? 5.540 -8.296 12.342 1.00 23.11 455 ILE C C 1
ATOM 3157 O O . ILE B 2 191 ? 5.259 -7.094 12.443 1.00 16.17 455 ILE C O 1
ATOM 3162 N N . GLY B 2 192 ? 6.683 -8.752 11.829 1.00 22.78 456 GLY C N 1
ATOM 3163 C CA . GLY B 2 192 ? 7.629 -7.921 11.097 1.00 21.92 456 GLY C CA 1
ATOM 3164 C C . GLY B 2 192 ? 7.583 -8.199 9.604 1.00 21.56 456 GLY C C 1
ATOM 3165 O O . GLY B 2 192 ? 7.634 -9.356 9.177 1.00 20.51 456 GLY C O 1
ATOM 3166 N N . ARG B 2 193 ? 7.483 -7.122 8.819 1.00 17.88 457 ARG C N 1
ATOM 3167 C CA . ARG B 2 193 ? 7.389 -7.179 7.365 1.00 21.25 457 ARG C CA 1
ATOM 3168 C C . ARG B 2 193 ? 8.383 -6.224 6.710 1.00 30.01 457 ARG C C 1
ATOM 3169 O O . ARG B 2 193 ? 8.714 -5.176 7.272 1.00 33.52 457 ARG C O 1
ATOM 3177 N N . LEU B 2 194 ? 8.853 -6.585 5.512 1.00 15.35 458 LEU C N 1
ATOM 3178 C CA . LEU B 2 194 ? 9.796 -5.725 4.813 1.00 12.34 458 LEU C CA 1
ATOM 3179 C C . LEU B 2 194 ? 9.090 -4.490 4.258 1.00 14.35 458 LEU C C 1
ATOM 3180 O O . LEU B 2 194 ? 7.859 -4.390 4.251 1.00 15.78 458 LEU C O 1
ATOM 3185 N N . ARG B 2 195 ? 9.898 -3.528 3.808 1.00 16.42 459 ARG C N 1
ATOM 3186 C CA . ARG B 2 195 ? 9.399 -2.244 3.298 1.00 10.21 459 ARG C CA 1
ATOM 3187 C C . ARG B 2 195 ? 9.949 -1.891 1.901 1.00 11.60 459 ARG C C 1
ATOM 3188 O O . ARG B 2 195 ? 9.244 -1.337 1.040 1.00 4.90 459 ARG C O 1
#

Sequence (434 aa):
VRIEDLKQMAAYLAHLAAQQAELNSLKAAHAAEHSTMQKLHCTQVDKIVAQYDKEKSTHEKILEKAMKKCLEIKKETEIKIQTLTTDHKSKVKEIVAQHTKEWSEMINTHSAEEQEIRDLHLSQQCELLRKLLINAHEQQTQQLKLSHDRESKEMRAHQAKISMENSKAISQDKSIKNKAERERRVRELNSSNTKKFLEERKRLAMKQSKEMDQLKKVQLEHLEFLEKQNEQAKEMQQMVKLEAEMDRRPATVVATCPIVPGQEMIIEISKGRSGLGLSIVGGKDTPLNAIVIHEVYEEGAAARDGRLWAGDQILEVNGVDLRNSSHEEAITALRQTPQKVRLVVYRLEIFPVDLQKKAGRGLGLSIVGKRNGSGVFISDIVKGGAADLDGRLIQGDQILSVNGEDMRNASQETVATILKCAQGLVQLEIGRLR

Organism: Mus musculus (NCBI:txid10090)

Radius of gyration: 38.93 Å; Cα contacts (8 Å, |Δi|>4): 540; chains: 2; bounding box: 42×41×162 Å

GO terms:
  GO:0005634 nucleus (C, IDA)
  GO:0005790 smooth endoplasmic reticulum (C, IDA)
  GO:0014069 postsynaptic density (C, IDA)
  GO:0030425 dendrite (C, IDA)
  GO:0005515 protein binding (F, IPI)
  GO:0098794 postsynapse (C, IDA)
  GO:0098688 parallel fiber to Purkinje cell synapse (C, IDA)
  GO:0098978 glutamatergic synapse (C, IDA)
  GO:0050804 modulation of chemical synaptic transmission (P, IDA)
  GO:0098794 postsynapse (C, IEP)
  GO:0005790 smooth endoplasmic reticulum (C, IEP)
  GO:0014069 postsynaptic density (C, IEP)
  GO:0098688 parallel fiber to Purkinje cell synapse (C, IMP)
  GO:0098978 glutamatergic synapse (C, IMP)
  GO:0050804 modulation of chemical synaptic transmission (P, IMP)

B-factor: mean 28.86, std 18.08, range [2.09, 300.44]

InterPro domains:
  IPR000008 C2 domain [PF00168] (703-795)
  IPR000008 C2 domain [PS50004] (684-809)
  IPR000008 C2 domain [SM00239] (702-801)
  IPR000909 Phosphatidylinositol-specific phospholipase C, X domain [PF00388] (315-463)
  IPR000909 Phosphatidylinositol-specific phospholipase C, X domain [SM00148] (313-463)
  IPR001192 Phosphoinositide phospholipase C family [PR00390] (318-336)
  IPR001192 Phosphoinositide phospholipase C family [PR00390] (344-364)
  IPR001192 Phosphoinositide phospholipase C family [PR00390] (447-464)
  IPR001192 Phosphoinositide phospholipase C family [PR00390] (619-640)
  IPR001192 Phosphoinositide phospholipase C family [PR00390] (640-658)
  IPR001192 Phosphoinositide phospholipase C family [PR00390] (787-797)
  IPR001192 Phosphoinositide phospholipase C family [PTHR10336] (12-821)
  IPR001711 Phospholipase C, phosphatidylinositol-specific, Y domain [PF00387] (565-679)
  IPR001711 Phospholipase C, phosphatidylinositol-specific, Y domain [PS50008] (565-681)
  IPR001711 Phospholipase C, phosphatidylinositol-specific, Y domain [SM00149] (565-681)
  IPR011992 EF-hand domain pair [SSF47473] (141-312)
  IPR014815 Phospholipase C-beta, C-terminal domain [PF08703] (917-1172)
  IPR016280 Phosphatidylinositol-4, 5-bisphosphate phosphodiesterase beta [PIRSF000956] (1-1171)
  IPR017946 PLC-like phosphodiesterase, TIM beta/alpha-barrel domain superfamily [G3DSA:3.20.20.190] (310-692)
  IPR017946 PLC-like phosphodiesterase, TIM beta/alpha-barrel domain superfamily [SSF51695] (313-682)

Secondary structure (DSSP, 8-state):
-HHHHHTTSHHHHHHHHHHHHHHHHHHHHHHHHHHHHHHHHHHHHHHHHHHHHHHHHHHHHHHHHHHH--THHHHHHHHHHHHHHHHHHHHHHHHHHHHHHHHHHHHHHHHHHHHHHHHHHHHHHHHHHHHHHHHHHHHHHHHHHHHHHHHHHHHHHHHHHHHHHHHHHHHT-SS---HHHHHHHHHHHHHHHHHHHHHHHHHHHHHHHHHHHHHHHHHHHHHHHHHHHHHHHHHHHHHHHHHHHHH----EE-/------TTS-EEEEEE-TTS---EEEE--SSSSS-SEEEEEE-TTSHHHHH----TT-EEEEETTEE-TT--HHHHHHHHHT--SEEEEEEE--EEEEEEEE--SSS-S--EEE--SSSS--EE----TT-HHHHH----TT-EEEEETTEE-TT--HHHHHHHHHH--SEEEEEEEE--

Nearest PDB structures (foldseek):
  6ird-assembly1_C  TM=1.006E+00  e=1.752E-35  Homo sapiens
  2dm8-assembly1_A  TM=9.489E-01  e=6.682E-13  Homo sapiens
  2qg1-assembly1_A  TM=9.613E-01  e=5.458E-10  Homo sapiens
  2opg-assembly2_B  TM=9.363E-01  e=3.328E-10  Homo sapiens
  7qct-assembly2_B  TM=9.055E-01  e=8.114E-08  Homo sapiens

Foldseek 3Di:
DVLVVLCPDPVNVVLVVVLVVVVVVLVVVLVVVVVVLVCVLVVVVVVLVVVLVVVVVVLVVVVVVVVVVDDCSVVVSVVVVVVSVVVSVVVVVVSQVVLLVVVLVSVVVSVVVSLVSVVVSLVVNLVSSVVVLVVVLVVVLVVLVVVLVVVVVVLVVVLVCVLVVVVVVLVVPPVPVDVVVSVVVNVVSVVVSVVVSVVVVVVSVVVSVVVVVVSVVVSVVVNVVSVVVSVVVVVVSVVVVVVVVVVRDTDHDD/DDDADDADDFAKDKWQQAPFAQQWDWDDAQVAPVQFTFTACGDCRGRVVVVPRDHRGKTWQDKPPHGRSHPGPVRVVVSRVPADSMIITTIHDWDKDKDKWWFDDPDGQQWDWDADPPDAFIWTAGGHCVGRPVVVPNDTGSKTFQDKPPHGCRRPDSVVVVVCRVPDDGMIMTMIIDHD